Protein AF-A0A539D7E3-F1 (afdb_monomer)

Mean predicted aligned error: 12.83 Å

Radius of gyration: 26.92 Å; Cα contacts (8 Å, |Δi|>4): 730; chains: 1; bounding box: 54×86×64 Å

Solvent-accessible surface area (backbone atoms only — not comparable to full-atom values): 21179 Å² total; per-residue (Å²): 132,78,54,42,24,35,43,71,95,40,82,30,51,48,93,71,57,75,78,65,88,44,19,32,37,78,74,68,32,41,28,35,50,50,65,35,29,26,33,82,61,38,65,34,67,52,69,56,51,52,53,50,50,54,49,35,30,55,78,68,71,36,77,78,84,61,55,72,68,58,49,49,50,56,52,51,50,37,29,58,74,47,67,33,38,39,24,37,41,39,40,38,41,22,54,13,67,48,82,93,64,89,68,83,71,66,88,86,57,62,46,37,42,40,36,42,45,46,67,47,62,62,69,60,52,51,56,43,37,71,55,27,38,37,29,27,76,43,76,56,78,62,72,90,57,36,63,42,52,50,59,69,44,64,54,32,50,54,38,38,47,54,11,49,77,70,74,20,79,38,13,37,23,25,44,98,85,50,31,42,56,30,31,44,80,30,45,46,38,32,27,34,82,82,72,37,34,33,28,47,47,66,92,48,78,31,57,79,44,55,50,50,56,57,46,53,56,52,37,57,74,72,68,53,62,72,46,70,41,68,47,36,58,68,54,57,51,60,7,50,28,34,31,36,28,24,55,93,59,43,57,32,27,32,15,22,47,69,84,42,54,15,54,88,45,46,55,37,72,66,60,52,50,54,26,51,54,52,50,59,72,46,34,72,79,77,73,80,72,84,72,82,83,70,91,74,86,84,79,89,80,90,78,92,69,84,74,52,64,68,59,52,49,54,49,40,37,33,73,72,51,44,47,28,37,38,33,29,72,87,71,52,77,47,68,29,23,41,77,50,71,64,100,56,37,36,32,33,34,43,98,93,43,78,45,82,41,51,50,90,49,51,68,46,78,46,60,80,58,91,78,74,85,66,82,80,79,92,79,86,131

Foldseek 3Di:
DAQWKDKDHDIDRPVPDDADPQFCCNVPLQKFKFKFWAAQLDTFLLVVRVVLRVVLCVVSVADDQDDPVVVVVNQSVSCVRRVARGWMKMKMKGSGGDDDDDDRDDPPHHIMIMMHIDYDDPVVLVVCQQQFWAEEEDADPDDQAQQRRTSPLPSLVVQCVVCVVVVTRWYFHAYPVQWTAAISAWFKWFLFPVREIEGADPVGSHYPASLVVVLVVVCVVVVGHYDRHIDHPVRRLRTLWIWTDHNRNRTGTHQYYNNRGRNPSGHDDVSVVSSVVRCCVRHDDDDPDPPPDDDDDDDDDDDDDPPDLVCLQLVQQQVVQFWKWWAFPVRDIDIAGFPDDDPFWTWGDDPRDIDIGGPNRTPDIGTPDDGDSDDPPPDDD

Nearest PDB structures (foldseek):
  5mr0-assembly1_D  TM=9.178E-01  e=1.042E-30  Archaeoglobus fulgidus DSM 4304
  5e25-assembly2_B-2  TM=9.224E-01  e=2.502E-30  Geoglobus acetivorans
  7wud-assembly1_D  TM=8.876E-01  e=1.096E-25  Rhodobacter sp. 140A
  7p3t-assembly1_F  TM=8.881E-01  e=7.719E-26  Luminiphilus syltensis NOR5-1B
  7dbe-assembly1_A  TM=8.788E-01  e=1.854E-25  Rhodobacter sp. 140A

Secondary structure (DSSP, 8-state):
---EEEETTEEEETTT----TTBHHHHH--EEEEEEEEETTEETTHHHHHHHHHHHHHHTT---SS-HHHHHHHHHHHHHHTT-SSEEEEEEEES-B--S-SS--STTPPPEEEEEEEE--HHHHHHHHHH-EEEEEEE----S-TTS-BS--HHHHHHHHHHHHTT-SEEEEE-TTSBEEEETTBEEEEE-TTS-EE---SSSSS---HHHHHHHHHHHHTT--EE----BHHHHHH-SEEEEEETTTEEEEEEEETTEEPTTSS--HHHHHHHHHHHHHHSPPPPPP-------PPPP--------HHHHHHHHHHHTT-EEEEEETTS-EEEEEEEEE-SSEEEEEETTEEEEEEGGGEEEEEESS----SPPPS---

Structure (mmCIF, N/CA/C/O backbone):
data_AF-A0A539D7E3-F1
#
_entry.id   AF-A0A539D7E3-F1
#
loop_
_atom_site.group_PDB
_atom_site.id
_atom_site.type_symbol
_atom_site.label_atom_id
_atom_site.label_alt_id
_atom_site.label_comp_id
_atom_site.label_asym_id
_atom_site.label_entity_id
_atom_site.label_seq_id
_atom_site.pdbx_PDB_ins_code
_atom_site.Cartn_x
_atom_site.Cartn_y
_atom_site.Cartn_z
_atom_site.occupancy
_atom_site.B_iso_or_equiv
_atom_site.auth_seq_id
_atom_site.auth_comp_id
_atom_site.auth_asym_id
_atom_site.auth_atom_id
_atom_site.pdbx_PDB_model_num
ATOM 1 N N . MET A 1 1 ? -11.719 11.252 -22.889 1.00 54.25 1 MET A N 1
ATOM 2 C CA . MET A 1 1 ? -10.419 10.633 -23.235 1.00 54.25 1 MET A CA 1
ATOM 3 C C . MET A 1 1 ? -10.277 9.332 -22.472 1.00 54.25 1 MET A C 1
ATOM 5 O O . MET A 1 1 ? -10.664 9.289 -21.309 1.00 54.25 1 MET A O 1
ATOM 9 N N . SER A 1 2 ? -9.776 8.285 -23.125 1.00 71.31 2 SER A N 1
ATOM 10 C CA . SER A 1 2 ? -9.467 7.004 -22.485 1.00 71.31 2 SER A CA 1
ATOM 11 C C . SER A 1 2 ? -8.356 7.174 -21.446 1.00 71.31 2 SER A C 1
ATOM 13 O O . SER A 1 2 ? -7.441 7.971 -21.653 1.00 71.31 2 SER A O 1
ATOM 15 N N . ARG A 1 3 ? -8.420 6.414 -20.344 1.00 92.25 3 ARG A N 1
ATOM 16 C CA . ARG A 1 3 ? -7.312 6.304 -19.377 1.00 92.25 3 ARG A CA 1
ATOM 17 C C . ARG A 1 3 ? -6.041 5.834 -20.094 1.00 92.25 3 ARG A C 1
ATOM 19 O O . ARG A 1 3 ? -6.141 5.145 -21.109 1.00 92.25 3 ARG A O 1
ATOM 26 N N . VAL A 1 4 ? -4.873 6.185 -19.568 1.00 97.06 4 VAL A N 1
ATOM 27 C CA . VAL A 1 4 ? -3.556 5.798 -20.099 1.00 97.06 4 VAL A CA 1
ATOM 28 C C . VAL A 1 4 ? -2.827 4.943 -19.067 1.00 97.06 4 VAL A C 1
ATOM 30 O O . VAL A 1 4 ? -2.846 5.266 -17.880 1.00 97.06 4 VAL A O 1
ATOM 33 N N . ALA A 1 5 ? -2.168 3.880 -19.510 1.00 98.19 5 ALA A N 1
ATOM 34 C CA . ALA A 1 5 ? -1.234 3.104 -18.701 1.00 98.19 5 ALA A CA 1
ATOM 35 C C . ALA A 1 5 ? 0.162 3.177 -19.326 1.00 98.19 5 ALA A C 1
ATOM 37 O O . ALA A 1 5 ? 0.289 3.327 -20.541 1.00 98.19 5 ALA A O 1
ATOM 38 N N . TYR A 1 6 ? 1.201 3.081 -18.504 1.00 98.50 6 TYR A N 1
ATOM 39 C CA . TYR A 1 6 ? 2.560 2.847 -18.977 1.00 98.50 6 TYR A CA 1
ATOM 40 C C . TYR A 1 6 ? 2.861 1.357 -18.867 1.00 98.50 6 TYR A C 1
ATOM 42 O O . TYR A 1 6 ? 2.682 0.788 -17.791 1.00 98.50 6 TYR A O 1
ATOM 50 N N . VAL A 1 7 ? 3.317 0.738 -19.951 1.00 98.19 7 VAL A N 1
ATOM 51 C CA . VAL A 1 7 ? 3.798 -0.646 -19.956 1.00 98.19 7 VAL A CA 1
ATOM 52 C C . VAL A 1 7 ? 5.085 -0.706 -20.767 1.00 98.19 7 VAL A C 1
ATOM 54 O O . VAL A 1 7 ? 5.091 -0.313 -21.933 1.00 98.19 7 VAL A O 1
ATOM 57 N N . ASN A 1 8 ? 6.170 -1.169 -20.143 1.00 96.25 8 ASN A N 1
ATOM 58 C CA . ASN A 1 8 ? 7.455 -1.484 -20.784 1.00 96.25 8 ASN A CA 1
ATOM 59 C C . ASN A 1 8 ? 7.955 -0.401 -21.763 1.00 96.25 8 ASN A C 1
ATOM 61 O O . ASN A 1 8 ? 8.234 -0.674 -22.927 1.00 96.25 8 ASN A O 1
ATOM 65 N N . GLY A 1 9 ? 8.044 0.852 -21.305 1.00 95.56 9 GLY A N 1
ATOM 66 C CA . GLY A 1 9 ? 8.549 1.965 -22.124 1.00 95.56 9 GLY A CA 1
ATOM 67 C C . GLY A 1 9 ? 7.479 2.783 -22.845 1.00 95.56 9 GLY A C 1
ATOM 68 O O . GLY A 1 9 ? 7.788 3.866 -23.340 1.00 95.56 9 GLY A O 1
ATOM 69 N N . GLN A 1 10 ? 6.227 2.321 -22.892 1.00 97.00 10 GLN A N 1
ATOM 70 C CA . GLN A 1 10 ? 5.190 2.924 -23.732 1.00 97.00 10 GLN A CA 1
ATOM 71 C C . GLN A 1 10 ? 3.972 3.383 -22.931 1.00 97.00 10 GLN A C 1
ATOM 73 O O . GLN A 1 10 ? 3.417 2.630 -22.137 1.00 97.00 10 GLN A O 1
ATOM 78 N N . TYR A 1 11 ? 3.500 4.602 -23.204 1.00 98.06 11 TYR A N 1
ATOM 79 C CA . TYR A 1 11 ? 2.205 5.089 -22.723 1.00 98.06 11 TYR A CA 1
ATOM 80 C C . TYR A 1 11 ? 1.112 4.711 -23.717 1.00 98.06 11 TYR A C 1
ATOM 82 O O . TYR A 1 11 ? 1.047 5.282 -24.806 1.00 98.06 11 TYR A O 1
ATOM 90 N N . GLN A 1 12 ? 0.233 3.798 -23.331 1.00 96.38 12 GLN A N 1
ATOM 91 C CA . GLN A 1 12 ? -0.816 3.267 -24.195 1.00 96.38 12 GLN A CA 1
ATOM 92 C C . GLN A 1 12 ? -2.206 3.601 -23.641 1.00 96.38 12 GLN A C 1
ATOM 94 O O . GLN A 1 12 ? -2.375 3.722 -22.420 1.00 96.38 12 GLN A O 1
ATOM 99 N N . PRO A 1 13 ? -3.236 3.736 -24.498 1.00 96.62 13 PRO A N 1
ATOM 100 C CA . PRO A 1 13 ? -4.618 3.691 -24.041 1.00 96.62 13 PRO A CA 1
ATOM 101 C C . PRO A 1 13 ? -4.845 2.448 -23.173 1.00 96.62 13 PRO A C 1
ATOM 103 O O . PRO A 1 13 ? -4.399 1.357 -23.507 1.00 96.62 13 PRO A O 1
ATOM 106 N N . HIS A 1 14 ? -5.561 2.590 -22.061 1.00 94.50 14 HIS A N 1
ATOM 107 C CA . HIS A 1 14 ? -5.671 1.540 -21.044 1.00 94.50 14 HIS A CA 1
ATOM 108 C C . HIS A 1 14 ? -6.243 0.218 -21.587 1.00 94.50 14 HIS A C 1
ATOM 110 O O . HIS A 1 14 ? -5.883 -0.842 -21.094 1.00 94.50 14 HIS A O 1
ATOM 116 N N . GLY A 1 15 ? -7.123 0.257 -22.594 1.00 94.25 15 GLY A N 1
ATOM 117 C CA . GLY A 1 15 ? -7.658 -0.954 -23.234 1.00 94.25 15 GLY A CA 1
ATOM 118 C C . GLY A 1 15 ? -6.683 -1.661 -24.187 1.00 94.25 15 GLY A C 1
ATOM 119 O O . GLY A 1 15 ? -6.984 -2.757 -24.638 1.00 94.25 15 GLY A O 1
ATOM 120 N N . GLN A 1 16 ? -5.550 -1.035 -24.509 1.00 95.88 16 GLN A N 1
ATOM 121 C CA . GLN A 1 16 ? -4.498 -1.563 -25.388 1.00 95.88 16 GLN A CA 1
ATOM 122 C C . GLN A 1 16 ? -3.225 -1.932 -24.616 1.00 95.88 16 GLN A C 1
ATOM 124 O O . GLN A 1 16 ? -2.343 -2.584 -25.159 1.00 95.88 16 GLN A O 1
ATOM 129 N N . ALA A 1 17 ? -3.128 -1.530 -23.347 1.00 96.38 17 ALA A N 1
ATOM 130 C CA . ALA A 1 17 ? -2.010 -1.872 -22.486 1.00 96.38 17 ALA A CA 1
ATOM 131 C C . ALA A 1 17 ? -2.010 -3.381 -22.191 1.00 96.38 17 ALA A C 1
ATOM 133 O O . ALA A 1 17 ? -2.912 -3.887 -21.522 1.00 96.38 17 ALA A O 1
ATOM 134 N N . VAL A 1 18 ? -0.995 -4.086 -22.692 1.00 96.38 18 VAL A N 1
ATOM 135 C CA . VAL A 1 18 ? -0.875 -5.548 -22.605 1.00 96.38 18 VAL A CA 1
ATOM 136 C C . VAL A 1 18 ? 0.473 -5.964 -22.027 1.00 96.38 18 VAL A C 1
ATOM 138 O O . VAL A 1 18 ? 1.484 -5.300 -22.237 1.00 96.38 18 VAL A O 1
ATOM 141 N N . ILE A 1 19 ? 0.475 -7.090 -21.319 1.00 96.25 19 ILE A N 1
ATOM 142 C CA . ILE A 1 19 ? 1.668 -7.791 -20.831 1.00 96.25 19 ILE A CA 1
ATOM 143 C C . ILE A 1 19 ? 1.740 -9.163 -21.497 1.00 96.25 19 ILE A C 1
ATOM 145 O O . ILE A 1 19 ? 0.715 -9.715 -21.902 1.00 96.25 19 ILE A O 1
ATOM 149 N N . HIS A 1 20 ? 2.946 -9.707 -21.644 1.00 97.62 20 HIS A N 1
ATOM 150 C CA . HIS A 1 20 ? 3.118 -11.021 -22.251 1.00 97.62 20 HIS A CA 1
ATOM 151 C C . HIS A 1 20 ? 2.524 -12.114 -21.349 1.00 97.62 20 HIS A C 1
ATOM 153 O O . HIS A 1 20 ? 2.633 -12.048 -20.127 1.00 97.62 20 HIS A O 1
ATOM 159 N N . VAL A 1 21 ? 1.936 -13.156 -21.940 1.00 97.88 21 VAL A N 1
ATOM 160 C CA . VAL A 1 21 ? 1.336 -14.283 -21.191 1.00 97.88 21 VAL A CA 1
ATOM 161 C C . VAL A 1 21 ? 2.362 -15.099 -20.393 1.00 97.88 21 VAL A C 1
ATOM 163 O O . VAL A 1 21 ? 2.013 -15.809 -19.452 1.00 97.88 21 VAL A O 1
ATOM 166 N N . GLU A 1 22 ? 3.635 -14.984 -20.770 1.00 98.25 22 GLU A N 1
ATOM 167 C CA . GLU A 1 22 ? 4.785 -15.541 -20.047 1.00 98.25 22 GLU A CA 1
ATOM 168 C C . GLU A 1 22 ? 5.511 -14.513 -19.170 1.00 98.25 22 GLU A C 1
ATOM 170 O O . GLU A 1 22 ? 6.654 -14.728 -18.768 1.00 98.25 22 GLU A O 1
ATOM 175 N N . ASP A 1 23 ? 4.878 -13.379 -18.863 1.00 98.62 23 ASP A N 1
ATOM 176 C CA . ASP A 1 23 ? 5.388 -12.527 -17.797 1.00 98.62 23 ASP A CA 1
ATOM 177 C C . ASP A 1 23 ? 5.341 -13.293 -16.470 1.00 98.62 23 ASP A C 1
ATOM 179 O O . ASP A 1 23 ? 4.307 -13.830 -16.055 1.00 98.62 23 ASP A O 1
ATOM 183 N N . ARG A 1 24 ? 6.477 -13.354 -15.781 1.00 98.62 24 ARG A N 1
ATOM 184 C CA . ARG A 1 24 ? 6.615 -14.142 -14.555 1.00 98.62 24 ARG A CA 1
ATOM 185 C C . ARG A 1 24 ? 5.784 -13.585 -13.401 1.00 98.62 24 ARG A C 1
ATOM 187 O O . ARG A 1 24 ? 5.378 -14.346 -12.524 1.00 98.62 24 ARG A O 1
ATOM 194 N N . GLY A 1 25 ? 5.459 -12.291 -13.416 1.00 98.25 25 GLY A N 1
ATOM 195 C CA . GLY A 1 25 ? 4.505 -11.716 -12.471 1.00 98.25 25 GLY A CA 1
ATOM 196 C C . GLY A 1 25 ? 3.104 -12.303 -12.642 1.00 98.25 25 GLY A C 1
ATOM 197 O O . GLY A 1 25 ? 2.415 -12.521 -11.650 1.00 98.25 25 GLY A O 1
ATOM 198 N N . PHE A 1 26 ? 2.706 -12.626 -13.875 1.00 98.19 26 PHE A N 1
ATOM 199 C CA . PHE A 1 26 ? 1.430 -13.283 -14.161 1.00 98.19 26 PHE A CA 1
ATOM 200 C C . PHE A 1 26 ? 1.449 -14.776 -13.805 1.00 98.19 26 PHE A C 1
ATOM 202 O O . PHE A 1 26 ? 0.494 -15.282 -13.223 1.00 98.19 26 PHE A O 1
ATOM 209 N N . GLN A 1 27 ? 2.537 -15.484 -14.116 1.00 98.31 27 GLN A N 1
ATOM 210 C CA . GLN A 1 27 ? 2.608 -16.938 -13.926 1.00 98.31 27 GLN A CA 1
ATOM 211 C C . GLN A 1 27 ? 2.971 -17.382 -12.500 1.00 98.31 27 GLN A C 1
ATOM 213 O O . GLN A 1 27 ? 2.578 -18.475 -12.092 1.00 98.31 27 GLN A O 1
ATOM 218 N N . PHE A 1 28 ? 3.728 -16.568 -11.758 1.00 98.44 28 PHE A N 1
ATOM 219 C CA . PHE A 1 28 ? 4.342 -16.959 -10.481 1.00 98.44 28 PHE A CA 1
ATOM 220 C C . PHE A 1 28 ? 4.219 -15.910 -9.372 1.00 98.44 28 PHE A C 1
ATOM 222 O O . PHE A 1 28 ? 4.739 -16.127 -8.282 1.00 98.44 28 PHE A O 1
ATOM 229 N N . ALA A 1 29 ? 3.581 -14.766 -9.638 1.00 98.31 29 ALA A N 1
ATOM 230 C CA . ALA A 1 29 ? 3.637 -13.597 -8.758 1.00 98.31 29 ALA A CA 1
ATOM 231 C C . ALA A 1 29 ? 5.076 -13.096 -8.481 1.00 98.31 29 ALA A C 1
ATOM 233 O O . ALA A 1 29 ? 5.357 -12.508 -7.437 1.00 98.31 29 ALA A O 1
ATOM 234 N N . ASP A 1 30 ? 5.989 -13.307 -9.435 1.00 98.62 30 ASP A N 1
ATOM 235 C CA . ASP A 1 30 ? 7.406 -12.928 -9.360 1.00 98.62 30 ASP A CA 1
ATOM 236 C C . ASP A 1 30 ? 7.591 -11.434 -9.685 1.00 98.62 30 ASP A C 1
ATOM 238 O O . ASP A 1 30 ? 8.010 -11.038 -10.779 1.00 98.62 30 ASP A O 1
ATOM 242 N N . GLY A 1 31 ? 7.178 -10.587 -8.743 1.00 98.62 31 GLY A N 1
ATOM 243 C CA . GLY A 1 31 ? 7.237 -9.137 -8.867 1.00 98.62 31 GLY A CA 1
ATOM 244 C C . GLY A 1 31 ? 6.817 -8.399 -7.602 1.00 98.62 31 GLY A C 1
ATOM 245 O O . GLY A 1 31 ? 6.274 -8.978 -6.663 1.00 98.62 31 GLY A O 1
ATOM 246 N N . VAL A 1 32 ? 7.048 -7.092 -7.594 1.00 98.88 32 VAL A N 1
ATOM 247 C CA . VAL A 1 32 ? 6.713 -6.173 -6.500 1.00 98.88 32 VAL A CA 1
ATOM 248 C C . VAL A 1 32 ? 5.834 -5.041 -7.003 1.00 98.88 32 VAL A C 1
ATOM 250 O O . VAL A 1 32 ? 5.759 -4.783 -8.206 1.00 98.88 32 VAL A O 1
ATOM 253 N N . TYR A 1 33 ? 5.180 -4.337 -6.085 1.00 98.81 33 TYR A N 1
ATOM 254 C CA . TYR A 1 33 ? 4.373 -3.177 -6.437 1.00 98.81 33 TYR A CA 1
ATOM 255 C C . TYR A 1 33 ? 4.442 -2.071 -5.387 1.00 98.81 33 TYR A C 1
ATOM 257 O O . TYR A 1 33 ? 4.722 -2.309 -4.215 1.00 98.81 33 TYR A O 1
ATOM 265 N N . GLU A 1 34 ? 4.110 -0.855 -5.804 1.00 98.69 34 GLU A N 1
ATOM 266 C CA . GLU A 1 34 ? 3.924 0.297 -4.934 1.00 98.69 34 GLU A CA 1
ATOM 267 C C . GLU A 1 34 ? 2.655 1.070 -5.283 1.00 98.69 34 GLU A C 1
ATOM 269 O O . GLU A 1 34 ? 2.144 1.017 -6.403 1.00 98.69 34 GLU A O 1
ATOM 274 N N . VAL A 1 35 ? 2.137 1.790 -4.287 1.00 98.44 35 VAL A N 1
ATOM 275 C CA . VAL A 1 35 ? 0.983 2.680 -4.440 1.00 98.44 35 VAL A CA 1
ATOM 276 C C . VAL A 1 35 ? 1.260 3.971 -3.698 1.00 98.44 35 VAL A C 1
ATOM 278 O O . VAL A 1 35 ? 1.313 3.953 -2.471 1.00 98.44 35 VAL A O 1
ATOM 281 N N . TRP A 1 36 ? 1.362 5.075 -4.430 1.00 98.12 36 TRP A N 1
ATOM 282 C CA . TRP A 1 36 ? 1.427 6.411 -3.8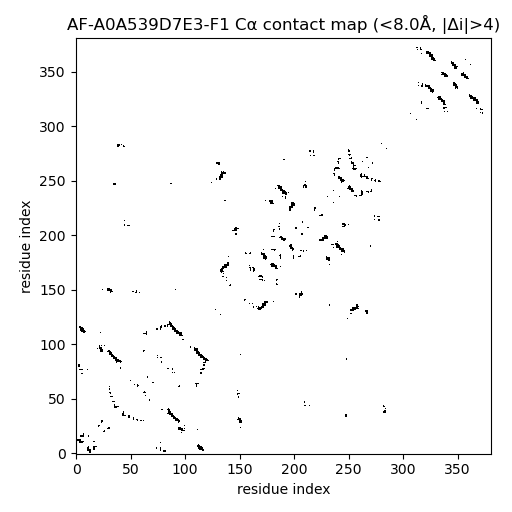47 1.00 98.12 36 TRP A CA 1
ATOM 283 C C . TRP A 1 36 ? 0.053 7.052 -3.875 1.00 98.12 36 TRP A C 1
ATOM 285 O O . TRP A 1 36 ? -0.655 6.982 -4.885 1.00 98.12 36 TRP A O 1
ATOM 295 N N . SER A 1 37 ? -0.276 7.746 -2.795 1.00 96.69 37 SER A N 1
ATOM 296 C CA . SER A 1 37 ? -1.385 8.693 -2.782 1.00 96.69 37 SER A CA 1
ATOM 297 C C . SER A 1 37 ? -0.979 9.979 -3.469 1.00 96.69 37 SER A C 1
ATOM 299 O O . SER A 1 37 ? 0.169 10.407 -3.379 1.00 96.69 37 SER A O 1
ATOM 301 N N . ILE A 1 38 ? -1.926 10.575 -4.179 1.00 96.06 38 ILE A N 1
ATOM 302 C CA . ILE A 1 38 ? -1.741 11.813 -4.918 1.00 96.06 38 ILE A CA 1
ATOM 303 C C . ILE A 1 38 ? -2.630 12.867 -4.274 1.00 96.06 38 ILE A C 1
ATOM 305 O O . ILE A 1 38 ? -3.845 12.666 -4.200 1.00 96.06 38 ILE A O 1
ATOM 309 N N . PHE A 1 39 ? -2.017 13.971 -3.862 1.00 93.25 39 PHE A N 1
ATOM 310 C CA . PHE A 1 39 ? -2.678 15.175 -3.372 1.00 93.25 39 PHE A CA 1
ATOM 311 C C . PHE A 1 39 ? -2.247 16.350 -4.239 1.00 93.25 39 PHE A C 1
ATOM 313 O O . PHE A 1 39 ? -1.052 16.618 -4.372 1.00 93.25 39 PHE A O 1
ATOM 320 N N . ASP A 1 40 ? -3.212 17.011 -4.872 1.00 90.50 40 ASP A N 1
ATOM 321 C CA . ASP A 1 40 ? -2.973 18.123 -5.800 1.00 90.50 40 ASP A CA 1
ATOM 322 C C . ASP A 1 40 ? -1.844 17.846 -6.826 1.00 90.50 40 ASP A C 1
ATOM 324 O O . ASP A 1 40 ? -0.904 18.614 -7.033 1.00 90.50 40 ASP A O 1
ATOM 328 N N . GLY A 1 41 ? -1.886 16.656 -7.431 1.00 91.06 41 GLY A N 1
ATOM 329 C CA . GLY A 1 41 ? -0.922 16.196 -8.434 1.00 91.06 41 GLY A CA 1
ATOM 330 C C . GLY A 1 41 ? 0.445 15.766 -7.884 1.00 91.06 41 GLY A C 1
ATOM 331 O O . GLY A 1 41 ? 1.309 15.363 -8.667 1.00 91.06 41 GLY A O 1
ATOM 332 N N . ARG A 1 42 ? 0.665 15.813 -6.563 1.00 92.25 42 ARG A N 1
ATOM 333 C CA . ARG A 1 42 ? 1.922 15.418 -5.905 1.00 92.25 42 ARG A CA 1
ATOM 334 C C . ARG A 1 42 ? 1.779 14.074 -5.205 1.00 92.25 42 ARG A C 1
ATOM 336 O O . ARG A 1 42 ? 0.778 13.817 -4.551 1.00 92.25 42 ARG A O 1
ATOM 343 N N . MET A 1 43 ? 2.798 13.228 -5.327 1.00 95.62 43 MET A N 1
ATOM 344 C CA . MET A 1 43 ? 2.856 11.942 -4.629 1.00 95.62 43 MET A CA 1
ATOM 345 C C . MET A 1 43 ? 3.264 12.153 -3.165 1.00 95.62 43 MET A C 1
ATOM 347 O O . MET A 1 43 ? 4.338 12.702 -2.913 1.00 95.62 43 MET A O 1
ATOM 351 N N . ALA A 1 44 ? 2.436 11.705 -2.222 1.00 94.25 44 ALA A N 1
ATOM 352 C CA . ALA A 1 44 ? 2.756 11.701 -0.795 1.00 94.25 44 ALA A CA 1
ATOM 353 C C . ALA A 1 44 ? 3.790 10.622 -0.449 1.00 94.25 44 ALA A C 1
ATOM 355 O O . ALA A 1 44 ? 3.885 9.597 -1.128 1.00 94.25 44 ALA A O 1
ATOM 356 N N . ASP A 1 45 ? 4.562 10.873 0.613 1.00 94.12 45 ASP A N 1
ATOM 357 C CA . ASP A 1 45 ?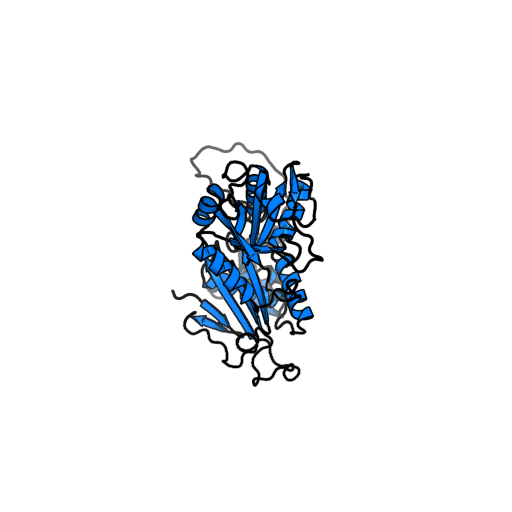 5.552 9.953 1.186 1.00 94.12 45 ASP A CA 1
ATOM 358 C C . ASP A 1 45 ? 6.526 9.336 0.156 1.00 94.12 45 ASP A C 1
ATOM 360 O O . ASP A 1 45 ? 6.955 8.182 0.272 1.00 94.12 45 ASP A O 1
ATOM 364 N N . PHE A 1 46 ? 6.868 10.109 -0.883 1.00 95.38 46 PHE A N 1
ATOM 365 C CA . PHE A 1 46 ? 7.544 9.614 -2.084 1.00 95.38 46 PHE A CA 1
ATOM 366 C C . PHE A 1 46 ? 8.831 8.836 -1.779 1.00 95.38 46 PHE A C 1
ATOM 368 O O . PHE A 1 46 ? 9.016 7.727 -2.286 1.00 95.38 46 PHE A O 1
ATOM 375 N N . ASP A 1 47 ? 9.684 9.385 -0.913 1.00 95.44 47 ASP A N 1
ATOM 376 C CA . ASP A 1 47 ? 10.972 8.792 -0.544 1.00 95.44 47 ASP A CA 1
ATOM 377 C C . ASP A 1 47 ? 10.831 7.456 0.183 1.00 95.44 47 ASP A C 1
ATOM 379 O O . ASP A 1 47 ? 11.586 6.518 -0.088 1.00 95.44 47 ASP A O 1
ATOM 383 N N . GLY A 1 48 ? 9.843 7.346 1.074 1.00 96.12 48 GLY A N 1
ATOM 384 C CA . GLY A 1 48 ? 9.580 6.118 1.819 1.00 96.12 48 GLY A CA 1
ATOM 385 C C . GLY A 1 48 ? 9.166 4.985 0.883 1.00 96.12 48 GLY A C 1
ATOM 386 O O . GLY A 1 48 ? 9.707 3.880 0.949 1.00 96.12 48 GLY A O 1
ATOM 387 N N . HIS A 1 49 ? 8.262 5.280 -0.048 1.00 98.12 49 HIS A N 1
ATOM 388 C CA . HIS A 1 49 ? 7.832 4.323 -1.063 1.00 98.12 49 HIS A CA 1
ATOM 389 C C . HIS A 1 49 ? 8.966 3.928 -2.022 1.00 98.12 49 HIS A C 1
ATOM 391 O O . HIS A 1 49 ? 9.133 2.741 -2.291 1.00 98.12 49 HIS A O 1
ATOM 397 N N . MET A 1 50 ? 9.789 4.876 -2.490 1.00 97.69 50 MET A N 1
ATOM 398 C CA . MET A 1 50 ? 10.951 4.551 -3.332 1.00 97.69 50 MET A CA 1
ATOM 399 C C . MET A 1 50 ? 11.955 3.667 -2.587 1.00 97.69 50 MET A C 1
ATOM 401 O O . MET A 1 50 ? 12.420 2.665 -3.125 1.00 97.69 50 MET A O 1
ATOM 405 N N . THR A 1 51 ? 12.235 3.972 -1.321 1.00 97.38 51 THR A N 1
ATOM 406 C CA . THR A 1 51 ? 13.122 3.155 -0.480 1.00 97.38 51 THR A CA 1
ATOM 407 C C . THR A 1 51 ? 12.594 1.725 -0.338 1.00 97.38 51 THR A C 1
ATOM 409 O O . THR A 1 51 ? 13.345 0.760 -0.497 1.00 97.38 51 THR A O 1
ATOM 412 N N . ARG A 1 52 ? 11.287 1.557 -0.095 1.00 97.94 52 ARG A N 1
ATOM 413 C CA . ARG A 1 52 ? 10.673 0.228 0.033 1.00 97.94 52 ARG A CA 1
ATOM 414 C C . ARG A 1 52 ? 10.607 -0.533 -1.290 1.00 97.94 52 ARG A C 1
ATOM 416 O O . ARG A 1 52 ? 10.787 -1.752 -1.275 1.00 97.94 52 ARG A O 1
ATOM 423 N N . LEU A 1 53 ? 10.398 0.160 -2.410 1.00 98.56 53 LEU A N 1
ATOM 424 C CA . LEU A 1 53 ? 10.476 -0.427 -3.747 1.00 98.56 53 LEU A CA 1
ATOM 425 C C . LEU A 1 53 ? 11.855 -1.049 -3.979 1.00 98.56 53 LEU A C 1
ATOM 427 O O . LEU A 1 53 ? 11.942 -2.239 -4.266 1.00 98.56 53 LEU A O 1
ATOM 431 N N . HIS A 1 54 ? 12.921 -0.264 -3.788 1.00 98.00 54 HIS A N 1
ATOM 432 C CA . HIS A 1 54 ? 14.301 -0.733 -3.927 1.00 98.00 54 HIS A CA 1
ATOM 433 C C . HIS A 1 54 ? 14.589 -1.926 -3.012 1.00 98.00 54 HIS A C 1
ATOM 435 O O . HIS A 1 54 ? 15.116 -2.936 -3.469 1.00 98.00 54 HIS A O 1
ATOM 441 N N . ARG A 1 55 ? 14.187 -1.850 -1.736 1.00 97.81 55 ARG A N 1
ATOM 442 C CA . ARG A 1 55 ? 14.330 -2.976 -0.806 1.00 97.81 55 ARG A CA 1
ATOM 443 C C . ARG A 1 55 ? 13.621 -4.230 -1.324 1.00 97.81 55 ARG A C 1
ATOM 445 O O . ARG A 1 55 ? 14.228 -5.290 -1.356 1.00 97.81 55 ARG A O 1
ATOM 452 N N . SER A 1 56 ? 12.355 -4.121 -1.724 1.00 98.50 56 SER A N 1
ATOM 453 C CA . SER A 1 56 ? 11.560 -5.282 -2.152 1.00 98.50 56 SER A CA 1
ATOM 454 C C . SER A 1 56 ? 12.119 -5.916 -3.431 1.00 98.50 56 SER A C 1
ATOM 456 O O . SER A 1 56 ? 12.139 -7.138 -3.543 1.00 98.50 56 SER A O 1
ATOM 458 N N . LEU A 1 57 ? 12.610 -5.101 -4.371 1.00 98.50 57 LEU A N 1
ATOM 459 C CA . LEU A 1 57 ? 13.325 -5.577 -5.560 1.00 98.50 57 LEU A CA 1
ATOM 460 C C . LEU A 1 57 ? 14.607 -6.331 -5.185 1.00 98.50 57 LEU A C 1
ATOM 462 O O . LEU A 1 57 ? 14.823 -7.437 -5.679 1.00 98.50 57 LEU A O 1
ATOM 466 N N . ASN A 1 58 ? 15.405 -5.782 -4.264 1.00 98.19 58 ASN A N 1
ATOM 467 C CA . ASN A 1 58 ? 16.637 -6.414 -3.788 1.00 98.19 58 ASN A CA 1
ATOM 468 C C . ASN A 1 58 ? 16.370 -7.765 -3.105 1.00 98.19 58 ASN A C 1
ATOM 470 O O . ASN A 1 58 ? 17.061 -8.737 -3.401 1.00 98.19 58 ASN A O 1
ATOM 474 N N . GLU A 1 59 ? 15.346 -7.856 -2.250 1.00 98.12 59 GLU A N 1
ATOM 475 C CA . GLU A 1 59 ? 14.943 -9.110 -1.587 1.00 98.12 59 GLU A CA 1
ATOM 476 C C . GLU A 1 59 ? 14.548 -10.204 -2.590 1.00 98.12 59 GLU A C 1
ATOM 478 O O . GLU A 1 59 ? 14.803 -11.386 -2.361 1.00 98.12 59 GLU A O 1
ATOM 483 N N . LEU A 1 60 ? 13.958 -9.818 -3.727 1.00 97.81 60 LEU A N 1
ATOM 484 C CA . LEU A 1 60 ? 13.631 -10.740 -4.816 1.00 97.81 60 LEU A CA 1
ATOM 485 C C . LEU A 1 60 ? 14.751 -10.880 -5.853 1.00 97.81 60 LEU A C 1
ATOM 487 O O . LEU A 1 60 ? 14.594 -11.652 -6.798 1.00 97.81 60 LEU A O 1
ATOM 491 N N . ARG A 1 61 ? 15.876 -10.171 -5.709 1.00 97.94 61 ARG A N 1
ATOM 492 C CA . ARG A 1 61 ? 16.965 -10.136 -6.699 1.00 97.94 61 ARG A CA 1
ATOM 493 C C . ARG A 1 61 ? 16.443 -9.800 -8.104 1.00 97.94 61 ARG A C 1
ATOM 495 O O . ARG A 1 61 ? 16.739 -10.510 -9.063 1.00 97.94 61 ARG A O 1
ATOM 502 N N . ILE A 1 62 ? 15.568 -8.800 -8.200 1.00 98.25 62 ILE A N 1
ATOM 503 C CA . ILE A 1 62 ? 15.088 -8.238 -9.468 1.00 98.25 62 ILE A CA 1
ATOM 504 C C . ILE A 1 62 ? 15.802 -6.905 -9.662 1.00 98.25 62 ILE A C 1
ATOM 506 O O . ILE A 1 62 ? 15.736 -6.044 -8.785 1.00 98.25 62 ILE A O 1
ATOM 510 N N . ASP A 1 63 ? 16.462 -6.731 -10.803 1.00 93.31 63 ASP A N 1
ATOM 511 C CA . ASP A 1 63 ? 17.159 -5.485 -11.106 1.00 93.31 63 ASP A CA 1
ATOM 512 C C . ASP A 1 63 ? 16.183 -4.314 -11.186 1.00 93.31 63 ASP A C 1
ATOM 514 O O . ASP A 1 63 ? 15.055 -4.440 -11.674 1.00 93.31 63 ASP A O 1
ATOM 518 N N . ILE A 1 64 ? 16.617 -3.142 -10.721 1.00 94.19 64 ILE A N 1
ATOM 519 C CA . ILE A 1 64 ? 15.819 -1.940 -10.915 1.00 94.19 64 ILE A CA 1
ATOM 520 C C . ILE A 1 64 ? 15.870 -1.536 -12.401 1.00 94.19 64 ILE A C 1
ATOM 522 O O . ILE A 1 64 ? 16.949 -1.288 -12.935 1.00 94.19 64 ILE A O 1
ATOM 526 N N . PRO A 1 65 ? 14.721 -1.437 -13.094 1.00 93.50 65 PRO A N 1
ATOM 527 C CA . PRO A 1 65 ? 14.697 -1.274 -14.549 1.00 93.50 65 PRO A CA 1
ATOM 528 C C . PRO A 1 65 ? 15.086 0.131 -15.019 1.00 93.50 65 PRO A C 1
ATOM 530 O O . PRO A 1 65 ? 15.277 0.357 -16.211 1.00 93.50 65 PRO A O 1
ATOM 533 N N . MET A 1 66 ? 15.140 1.106 -14.111 1.00 95.56 66 MET A N 1
ATOM 534 C CA . MET A 1 66 ? 15.473 2.488 -14.432 1.00 95.56 66 MET A CA 1
ATOM 535 C C . MET A 1 66 ? 15.959 3.243 -13.196 1.00 95.56 66 MET A C 1
ATOM 537 O O . MET A 1 66 ? 15.681 2.851 -12.063 1.00 95.56 66 MET A O 1
ATOM 541 N N . THR A 1 67 ? 16.646 4.365 -13.412 1.00 96.50 67 THR A N 1
ATOM 542 C CA . THR A 1 67 ? 17.047 5.237 -12.304 1.00 96.50 67 THR A CA 1
ATOM 543 C C . THR A 1 67 ? 15.827 5.813 -11.589 1.00 96.50 67 THR A C 1
ATOM 545 O O . THR A 1 67 ? 14.738 5.939 -12.162 1.00 96.50 67 THR A O 1
ATOM 548 N N . ARG A 1 68 ? 16.025 6.228 -10.338 1.00 95.38 68 ARG A N 1
ATOM 549 C CA . ARG A 1 68 ? 15.004 6.899 -9.531 1.00 95.38 68 ARG A CA 1
ATOM 550 C C . ARG A 1 68 ? 14.391 8.096 -10.262 1.00 95.38 68 ARG A C 1
ATOM 552 O O . ARG A 1 68 ? 13.173 8.268 -10.247 1.00 95.38 68 ARG A O 1
ATOM 559 N N . GLU A 1 69 ? 15.206 8.903 -10.929 1.00 96.62 69 GLU A N 1
ATOM 560 C CA . GLU A 1 69 ? 14.785 10.098 -11.664 1.00 96.62 69 GLU A CA 1
ATOM 561 C C . GLU A 1 69 ? 13.920 9.712 -12.864 1.00 96.62 69 GLU A C 1
ATOM 563 O O . GLU A 1 69 ? 12.851 10.289 -13.067 1.00 96.62 69 GLU A O 1
ATOM 568 N N . SER A 1 70 ? 14.339 8.691 -13.614 1.00 97.50 70 SER A N 1
ATOM 569 C CA . SER A 1 70 ? 13.608 8.183 -14.778 1.00 97.50 70 SER A CA 1
ATOM 570 C C . SER A 1 70 ? 12.245 7.622 -14.373 1.00 97.50 70 SER A C 1
ATOM 572 O O . SER A 1 70 ? 11.225 7.999 -14.953 1.00 97.50 70 SER A O 1
ATOM 574 N N . LEU A 1 71 ? 12.196 6.814 -13.306 1.00 97.94 71 LEU A N 1
ATOM 575 C CA . LEU A 1 71 ? 10.939 6.293 -12.762 1.00 97.94 71 LEU A CA 1
ATOM 576 C C . LEU A 1 71 ? 10.030 7.416 -12.277 1.00 97.94 71 LEU A C 1
ATOM 578 O O . LEU A 1 71 ? 8.831 7.405 -12.542 1.00 97.94 71 LEU A O 1
ATOM 582 N N . THR A 1 72 ? 10.605 8.432 -11.633 1.00 98.06 72 THR A N 1
ATOM 583 C CA . THR A 1 72 ? 9.858 9.616 -11.199 1.00 98.06 72 THR A CA 1
ATOM 584 C C . THR A 1 72 ? 9.177 10.306 -12.381 1.00 98.06 72 THR A C 1
ATOM 586 O O . THR A 1 72 ? 8.015 10.701 -12.263 1.00 98.06 72 THR A O 1
ATOM 589 N N . GLN A 1 73 ? 9.856 10.438 -13.526 1.00 98.31 73 GLN A N 1
ATOM 590 C CA . GLN A 1 73 ? 9.248 11.016 -14.728 1.00 98.31 73 GLN A CA 1
ATOM 591 C C . GLN A 1 73 ? 8.127 10.134 -15.280 1.00 98.31 73 GLN A C 1
ATOM 593 O O . GLN A 1 73 ? 7.068 10.657 -15.622 1.00 98.31 73 GLN A O 1
ATOM 598 N N . VAL A 1 74 ? 8.309 8.810 -15.297 1.00 98.50 74 VAL A N 1
ATOM 599 C CA . VAL A 1 74 ? 7.268 7.866 -15.738 1.00 98.50 74 VAL A CA 1
ATOM 600 C C . VAL A 1 74 ? 6.007 7.970 -14.878 1.00 98.50 74 VAL A C 1
ATOM 602 O O . VAL A 1 74 ? 4.891 8.058 -15.402 1.00 98.50 74 VAL A O 1
ATOM 605 N N . LEU A 1 75 ? 6.174 8.017 -13.555 1.00 98.50 75 LEU A N 1
ATOM 606 C CA . LEU A 1 75 ? 5.074 8.184 -12.606 1.00 98.50 75 LEU A CA 1
ATOM 607 C C . LEU A 1 75 ? 4.355 9.521 -12.838 1.00 98.50 75 LEU A C 1
ATOM 609 O O . LEU A 1 75 ? 3.142 9.538 -13.054 1.00 98.50 75 LEU A O 1
ATOM 613 N N . LYS A 1 76 ? 5.095 10.639 -12.869 1.00 98.25 76 LYS A N 1
ATOM 614 C CA . LYS A 1 76 ? 4.533 11.987 -13.074 1.00 98.25 76 LYS A CA 1
ATOM 615 C C . LYS A 1 76 ? 3.792 12.117 -14.401 1.00 98.25 76 LYS A C 1
ATOM 617 O O . LYS A 1 76 ? 2.693 12.669 -14.441 1.00 98.25 76 LYS A O 1
ATOM 622 N N . GLU A 1 77 ? 4.356 11.588 -15.478 1.00 98.25 77 GLU A N 1
ATOM 623 C CA . GLU A 1 77 ? 3.729 11.646 -16.794 1.00 98.25 77 GLU A CA 1
ATOM 624 C C . GLU A 1 77 ? 2.467 10.773 -16.854 1.00 98.25 77 GLU A C 1
ATOM 626 O O . GLU A 1 77 ? 1.456 11.194 -17.422 1.00 98.25 77 GLU A O 1
ATOM 631 N N . THR A 1 78 ? 2.464 9.610 -16.192 1.00 98.38 78 THR A N 1
ATOM 632 C CA . THR A 1 78 ? 1.259 8.773 -16.063 1.00 98.38 78 THR A CA 1
ATOM 633 C C . THR A 1 78 ? 0.148 9.503 -15.300 1.00 98.38 78 THR A C 1
ATOM 635 O O . THR A 1 78 ? -1.005 9.500 -15.740 1.00 98.38 78 THR A O 1
ATOM 638 N N . ILE A 1 79 ? 0.481 10.187 -14.200 1.00 98.00 79 ILE A N 1
ATOM 639 C CA . ILE A 1 79 ? -0.455 11.019 -13.423 1.00 98.00 79 ILE A CA 1
ATOM 640 C C . ILE A 1 79 ? -1.029 12.142 -14.296 1.00 98.00 79 ILE A C 1
ATOM 642 O O . ILE A 1 79 ? -2.252 12.294 -14.398 1.00 98.00 79 ILE A O 1
ATOM 646 N N . ARG A 1 80 ? -0.155 12.887 -14.985 1.00 97.50 80 ARG A N 1
ATOM 647 C CA . ARG A 1 80 ? -0.524 14.022 -15.841 1.00 97.50 80 ARG A CA 1
ATOM 648 C C . ARG A 1 80 ? -1.443 13.602 -16.987 1.00 97.50 80 ARG A C 1
ATOM 650 O O . ARG A 1 80 ? -2.486 14.224 -17.191 1.00 97.50 80 ARG A O 1
ATOM 657 N N . ARG A 1 81 ? -1.103 12.531 -17.716 1.00 96.94 81 ARG A N 1
ATOM 658 C CA . ARG A 1 81 ? -1.912 12.016 -18.840 1.00 96.94 81 ARG A CA 1
ATOM 659 C C . ARG A 1 81 ? -3.302 11.561 -18.405 1.00 96.94 81 ARG A C 1
ATOM 661 O O . ARG A 1 81 ? -4.255 11.726 -19.161 1.00 96.94 81 ARG A O 1
ATOM 668 N N . ASN A 1 82 ? -3.430 11.045 -17.183 1.00 97.44 82 ASN A N 1
ATOM 669 C CA . ASN A 1 82 ? -4.715 10.645 -16.608 1.00 97.44 82 ASN A CA 1
ATOM 670 C C . ASN A 1 82 ? -5.455 11.782 -15.885 1.00 97.44 82 ASN A C 1
ATOM 672 O O . ASN A 1 82 ? -6.569 11.557 -15.414 1.00 97.44 82 ASN A O 1
ATOM 676 N N . ARG A 1 83 ? -4.881 12.995 -15.821 1.00 95.81 83 ARG A N 1
ATOM 677 C CA . ARG A 1 83 ? -5.466 14.176 -15.156 1.00 95.81 83 ARG A CA 1
ATOM 678 C C . ARG A 1 83 ? -5.823 13.914 -13.688 1.00 95.81 83 ARG A C 1
ATOM 680 O O . ARG A 1 83 ? -6.857 14.367 -13.198 1.00 95.81 83 ARG A O 1
ATOM 687 N N . VAL A 1 84 ? -4.983 13.152 -12.990 1.00 96.00 84 VAL A N 1
ATOM 688 C CA . VAL A 1 84 ? -5.211 12.825 -11.580 1.00 96.00 84 VAL A CA 1
ATOM 689 C C . VAL A 1 84 ? -4.639 13.942 -10.712 1.00 96.00 84 VAL A C 1
ATOM 691 O O . VAL A 1 84 ? -3.427 14.075 -10.594 1.00 96.00 84 VAL A O 1
ATOM 694 N N . SER A 1 85 ? -5.523 14.744 -10.114 1.00 93.31 85 SER A N 1
ATOM 695 C CA . SER A 1 85 ? -5.153 15.717 -9.073 1.00 93.31 85 SER A CA 1
ATOM 696 C C . SER A 1 85 ? -5.182 15.060 -7.691 1.00 93.31 85 SER A C 1
ATOM 698 O O . SER A 1 85 ? -4.177 15.073 -6.997 1.00 93.31 85 SER A O 1
ATOM 700 N N . ASN A 1 86 ? -6.281 14.388 -7.335 1.00 94.06 86 ASN A N 1
ATOM 701 C CA . ASN A 1 86 ? -6.390 13.614 -6.097 1.00 94.06 86 ASN A CA 1
ATOM 702 C C . ASN A 1 86 ? -6.694 12.152 -6.420 1.00 94.06 86 ASN A C 1
ATOM 704 O O . ASN A 1 86 ? -7.630 11.856 -7.173 1.00 94.06 86 ASN A O 1
ATOM 708 N N . GLY A 1 87 ? -5.900 11.225 -5.893 1.00 95.88 87 GLY A N 1
ATOM 709 C CA . GLY A 1 87 ? -6.030 9.819 -6.255 1.00 95.88 87 GLY A CA 1
ATOM 710 C C . GLY A 1 87 ? -4.848 8.962 -5.859 1.00 95.88 87 GLY A C 1
ATOM 711 O O . GLY A 1 87 ? -4.241 9.180 -4.819 1.00 95.88 87 GLY A O 1
ATOM 712 N N . ILE A 1 88 ? -4.543 7.970 -6.692 1.00 97.38 88 ILE A N 1
ATOM 713 C CA . ILE A 1 88 ? -3.367 7.118 -6.526 1.00 97.38 88 ILE A CA 1
ATOM 714 C C . ILE A 1 88 ? -2.648 6.889 -7.853 1.00 97.38 88 ILE A C 1
ATOM 716 O O . ILE A 1 88 ? -3.278 6.868 -8.918 1.00 97.38 88 ILE A O 1
ATOM 720 N N . VAL A 1 89 ? -1.344 6.642 -7.764 1.00 98.56 89 VAL A N 1
ATOM 721 C CA . VAL A 1 89 ? -0.548 6.012 -8.821 1.00 98.56 89 VAL A CA 1
ATOM 722 C C . VAL A 1 89 ? -0.050 4.662 -8.316 1.00 98.56 89 VAL A C 1
ATOM 724 O O . VAL A 1 89 ? 0.436 4.541 -7.194 1.00 98.56 89 VAL A O 1
ATOM 727 N N . TYR A 1 90 ? -0.230 3.641 -9.143 1.00 98.75 90 TYR A N 1
ATOM 728 C CA . TYR A 1 90 ? 0.194 2.268 -8.916 1.00 98.75 90 TYR A CA 1
ATOM 729 C C . TYR A 1 90 ? 1.377 1.963 -9.828 1.00 98.75 90 TYR A C 1
ATOM 731 O O . TYR A 1 90 ? 1.297 2.236 -11.026 1.00 98.75 90 TYR A O 1
ATOM 739 N N . LEU A 1 91 ? 2.426 1.365 -9.272 1.00 98.81 91 LEU A N 1
ATOM 740 C CA . LEU A 1 91 ? 3.572 0.812 -9.989 1.00 98.81 91 LEU A CA 1
ATOM 741 C C . LEU A 1 91 ? 3.652 -0.681 -9.706 1.00 98.81 91 LEU A C 1
ATOM 743 O O . LEU A 1 91 ? 3.555 -1.074 -8.550 1.00 98.81 91 LEU A O 1
ATOM 747 N N . GLN A 1 92 ? 3.935 -1.483 -10.721 1.00 98.81 92 GLN A N 1
ATOM 748 C CA . GLN A 1 92 ? 4.342 -2.875 -10.579 1.00 98.81 92 GLN A CA 1
ATOM 749 C C . GLN A 1 92 ? 5.595 -3.132 -11.405 1.00 98.81 92 GLN A C 1
ATOM 751 O O . GLN A 1 92 ? 5.694 -2.668 -12.542 1.00 98.81 92 GLN A O 1
ATOM 756 N N . ILE A 1 93 ? 6.530 -3.884 -10.829 1.00 98.88 93 ILE A N 1
ATOM 757 C CA . ILE A 1 93 ? 7.740 -4.355 -11.499 1.00 98.88 93 ILE A CA 1
ATOM 758 C C . ILE A 1 93 ? 7.820 -5.868 -11.328 1.00 98.88 93 ILE A C 1
ATOM 760 O O . ILE A 1 93 ? 7.784 -6.363 -10.203 1.00 98.88 93 ILE A O 1
ATOM 764 N N . THR A 1 94 ? 7.910 -6.607 -12.428 1.00 98.81 94 THR A N 1
ATOM 765 C CA . THR A 1 94 ? 8.050 -8.074 -12.422 1.00 98.81 94 THR A CA 1
ATOM 766 C C . THR A 1 94 ? 9.440 -8.465 -12.899 1.00 98.81 94 THR A C 1
ATOM 768 O O . THR A 1 94 ? 10.115 -7.659 -13.536 1.00 98.81 94 THR A O 1
ATOM 771 N N . ARG A 1 95 ? 9.868 -9.712 -12.662 1.00 98.56 95 ARG A N 1
ATOM 772 C CA . ARG A 1 95 ? 11.132 -10.234 -13.224 1.00 98.56 95 ARG A CA 1
ATOM 773 C C . ARG A 1 95 ? 11.158 -10.243 -14.763 1.00 98.56 95 ARG A C 1
ATOM 775 O O . ARG A 1 95 ? 12.199 -10.483 -15.360 1.00 98.56 95 ARG A O 1
ATOM 782 N N . GLY A 1 96 ? 10.026 -9.966 -15.405 1.00 98.12 96 GLY A N 1
ATOM 783 C CA . GLY A 1 96 ? 9.908 -9.867 -16.848 1.00 98.12 96 GLY A CA 1
ATOM 784 C C . GLY A 1 96 ? 9.385 -11.144 -17.483 1.00 98.12 96 GLY A C 1
ATOM 785 O O . GLY A 1 96 ? 8.837 -12.031 -16.825 1.00 98.12 96 GLY A O 1
ATOM 786 N N . THR A 1 97 ? 9.528 -11.206 -18.800 1.00 98.19 97 THR A N 1
ATOM 787 C CA . THR A 1 97 ? 9.008 -12.290 -19.634 1.00 98.19 97 THR A CA 1
ATOM 788 C C . THR A 1 97 ? 10.083 -13.329 -19.904 1.00 98.19 97 THR A C 1
ATOM 790 O O . THR A 1 97 ? 11.161 -12.995 -20.389 1.00 98.19 97 THR A O 1
ATOM 793 N N . ALA A 1 98 ? 9.774 -14.592 -19.628 1.00 97.94 98 ALA A N 1
ATOM 794 C CA . ALA A 1 98 ? 10.635 -15.724 -19.950 1.00 97.94 98 ALA A CA 1
ATOM 795 C C . ALA A 1 98 ? 9.801 -17.002 -20.058 1.00 97.94 98 ALA A C 1
ATOM 797 O O . ALA A 1 98 ? 8.735 -17.088 -19.450 1.00 97.94 98 ALA A O 1
ATOM 798 N N . ARG A 1 99 ? 10.315 -18.014 -20.769 1.00 97.69 99 ARG A N 1
ATOM 799 C CA . ARG A 1 99 ? 9.674 -19.333 -20.843 1.00 97.69 99 ARG A CA 1
ATOM 800 C C . ARG A 1 99 ? 9.345 -19.841 -19.439 1.00 97.69 99 ARG A C 1
ATOM 802 O O . ARG A 1 99 ? 10.174 -19.741 -18.533 1.00 97.69 99 ARG A O 1
ATOM 809 N N . ARG A 1 100 ? 8.149 -20.411 -19.275 1.00 97.94 100 ARG A N 1
ATOM 810 C CA . ARG A 1 100 ? 7.667 -20.882 -17.970 1.00 97.94 100 ARG A CA 1
ATOM 811 C C . ARG A 1 100 ? 8.585 -21.944 -17.352 1.00 97.94 100 ARG A C 1
ATOM 813 O O . ARG A 1 100 ? 8.549 -23.104 -17.756 1.00 97.94 100 ARG A O 1
ATOM 820 N N . ASP A 1 101 ? 9.312 -21.551 -16.313 1.00 97.69 101 ASP A N 1
ATOM 821 C CA . ASP A 1 101 ? 10.094 -22.424 -15.435 1.00 97.69 101 ASP A CA 1
ATOM 822 C C . ASP A 1 101 ? 10.291 -21.753 -14.058 1.00 97.69 101 ASP A C 1
ATOM 824 O O . ASP A 1 101 ? 10.201 -20.529 -13.947 1.00 97.69 101 ASP A O 1
ATOM 828 N N . HIS A 1 102 ? 10.517 -22.529 -12.996 1.00 98.19 102 HIS A N 1
ATOM 829 C CA . HIS A 1 102 ? 10.632 -21.997 -11.629 1.00 98.19 102 HIS A CA 1
ATOM 830 C C . HIS A 1 102 ? 11.948 -21.253 -11.348 1.00 98.19 102 HIS A C 1
ATOM 832 O O . HIS A 1 102 ? 11.872 -20.188 -10.726 1.00 98.19 102 HIS A O 1
ATOM 838 N N . PRO A 1 103 ? 13.131 -21.741 -11.782 1.00 98.31 103 PRO A N 1
ATOM 839 C CA . PRO A 1 103 ? 14.385 -21.013 -11.618 1.00 98.31 103 PRO A CA 1
ATOM 840 C C . PRO A 1 103 ? 14.330 -19.608 -12.228 1.00 98.31 103 PRO A C 1
ATOM 842 O O . PRO A 1 103 ? 13.491 -19.302 -13.080 1.00 98.31 103 PRO A O 1
ATOM 845 N N . PHE A 1 104 ? 15.238 -18.736 -11.787 1.00 98.38 104 PHE A N 1
ATOM 846 C CA . PHE A 1 104 ? 15.384 -17.426 -12.413 1.00 98.38 104 PHE A CA 1
ATOM 847 C C . PHE A 1 104 ? 15.785 -17.588 -13.889 1.00 98.38 104 PHE A C 1
ATOM 849 O O . PHE A 1 104 ? 16.544 -18.504 -14.214 1.00 98.38 104 PHE A O 1
ATOM 856 N N . PRO A 1 105 ? 15.266 -16.725 -14.782 1.00 97.56 105 PRO A N 1
ATOM 857 C CA . PRO A 1 105 ? 15.637 -16.739 -16.187 1.00 97.56 105 PRO A CA 1
ATOM 858 C C . PRO A 1 105 ? 17.096 -16.296 -16.366 1.00 97.56 105 PRO A C 1
ATOM 860 O O . PRO A 1 105 ? 17.775 -15.933 -15.403 1.00 97.56 105 PRO A O 1
ATOM 863 N N . ALA A 1 106 ? 17.569 -16.316 -17.613 1.00 95.81 106 ALA A N 1
ATOM 864 C CA . ALA A 1 106 ? 18.916 -15.874 -17.952 1.00 95.81 106 ALA A CA 1
ATOM 865 C C . ALA A 1 106 ? 19.208 -14.458 -17.420 1.00 95.81 106 ALA A C 1
ATOM 867 O O . ALA A 1 106 ? 18.331 -13.586 -17.402 1.00 95.81 106 ALA A O 1
ATOM 868 N N . GLU A 1 107 ? 20.454 -14.240 -17.003 1.00 94.44 107 GLU A N 1
ATOM 869 C CA . GLU A 1 107 ? 20.940 -12.933 -16.568 1.00 94.44 107 GLU A CA 1
ATOM 870 C C . GLU A 1 107 ? 20.686 -11.869 -17.649 1.00 94.44 107 GLU A C 1
ATOM 872 O O . GLU A 1 107 ? 20.793 -12.142 -18.846 1.00 94.44 107 GLU A O 1
ATOM 877 N N . GLY A 1 108 ? 20.289 -10.665 -17.231 1.00 92.62 108 GLY A N 1
ATOM 878 C CA . GLY A 1 108 ? 19.928 -9.579 -18.146 1.00 92.62 108 GLY A CA 1
ATOM 879 C C . GLY A 1 108 ? 18.509 -9.652 -18.726 1.00 92.62 108 GLY A C 1
ATOM 880 O O . GLY A 1 108 ? 18.162 -8.816 -19.560 1.00 92.62 108 GLY A O 1
ATOM 881 N N . THR A 1 109 ? 17.664 -10.601 -18.296 1.00 96.19 109 THR A N 1
ATOM 882 C CA . THR A 1 109 ? 16.228 -10.584 -18.636 1.00 96.19 109 THR A CA 1
ATOM 883 C C . THR A 1 109 ? 15.599 -9.263 -18.162 1.00 96.19 109 THR A C 1
ATOM 885 O O . THR A 1 109 ? 15.637 -8.982 -16.963 1.00 96.19 109 THR A O 1
ATOM 888 N N . PRO A 1 110 ? 15.015 -8.441 -19.057 1.00 96.56 110 PRO A N 1
ATOM 889 C CA . PRO A 1 110 ? 14.523 -7.120 -18.686 1.00 96.56 110 PRO A CA 1
ATOM 890 C C . PRO A 1 110 ? 13.258 -7.219 -17.812 1.00 96.56 110 PRO A C 1
ATOM 892 O O . PRO A 1 110 ? 12.286 -7.857 -18.231 1.00 96.56 110 PRO A O 1
ATOM 895 N N . PRO A 1 111 ? 13.218 -6.555 -16.640 1.00 98.25 111 PRO A N 1
ATOM 896 C CA . PRO A 1 111 ? 12.011 -6.462 -15.825 1.00 98.25 111 PRO A CA 1
ATOM 897 C C . PRO A 1 111 ? 10.865 -5.780 -16.581 1.00 98.25 111 PRO A C 1
ATOM 899 O O . PRO A 1 111 ? 11.080 -4.780 -17.273 1.00 98.25 111 PRO A O 1
ATOM 902 N N . SER A 1 112 ? 9.631 -6.257 -16.401 1.00 98.38 112 SER A N 1
ATOM 903 C CA . SER A 1 112 ? 8.456 -5.544 -16.918 1.00 98.38 112 SER A CA 1
ATOM 904 C C . SER A 1 112 ? 8.029 -4.458 -15.934 1.00 98.38 112 SER A C 1
ATOM 906 O O . SER A 1 112 ? 8.028 -4.678 -14.725 1.00 98.38 112 SER A O 1
ATOM 908 N N . VAL A 1 113 ? 7.623 -3.294 -16.443 1.00 98.69 113 VAL A N 1
ATOM 909 C CA . VAL A 1 113 ? 7.225 -2.117 -15.660 1.00 98.69 113 VAL A CA 1
ATOM 910 C C . VAL A 1 113 ? 5.836 -1.672 -16.074 1.00 98.69 113 VAL A C 1
ATOM 912 O O . VAL A 1 113 ? 5.613 -1.314 -17.230 1.00 98.69 113 VAL A O 1
ATOM 915 N N . ILE A 1 114 ? 4.919 -1.647 -15.112 1.00 98.69 114 ILE A N 1
ATOM 916 C CA . ILE A 1 114 ? 3.521 -1.281 -15.310 1.00 98.69 114 ILE A CA 1
ATOM 917 C C . ILE A 1 114 ? 3.184 -0.110 -14.393 1.00 98.69 114 ILE A C 1
ATOM 919 O O . ILE A 1 114 ? 3.387 -0.195 -13.184 1.00 98.69 114 ILE A O 1
ATOM 923 N N . VAL A 1 115 ? 2.629 0.969 -14.949 1.00 98.81 115 VAL A N 1
ATOM 924 C CA . VAL A 1 115 ? 2.127 2.108 -14.168 1.00 98.81 115 VAL A CA 1
ATOM 925 C C . VAL A 1 115 ? 0.708 2.457 -14.579 1.00 98.81 115 VAL A C 1
ATOM 927 O O . VAL A 1 115 ? 0.404 2.631 -15.761 1.00 98.81 115 VAL A O 1
ATOM 930 N N . THR A 1 116 ? -0.166 2.620 -13.590 1.00 98.50 116 THR A N 1
ATOM 931 C CA . THR A 1 116 ? -1.516 3.157 -13.786 1.00 98.50 116 THR A CA 1
ATOM 932 C C . THR A 1 116 ? -1.794 4.260 -12.777 1.00 98.50 116 THR A C 1
ATOM 934 O O . THR A 1 116 ? -1.211 4.292 -11.697 1.00 98.50 116 THR A O 1
ATOM 937 N N . ALA A 1 117 ? -2.695 5.178 -13.111 1.00 97.94 117 ALA A N 1
ATOM 938 C CA . ALA A 1 117 ? -3.151 6.205 -12.184 1.00 97.94 117 ALA A CA 1
ATOM 939 C C . ALA A 1 117 ? -4.671 6.328 -12.250 1.00 97.94 117 ALA A C 1
ATOM 941 O O . ALA A 1 117 ? -5.274 6.203 -13.320 1.00 97.94 117 ALA A O 1
ATOM 942 N N . LYS A 1 118 ? -5.303 6.575 -11.102 1.00 95.88 118 LYS A N 1
ATOM 943 C CA . LYS A 1 118 ? -6.746 6.820 -11.029 1.00 95.88 118 LYS A CA 1
ATOM 944 C C . LYS A 1 118 ? -7.079 7.843 -9.957 1.00 95.88 118 LYS A C 1
ATOM 946 O O . LYS A 1 118 ? -6.467 7.853 -8.891 1.00 95.88 118 LYS A O 1
ATOM 951 N N . SER A 1 119 ? -8.102 8.646 -10.223 1.00 95.56 119 SER A N 1
ATOM 952 C CA . SER A 1 119 ? -8.648 9.565 -9.231 1.00 95.56 119 SER A CA 1
ATOM 953 C C . SER A 1 119 ? -9.403 8.815 -8.137 1.00 95.56 119 SER A C 1
ATOM 955 O O . SER A 1 119 ? -10.083 7.818 -8.401 1.00 95.56 119 SER A O 1
ATOM 957 N N . ILE A 1 120 ? -9.311 9.326 -6.915 1.00 91.69 120 ILE A N 1
ATOM 958 C CA . ILE A 1 120 ? -10.112 8.900 -5.766 1.00 91.69 120 ILE A CA 1
ATOM 959 C C . ILE A 1 120 ? -10.823 10.144 -5.238 1.00 91.69 120 ILE A C 1
ATOM 961 O O . ILE A 1 120 ? -10.238 11.220 -5.170 1.00 91.69 120 ILE A O 1
ATOM 965 N N . SER A 1 121 ? -12.104 10.009 -4.901 1.00 91.00 121 SER A N 1
ATOM 966 C CA . SER A 1 121 ? -12.875 11.117 -4.336 1.00 91.00 121 SER A CA 1
ATOM 967 C C . SER A 1 121 ? -12.476 11.333 -2.877 1.00 91.00 121 SER A C 1
ATOM 969 O O . SER A 1 121 ? -12.735 10.469 -2.036 1.00 91.00 121 SER A O 1
ATOM 971 N N . ALA A 1 122 ? -11.870 12.489 -2.601 1.00 87.50 122 ALA A N 1
ATOM 972 C CA . ALA A 1 122 ? -11.548 12.932 -1.247 1.00 87.50 122 ALA A CA 1
ATOM 973 C C . ALA A 1 122 ? -12.819 13.018 -0.386 1.00 87.50 122 ALA A C 1
ATOM 975 O O . ALA A 1 122 ? -12.879 12.383 0.661 1.00 87.50 122 ALA A O 1
ATOM 976 N N . ASP A 1 123 ? -13.885 13.640 -0.901 1.00 90.69 123 ASP A N 1
ATOM 977 C CA . ASP A 1 123 ? -15.166 13.774 -0.190 1.00 90.69 123 ASP A CA 1
ATOM 978 C C . ASP A 1 123 ? -15.754 12.428 0.245 1.00 90.69 123 ASP A C 1
ATOM 980 O O . ASP A 1 123 ? -16.240 12.287 1.366 1.00 90.69 123 ASP A O 1
ATOM 984 N N . LYS A 1 124 ? -15.692 11.405 -0.620 1.00 93.06 124 LYS A N 1
ATOM 985 C CA . LYS A 1 124 ? -16.148 10.054 -0.263 1.00 93.06 124 LYS A CA 1
ATOM 986 C C . LYS A 1 124 ? -15.261 9.422 0.808 1.00 93.06 124 LYS A C 1
ATOM 988 O O . LYS A 1 124 ? -15.791 8.755 1.696 1.00 93.06 124 LYS A O 1
ATOM 993 N N . SER A 1 125 ? -13.942 9.614 0.728 1.00 92.56 125 SER A N 1
ATOM 994 C CA . SER A 1 125 ? -13.001 9.138 1.752 1.00 92.56 125 SER A CA 1
ATOM 995 C C . SER A 1 125 ? -13.302 9.781 3.105 1.00 92.56 125 SER A C 1
ATOM 997 O O . SER A 1 125 ? -13.441 9.077 4.103 1.00 92.56 125 SER A O 1
ATOM 999 N N . ASP A 1 126 ? -13.514 11.095 3.132 1.00 94.06 126 ASP A N 1
ATOM 1000 C CA . ASP A 1 126 ? -13.784 11.837 4.361 1.00 94.06 126 ASP A CA 1
ATOM 1001 C C . ASP A 1 126 ? -15.169 11.556 4.932 1.00 94.06 126 ASP A C 1
ATOM 1003 O O . ASP A 1 126 ? -15.309 11.388 6.142 1.00 94.06 126 ASP A O 1
ATOM 1007 N N . ALA A 1 127 ? -16.194 11.430 4.087 1.00 97.00 127 ALA A N 1
ATOM 1008 C CA . ALA A 1 127 ? -17.518 10.998 4.524 1.00 97.00 127 ALA A CA 1
ATOM 1009 C C . ALA A 1 127 ? -17.471 9.595 5.151 1.00 97.00 127 ALA A C 1
ATOM 1011 O O . ALA A 1 127 ? -18.097 9.355 6.185 1.00 97.00 127 ALA A O 1
ATOM 1012 N N . THR A 1 128 ? -16.690 8.683 4.561 1.00 97.62 128 THR A N 1
ATOM 1013 C CA . THR A 1 128 ? -16.479 7.335 5.108 1.00 97.62 128 THR A CA 1
ATOM 1014 C C . THR A 1 128 ? -15.757 7.402 6.450 1.00 97.62 128 THR A C 1
ATOM 1016 O O . THR A 1 128 ? -16.216 6.796 7.414 1.00 97.62 128 THR A O 1
ATOM 1019 N N . ALA A 1 129 ? -14.686 8.191 6.555 1.00 97.56 129 ALA A N 1
ATOM 1020 C CA . ALA A 1 129 ? -13.926 8.333 7.792 1.00 97.56 129 ALA A CA 1
ATOM 1021 C C . ALA A 1 129 ? -14.745 8.967 8.927 1.00 97.56 129 ALA A C 1
ATOM 1023 O O . ALA A 1 129 ? -14.669 8.495 10.055 1.00 97.56 129 ALA A O 1
ATOM 1024 N N . LYS A 1 130 ? -15.587 9.970 8.636 1.00 97.88 130 LYS A N 1
ATOM 1025 C CA . LYS A 1 130 ? -16.497 10.591 9.621 1.00 97.88 130 LYS A CA 1
ATOM 1026 C C . LYS A 1 130 ? -17.534 9.616 10.180 1.00 97.88 130 LYS A C 1
ATOM 1028 O O . LYS A 1 130 ? -17.971 9.777 11.316 1.00 97.88 130 LYS A O 1
ATOM 1033 N N . LYS A 1 131 ? -17.946 8.623 9.388 1.00 98.12 131 LYS A N 1
ATOM 1034 C CA . LYS A 1 131 ? -18.845 7.548 9.831 1.00 98.12 131 LYS A CA 1
ATOM 1035 C C . LYS A 1 131 ? -18.088 6.424 10.548 1.00 98.12 131 LYS A C 1
ATOM 1037 O O . LYS A 1 131 ? -18.633 5.820 11.468 1.00 98.12 131 LYS A O 1
ATOM 1042 N N . GLY A 1 132 ? -16.858 6.152 10.122 1.00 98.31 132 GLY A N 1
ATOM 1043 C CA . GLY A 1 132 ? -16.118 4.948 10.471 1.00 98.31 132 GLY A CA 1
ATOM 1044 C C . GLY A 1 132 ? -16.627 3.715 9.721 1.00 98.31 132 GLY A C 1
ATOM 1045 O O . GLY A 1 132 ? -17.697 3.722 9.101 1.00 98.31 132 GLY A O 1
ATOM 1046 N N . VAL A 1 133 ? -15.839 2.643 9.761 1.00 98.75 133 VAL A N 1
ATOM 1047 C CA . VAL A 1 133 ? -16.143 1.385 9.069 1.00 98.75 133 VAL A CA 1
ATOM 1048 C C . VAL A 1 133 ? -16.117 0.181 10.004 1.00 98.75 133 VAL A C 1
ATOM 1050 O O . VAL A 1 133 ? -15.581 0.245 11.107 1.00 98.75 133 VAL A O 1
ATOM 1053 N N . ALA A 1 134 ? -16.696 -0.929 9.553 1.00 98.81 134 ALA A N 1
ATOM 1054 C CA . ALA A 1 134 ? -16.592 -2.212 10.236 1.00 98.81 134 ALA A CA 1
ATOM 1055 C C . ALA A 1 134 ? -15.361 -2.994 9.758 1.00 98.81 134 ALA A C 1
ATOM 1057 O O . ALA A 1 134 ? -14.994 -2.935 8.577 1.00 98.81 134 ALA A O 1
ATOM 1058 N N . VAL A 1 135 ? -14.781 -3.760 10.676 1.00 98.81 135 VAL A N 1
ATOM 1059 C CA . VAL A 1 135 ? -13.714 -4.736 10.452 1.00 98.81 135 VAL A CA 1
ATOM 1060 C C . VAL A 1 135 ? -14.208 -6.124 10.865 1.00 98.81 135 VAL A C 1
ATOM 1062 O O . VAL A 1 135 ? -15.002 -6.261 11.796 1.00 98.81 135 VAL A O 1
ATOM 1065 N N . VAL A 1 136 ? -13.737 -7.164 10.185 1.00 98.88 136 VAL A N 1
ATOM 1066 C CA . VAL A 1 136 ? -13.867 -8.557 10.649 1.00 98.88 136 VAL A CA 1
ATOM 1067 C C . VAL A 1 136 ? -12.499 -9.180 10.846 1.00 98.88 136 VAL A C 1
ATOM 1069 O O . VAL A 1 136 ? -11.534 -8.761 10.212 1.00 98.88 136 VAL A O 1
ATOM 1072 N N . THR A 1 137 ? -12.415 -10.196 11.688 1.00 98.88 137 THR A N 1
ATOM 1073 C CA . THR A 1 137 ? -11.209 -10.992 11.865 1.00 98.88 137 THR A CA 1
ATOM 1074 C C . THR A 1 137 ? -11.251 -12.260 11.017 1.00 98.88 137 THR A C 1
ATOM 1076 O O . THR A 1 137 ? -12.310 -12.858 10.783 1.00 98.88 137 THR A O 1
ATOM 1079 N N . VAL A 1 138 ? -10.085 -12.646 10.498 1.00 98.75 138 VAL A N 1
ATOM 1080 C CA . VAL A 1 138 ? -9.869 -13.881 9.731 1.00 98.75 138 VAL A CA 1
ATOM 1081 C C . VAL A 1 138 ? -8.485 -14.463 10.058 1.00 98.75 138 VAL A C 1
ATOM 1083 O O . VAL A 1 138 ? -7.598 -13.702 10.444 1.00 98.75 138 VAL A O 1
ATOM 1086 N N . PRO A 1 139 ? -8.254 -15.775 9.884 1.00 98.56 139 PRO A N 1
ATOM 1087 C CA . PRO A 1 139 ? -6.916 -16.348 10.029 1.00 98.56 139 PRO A CA 1
ATOM 1088 C C . PRO A 1 139 ? -5.913 -15.761 9.023 1.00 98.56 139 PRO A C 1
ATOM 1090 O O . PRO A 1 139 ? -6.256 -15.536 7.858 1.00 98.56 139 PRO A O 1
ATOM 1093 N N . ASP A 1 140 ? -4.670 -15.540 9.454 1.00 98.25 140 ASP A N 1
ATOM 1094 C CA . ASP A 1 140 ? -3.569 -15.138 8.579 1.00 98.25 140 ASP A CA 1
ATOM 1095 C C . ASP A 1 140 ? -2.981 -16.357 7.857 1.00 98.25 140 ASP A C 1
ATOM 1097 O O . ASP A 1 140 ? -2.193 -17.115 8.413 1.00 98.25 140 ASP A O 1
ATOM 1101 N N . ILE A 1 141 ? -3.381 -16.548 6.601 1.00 97.75 141 ILE A N 1
ATOM 1102 C CA . ILE A 1 141 ? -2.894 -17.638 5.739 1.00 97.75 141 ILE A CA 1
ATOM 1103 C C . ILE A 1 141 ? -1.795 -17.176 4.767 1.00 97.75 141 ILE A C 1
ATOM 1105 O O . ILE A 1 141 ? -1.542 -17.827 3.750 1.00 97.75 141 ILE A O 1
ATOM 1109 N N . ARG A 1 142 ? -1.196 -15.999 4.999 1.00 97.88 142 ARG A N 1
ATOM 1110 C CA . ARG A 1 142 ? -0.152 -15.451 4.124 1.00 97.88 142 ARG A CA 1
ATOM 1111 C C . ARG A 1 142 ? 1.184 -16.154 4.353 1.00 97.88 142 ARG A C 1
ATOM 1113 O O . ARG A 1 142 ? 1.444 -16.751 5.391 1.00 97.88 142 ARG A O 1
ATOM 1120 N N . TRP A 1 143 ? 2.059 -16.051 3.359 1.00 95.88 143 TRP A N 1
ATOM 1121 C CA . TRP A 1 143 ? 3.429 -16.556 3.438 1.00 95.88 143 TRP A CA 1
ATOM 1122 C C . TRP A 1 143 ? 4.284 -15.825 4.491 1.00 95.88 143 TRP A C 1
ATOM 1124 O O . TRP A 1 143 ? 3.941 -14.739 4.951 1.00 95.88 143 TRP A O 1
ATOM 1134 N N . GLY A 1 144 ? 5.447 -16.388 4.826 1.00 95.25 144 GLY A N 1
ATOM 1135 C CA . GLY A 1 144 ? 6.354 -15.867 5.861 1.00 95.25 144 GLY A CA 1
ATOM 1136 C C . GLY A 1 144 ? 7.205 -14.642 5.489 1.00 95.25 144 GLY A C 1
ATOM 1137 O O . GLY A 1 144 ? 8.130 -14.324 6.228 1.00 95.25 144 GLY A O 1
ATOM 1138 N N . ARG A 1 145 ? 6.969 -13.998 4.337 1.00 96.06 145 ARG A N 1
ATOM 1139 C CA . ARG A 1 145 ? 7.757 -12.850 3.836 1.00 96.06 145 ARG A CA 1
ATOM 1140 C C . ARG A 1 145 ? 6.879 -11.636 3.514 1.00 96.06 145 ARG A C 1
ATOM 1142 O O . ARG A 1 145 ? 7.042 -10.970 2.490 1.00 96.06 145 ARG A O 1
ATOM 1149 N N . CYS A 1 146 ? 5.912 -11.341 4.382 1.00 96.88 146 CYS A N 1
ATOM 1150 C CA . CYS A 1 146 ? 5.013 -10.185 4.250 1.00 96.88 146 CYS A CA 1
ATOM 1151 C C . CYS A 1 146 ? 5.741 -8.831 4.324 1.00 96.88 146 CYS A C 1
ATOM 1153 O O . CYS A 1 146 ? 5.172 -7.801 3.962 1.00 96.88 146 CYS A O 1
ATOM 1155 N N . ASP A 1 147 ? 7.008 -8.827 4.738 1.00 96.12 147 ASP A N 1
ATOM 1156 C CA . ASP A 1 147 ? 7.896 -7.674 4.663 1.00 96.12 147 ASP A CA 1
ATOM 1157 C C . ASP A 1 147 ? 8.189 -7.239 3.212 1.00 96.12 147 ASP A C 1
ATOM 1159 O O . ASP A 1 147 ? 8.514 -6.072 2.977 1.00 96.12 147 ASP A O 1
ATOM 1163 N N . ILE A 1 148 ? 8.086 -8.148 2.234 1.00 97.94 148 ILE A N 1
ATOM 1164 C CA . ILE A 1 148 ? 8.246 -7.852 0.805 1.00 97.94 148 ILE A CA 1
ATOM 1165 C C . ILE A 1 148 ? 6.890 -7.448 0.229 1.00 97.94 148 ILE A C 1
ATOM 1167 O O . ILE A 1 148 ? 5.921 -8.207 0.285 1.00 97.94 148 ILE A O 1
ATOM 1171 N N . LYS A 1 149 ? 6.821 -6.284 -0.427 1.00 98.38 149 LYS A N 1
ATOM 1172 C CA . LYS A 1 149 ? 5.594 -5.828 -1.095 1.00 98.38 149 LYS A CA 1
ATOM 1173 C C . LYS A 1 149 ? 5.401 -6.486 -2.471 1.00 98.38 149 LYS A C 1
ATOM 1175 O O . LYS A 1 149 ? 5.400 -5.820 -3.506 1.00 98.38 149 LYS A O 1
ATOM 1180 N N . THR A 1 150 ? 5.275 -7.810 -2.467 1.00 98.31 150 THR A N 1
ATOM 1181 C CA . THR A 1 150 ? 5.072 -8.645 -3.661 1.00 98.31 150 THR A CA 1
ATOM 1182 C C . THR A 1 150 ? 3.657 -8.516 -4.240 1.00 98.31 150 THR A C 1
ATOM 1184 O O . THR A 1 150 ? 2.721 -8.104 -3.554 1.00 98.31 150 THR A O 1
ATOM 1187 N N . VAL A 1 151 ? 3.488 -8.898 -5.507 1.00 98.44 151 VAL A N 1
ATOM 1188 C CA . VAL A 1 151 ? 2.179 -9.064 -6.164 1.00 98.44 151 VAL A CA 1
ATOM 1189 C C . VAL A 1 151 ? 1.466 -10.375 -5.791 1.00 98.44 151 VAL A C 1
ATOM 1191 O O . VAL A 1 151 ? 0.324 -10.585 -6.200 1.00 98.44 151 VAL A O 1
ATOM 1194 N N . GLY A 1 152 ? 2.092 -11.240 -4.984 1.00 98.06 152 GLY A N 1
ATOM 1195 C CA . GLY A 1 152 ? 1.506 -12.469 -4.431 1.00 98.06 152 GLY A CA 1
ATOM 1196 C C . GLY A 1 152 ? 0.414 -12.210 -3.387 1.00 98.06 152 GLY A C 1
ATOM 1197 O O . GLY A 1 152 ? 0.601 -12.475 -2.206 1.00 98.06 152 GLY A O 1
ATOM 1198 N N . LEU A 1 153 ? -0.731 -11.678 -3.819 1.00 98.50 153 LEU A N 1
ATOM 1199 C CA . LEU A 1 153 ? -1.778 -11.121 -2.951 1.00 98.50 153 LEU A CA 1
ATOM 1200 C C . LEU A 1 153 ? -3.023 -12.014 -2.808 1.00 98.50 153 LEU A C 1
ATOM 1202 O O . LEU A 1 153 ? -4.061 -11.537 -2.356 1.00 98.50 153 LEU A O 1
ATOM 1206 N N . LEU A 1 154 ? -2.973 -13.295 -3.196 1.00 98.56 154 LEU A N 1
ATOM 1207 C CA . LEU A 1 154 ? -4.169 -14.153 -3.194 1.00 98.56 154 LEU A CA 1
ATOM 1208 C C . LEU A 1 154 ? -4.793 -14.284 -1.794 1.00 98.56 154 LEU A C 1
ATOM 1210 O O . LEU A 1 154 ? -5.995 -14.084 -1.640 1.00 98.56 154 LEU A O 1
ATOM 1214 N N . ALA A 1 155 ? -3.980 -14.541 -0.767 1.00 98.44 155 ALA A N 1
ATOM 1215 C CA . ALA A 1 155 ? -4.443 -14.599 0.621 1.00 98.44 155 ALA A CA 1
ATOM 1216 C C . ALA A 1 155 ? -5.098 -13.276 1.069 1.00 98.44 155 ALA A C 1
ATOM 1218 O O . ALA A 1 155 ? -6.178 -13.280 1.659 1.00 98.44 155 ALA A O 1
ATOM 1219 N N . ASN A 1 156 ? -4.505 -12.135 0.704 1.00 98.69 156 ASN A N 1
ATOM 1220 C CA . ASN A 1 156 ? -5.063 -10.807 0.964 1.00 98.69 156 ASN A CA 1
ATOM 1221 C C . ASN A 1 156 ? -6.421 -10.604 0.269 1.00 98.69 156 ASN A C 1
ATOM 1223 O O . ASN A 1 156 ? -7.353 -10.072 0.870 1.00 98.69 156 ASN A O 1
ATOM 1227 N N . VAL A 1 157 ? -6.559 -11.048 -0.984 1.00 98.75 157 VAL A N 1
ATOM 1228 C CA . VAL A 1 157 ? -7.823 -10.980 -1.735 1.00 98.75 157 VAL A CA 1
ATOM 1229 C C . VAL A 1 157 ? -8.905 -11.820 -1.057 1.00 98.75 157 VAL A C 1
ATOM 1231 O O . VAL A 1 157 ? -10.017 -11.327 -0.873 1.00 98.75 157 VAL A O 1
ATOM 1234 N N . LEU A 1 158 ? -8.585 -13.045 -0.630 1.00 98.81 158 LEU A N 1
ATOM 1235 C CA . LEU A 1 158 ? -9.522 -13.919 0.084 1.00 98.81 158 LEU A CA 1
ATOM 1236 C C . LEU A 1 158 ? -9.962 -13.312 1.425 1.00 98.81 158 LEU A C 1
ATOM 1238 O O . LEU A 1 158 ? -11.146 -13.345 1.757 1.00 98.81 158 LEU A O 1
ATOM 1242 N N . ALA A 1 159 ? -9.039 -12.705 2.174 1.00 98.81 159 ALA A N 1
ATOM 1243 C CA . ALA A 1 159 ? -9.359 -11.990 3.408 1.00 98.81 159 ALA A CA 1
ATOM 1244 C C . ALA A 1 159 ? -10.288 -10.789 3.144 1.00 98.81 159 ALA A C 1
ATOM 1246 O O . ALA A 1 159 ? -11.329 -10.644 3.788 1.00 98.81 159 ALA A O 1
ATOM 1247 N N . LYS A 1 160 ? -9.967 -9.952 2.147 1.00 98.75 160 LYS A N 1
ATOM 1248 C CA . LYS A 1 160 ? -10.798 -8.796 1.775 1.00 98.75 160 LYS A CA 1
ATOM 1249 C C . LYS A 1 160 ? -12.195 -9.214 1.310 1.00 98.75 160 LYS A C 1
ATOM 1251 O O . LYS A 1 160 ? -13.174 -8.539 1.627 1.00 98.75 160 LYS A O 1
ATOM 1256 N N . GLN A 1 161 ? -12.293 -10.315 0.568 1.00 98.75 161 GLN A N 1
ATOM 1257 C CA . GLN A 1 161 ? -13.566 -10.845 0.093 1.00 98.75 161 GLN A CA 1
ATOM 1258 C C . GLN A 1 161 ? -14.446 -11.318 1.257 1.00 98.75 161 GLN A C 1
ATOM 1260 O O . GLN A 1 161 ? -15.615 -10.943 1.305 1.00 98.75 161 GLN A O 1
ATOM 1265 N N . GLN A 1 162 ? -13.880 -12.020 2.245 1.00 98.75 162 GLN A N 1
ATOM 1266 C CA . GLN A 1 162 ? -14.609 -12.398 3.462 1.00 98.75 162 GLN A CA 1
ATOM 1267 C C . GLN A 1 162 ? -15.133 -11.177 4.233 1.00 98.75 162 GLN A C 1
ATOM 1269 O O . GLN A 1 162 ? -16.266 -11.195 4.714 1.00 98.75 162 GLN A O 1
ATOM 1274 N N . ALA A 1 163 ? -14.353 -10.091 4.324 1.00 98.69 163 ALA A N 1
ATOM 1275 C CA . ALA A 1 163 ? -14.847 -8.839 4.903 1.00 98.69 163 ALA A CA 1
ATOM 1276 C C . ALA A 1 163 ? -16.051 -8.297 4.134 1.00 98.69 163 ALA A C 1
ATOM 1278 O O . ALA A 1 163 ? -17.080 -7.998 4.739 1.00 98.69 163 ALA A O 1
ATOM 1279 N N . ARG A 1 164 ? -15.954 -8.234 2.803 1.00 98.38 164 ARG A N 1
ATOM 1280 C CA . ARG A 1 164 ? -17.039 -7.744 1.950 1.00 98.38 164 ARG A CA 1
ATOM 1281 C C . ARG A 1 164 ? -18.320 -8.564 2.111 1.00 98.38 164 ARG A C 1
ATOM 1283 O O . ARG A 1 164 ? -19.393 -7.980 2.221 1.00 98.38 164 ARG A O 1
ATOM 1290 N N . GLU A 1 165 ? -18.214 -9.889 2.136 1.00 98.62 165 GLU A N 1
ATOM 1291 C CA . GLU A 1 165 ? -19.352 -10.804 2.321 1.00 98.62 165 GLU A CA 1
ATOM 1292 C C . GLU A 1 165 ? -20.031 -10.626 3.682 1.00 98.62 165 GLU A C 1
ATOM 1294 O O . GLU A 1 165 ? -21.246 -10.770 3.794 1.00 98.62 165 GLU A O 1
ATOM 1299 N N . ARG A 1 166 ? -19.265 -10.231 4.703 1.00 98.44 166 ARG A N 1
ATOM 1300 C CA . ARG A 1 166 ? -19.761 -9.914 6.049 1.00 98.44 166 ARG A CA 1
ATOM 1301 C C . ARG A 1 166 ? -20.132 -8.435 6.227 1.00 98.44 166 ARG A C 1
ATOM 1303 O O . ARG A 1 166 ? -20.362 -7.991 7.349 1.00 98.44 166 ARG A O 1
ATOM 1310 N N . GLY A 1 167 ? -20.179 -7.654 5.144 1.00 98.00 167 GLY A N 1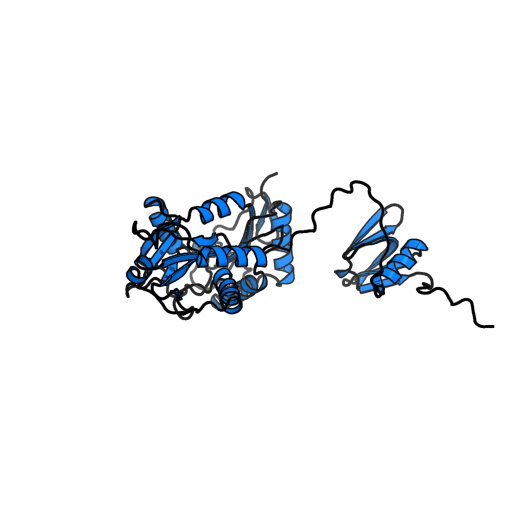
ATOM 1311 C CA . GLY A 1 167 ? -20.548 -6.234 5.175 1.00 98.00 167 GLY A CA 1
ATOM 1312 C C . GLY A 1 167 ? -19.506 -5.309 5.819 1.00 98.00 167 GLY A C 1
ATOM 1313 O O . GLY A 1 167 ? -19.824 -4.168 6.155 1.00 98.00 167 GLY A O 1
ATOM 1314 N N . ALA A 1 168 ? -18.270 -5.778 5.990 1.00 98.62 168 ALA A N 1
ATOM 1315 C CA . ALA A 1 168 ? -17.150 -5.016 6.525 1.00 98.62 168 ALA A CA 1
ATOM 1316 C C . ALA A 1 168 ? -16.263 -4.427 5.417 1.00 98.62 168 ALA A C 1
ATOM 1318 O O . ALA A 1 168 ? -16.244 -4.887 4.275 1.00 98.62 168 ALA A O 1
ATOM 1319 N N . TYR A 1 169 ? -15.516 -3.379 5.763 1.00 98.50 169 TYR A N 1
ATOM 1320 C CA . TYR A 1 169 ? -14.615 -2.681 4.840 1.00 98.50 169 TYR A CA 1
ATOM 1321 C C . TYR A 1 169 ? -13.231 -3.343 4.765 1.00 98.50 169 TYR A C 1
ATOM 1323 O O . TYR A 1 169 ? -12.576 -3.360 3.715 1.00 98.50 169 TYR A O 1
ATOM 1331 N N . GLU A 1 170 ? -12.763 -3.875 5.891 1.00 98.69 170 GLU A N 1
ATOM 1332 C CA . GLU A 1 170 ? -11.442 -4.479 6.025 1.00 98.69 170 GLU A CA 1
ATOM 1333 C C . GLU A 1 170 ? -11.515 -5.771 6.846 1.00 98.69 170 GLU A C 1
ATOM 1335 O O . GLU A 1 170 ? -12.384 -5.936 7.700 1.00 98.69 170 GLU A O 1
ATOM 1340 N N . ALA A 1 171 ? -10.611 -6.698 6.545 1.00 98.81 171 ALA A N 1
ATOM 1341 C CA . ALA A 1 171 ? -10.344 -7.875 7.350 1.00 98.81 171 ALA A CA 1
ATOM 1342 C C . ALA A 1 171 ? -9.025 -7.662 8.089 1.00 98.81 171 ALA A C 1
ATOM 1344 O O . ALA A 1 171 ? -8.020 -7.373 7.441 1.00 98.81 171 ALA A O 1
ATOM 1345 N N . TRP A 1 172 ? -9.019 -7.813 9.408 1.00 98.81 172 TRP A N 1
ATOM 1346 C CA . TRP A 1 172 ? -7.799 -7.958 10.197 1.00 98.81 172 TRP A CA 1
ATOM 1347 C C . TRP A 1 172 ? -7.427 -9.432 10.284 1.00 98.81 172 TRP A C 1
ATOM 1349 O O . TRP A 1 172 ? -8.247 -10.272 10.649 1.00 98.81 172 TRP A O 1
ATOM 1359 N N . MET A 1 173 ? -6.198 -9.743 9.889 1.00 98.69 173 MET A N 1
ATOM 1360 C CA . MET A 1 173 ? -5.661 -11.094 9.920 1.00 98.69 173 MET A CA 1
ATOM 1361 C C . MET A 1 173 ? -5.089 -11.394 11.307 1.00 98.69 173 MET A C 1
ATOM 1363 O O . MET A 1 173 ? -4.598 -10.498 12.000 1.00 98.69 173 MET A O 1
ATOM 1367 N N . VAL A 1 174 ? -5.211 -12.649 11.726 1.00 98.44 174 VAL A N 1
ATOM 1368 C CA . VAL A 1 174 ? -4.878 -13.116 13.075 1.00 98.44 174 VAL A CA 1
ATOM 1369 C C . VAL A 1 174 ? -3.962 -14.328 12.965 1.00 98.44 174 VAL A C 1
ATOM 1371 O O . VAL A 1 174 ? -4.271 -15.263 12.226 1.00 98.44 174 VAL A O 1
ATOM 1374 N N . ASP A 1 175 ? -2.833 -14.297 13.670 1.00 96.62 175 ASP A N 1
ATOM 1375 C CA . ASP A 1 175 ? -1.889 -15.416 13.701 1.00 96.62 175 ASP A CA 1
ATOM 1376 C C . ASP A 1 175 ? -2.374 -16.568 14.602 1.00 96.62 175 ASP A C 1
ATOM 1378 O O . ASP A 1 175 ? -3.406 -16.490 15.271 1.00 96.62 175 ASP A O 1
ATOM 1382 N N . GLU A 1 176 ? -1.616 -17.664 14.623 1.00 95.25 176 GLU A N 1
ATOM 1383 C CA . GLU A 1 176 ? -1.930 -18.865 15.409 1.00 95.25 176 GLU A CA 1
ATOM 1384 C C . GLU A 1 176 ? -1.954 -18.616 16.927 1.00 95.25 176 GLU A C 1
ATOM 1386 O O . GLU A 1 176 ? -2.561 -19.388 17.668 1.00 95.25 176 GLU A O 1
ATOM 1391 N N . MET A 1 177 ? -1.338 -17.526 17.399 1.00 95.44 177 MET A N 1
ATOM 1392 C CA . MET A 1 177 ? -1.347 -17.122 18.808 1.00 95.44 177 MET A CA 1
ATOM 1393 C C . MET A 1 177 ? -2.580 -16.278 19.169 1.00 95.44 177 MET A C 1
ATOM 1395 O O . MET A 1 177 ? -2.699 -15.820 20.306 1.00 95.44 177 MET A O 1
ATOM 1399 N N . GLY A 1 178 ? -3.498 -16.044 18.224 1.00 96.62 178 GLY A N 1
ATOM 1400 C CA . GLY A 1 178 ? -4.678 -15.202 18.433 1.00 96.62 178 GLY A CA 1
ATOM 1401 C C . GLY A 1 178 ? -4.368 -13.702 18.426 1.00 96.62 178 GLY A C 1
ATOM 1402 O O . GLY A 1 178 ? -5.199 -12.891 18.853 1.00 96.62 178 GLY A O 1
ATOM 1403 N N . LEU A 1 179 ? -3.181 -13.316 17.952 1.00 97.94 179 LEU A N 1
ATOM 1404 C CA . LEU A 1 179 ? -2.733 -11.934 17.909 1.00 97.94 179 LEU A CA 1
ATOM 1405 C C . LEU A 1 179 ? -2.990 -11.342 16.519 1.00 97.94 179 LEU A C 1
ATOM 1407 O O . LEU A 1 179 ? -2.707 -11.953 15.488 1.00 97.94 179 LEU A O 1
ATOM 1411 N N . VAL A 1 180 ? -3.485 -10.106 16.472 1.00 98.31 180 VAL A N 1
ATOM 1412 C CA . VAL A 1 180 ? -3.727 -9.387 15.213 1.00 98.31 180 VAL A CA 1
ATOM 1413 C C . VAL A 1 180 ? -2.388 -9.086 14.546 1.00 98.31 180 VAL A C 1
ATOM 1415 O O . VAL A 1 180 ? -1.502 -8.513 15.185 1.00 98.31 180 VAL A O 1
ATOM 1418 N N . THR A 1 181 ? -2.213 -9.482 13.284 1.00 97.44 181 THR A N 1
ATOM 1419 C CA . THR A 1 181 ? -1.019 -9.168 12.487 1.00 97.44 181 THR A CA 1
ATOM 1420 C C . THR A 1 181 ? -1.186 -7.801 11.829 1.00 97.44 181 THR A C 1
ATOM 1422 O O . THR A 1 181 ? -0.719 -6.787 12.344 1.00 97.44 181 THR A O 1
ATOM 1425 N N . GLU A 1 182 ? -1.901 -7.759 10.712 1.00 98.06 182 GLU A N 1
ATOM 1426 C CA . GLU A 1 182 ? -2.308 -6.550 10.007 1.00 98.06 182 GLU A CA 1
ATOM 1427 C C . GLU A 1 182 ? -3.606 -6.800 9.221 1.00 98.06 182 GLU A C 1
ATOM 1429 O O . GLU A 1 182 ? -4.163 -7.895 9.226 1.00 98.06 182 GLU A O 1
ATOM 1434 N N . GLY A 1 183 ? -4.136 -5.777 8.557 1.00 98.44 183 GLY A N 1
ATOM 1435 C CA . GLY A 1 183 ? -5.299 -5.930 7.690 1.00 98.44 183 GLY A CA 1
ATOM 1436 C C . GLY A 1 183 ? -4.950 -6.472 6.306 1.00 98.44 183 GLY A C 1
ATOM 1437 O O . GLY A 1 183 ? -3.798 -6.435 5.879 1.00 98.44 183 GLY A O 1
ATOM 1438 N N . SER A 1 184 ? -5.956 -6.930 5.554 1.00 98.44 184 SER A N 1
ATOM 1439 C CA . SER A 1 184 ? -5.748 -7.513 4.217 1.00 98.44 184 SER A CA 1
ATOM 1440 C C . SER A 1 184 ? -5.026 -6.569 3.250 1.00 98.44 184 SER A C 1
ATOM 1442 O O . SER A 1 184 ? -4.406 -7.015 2.290 1.00 98.44 184 SER A O 1
ATOM 1444 N N . SER A 1 185 ? -5.057 -5.260 3.498 1.00 98.12 185 SER A N 1
ATOM 1445 C CA . SER A 1 185 ? -4.339 -4.269 2.695 1.00 98.12 185 SER A CA 1
ATOM 1446 C C . SER A 1 185 ? -3.806 -3.078 3.504 1.00 98.12 185 SER A C 1
ATOM 1448 O O . SER A 1 185 ? -3.547 -2.019 2.930 1.00 98.12 185 SER A O 1
ATOM 1450 N N . THR A 1 186 ? -3.682 -3.214 4.829 1.00 98.56 186 THR A N 1
ATOM 1451 C CA . THR A 1 186 ? -3.517 -2.089 5.772 1.00 98.56 186 THR A CA 1
ATOM 1452 C C . THR A 1 186 ? -2.747 -2.507 7.024 1.00 98.56 186 THR A C 1
ATOM 1454 O O . THR A 1 186 ? -2.854 -3.660 7.407 1.00 98.56 186 THR A O 1
ATOM 1457 N N . ASN A 1 187 ? -2.105 -1.594 7.755 1.00 98.62 187 ASN A N 1
ATOM 1458 C CA . ASN A 1 187 ? -1.637 -1.877 9.123 1.00 98.62 187 ASN A CA 1
ATOM 1459 C C . ASN A 1 187 ? -2.749 -1.623 10.159 1.00 98.62 187 ASN A C 1
ATOM 1461 O O . ASN A 1 187 ? -3.571 -0.733 9.945 1.00 98.62 187 ASN A O 1
ATOM 1465 N N . ALA A 1 188 ? -2.772 -2.378 11.262 1.00 98.56 188 ALA A N 1
ATOM 1466 C CA . ALA A 1 188 ? -3.799 -2.297 12.308 1.00 98.56 188 ALA A CA 1
ATOM 1467 C C . ALA A 1 188 ? -3.314 -1.528 13.551 1.00 98.56 188 ALA A C 1
ATOM 1469 O O . ALA A 1 188 ? -2.143 -1.626 13.935 1.00 98.56 188 ALA A O 1
ATOM 1470 N N . TRP A 1 189 ? -4.227 -0.775 14.167 1.00 98.75 189 TRP A N 1
ATOM 1471 C CA . TRP A 1 189 ? -3.960 0.094 15.312 1.00 98.75 189 TRP A CA 1
ATOM 1472 C C . TRP A 1 189 ? -5.143 0.119 16.272 1.00 98.75 189 TRP A C 1
ATOM 1474 O O . TRP A 1 189 ? -6.299 0.094 15.837 1.00 98.75 189 TRP A O 1
ATOM 1484 N N . ILE A 1 190 ? -4.852 0.246 17.564 1.00 98.69 190 ILE A N 1
ATOM 1485 C CA . ILE A 1 190 ? -5.856 0.480 18.604 1.00 98.69 190 ILE A CA 1
ATOM 1486 C C . ILE A 1 190 ? -5.379 1.552 19.581 1.00 98.69 190 ILE A C 1
ATOM 1488 O O . ILE A 1 190 ? -4.181 1.686 19.807 1.00 98.69 190 ILE A O 1
ATOM 1492 N N . VAL A 1 191 ? -6.313 2.278 20.182 1.00 98.25 191 VAL A N 1
ATOM 1493 C CA . VAL A 1 191 ? -6.096 2.973 21.455 1.00 98.25 191 VAL A CA 1
ATOM 1494 C C . VAL A 1 191 ? -6.680 2.074 22.529 1.00 98.25 191 VAL A C 1
ATOM 1496 O O . VAL A 1 191 ? -7.895 1.858 22.553 1.00 98.25 191 VAL A O 1
ATOM 1499 N N . ASP A 1 192 ? -5.828 1.499 23.366 1.00 96.50 192 ASP A N 1
ATOM 1500 C CA . ASP A 1 192 ? -6.265 0.531 24.364 1.00 96.50 192 ASP A CA 1
ATOM 1501 C C . ASP A 1 192 ? -7.038 1.175 25.530 1.00 96.50 192 ASP A C 1
ATOM 1503 O O . ASP A 1 192 ? -7.289 2.382 25.575 1.00 96.50 192 ASP A O 1
ATOM 1507 N N . GLU A 1 193 ? -7.474 0.348 26.478 1.00 95.19 193 GLU A N 1
ATOM 1508 C CA . GLU A 1 193 ? -8.230 0.795 27.652 1.00 95.19 193 GLU A CA 1
ATOM 1509 C C . GLU A 1 193 ? -7.453 1.772 28.555 1.00 95.19 193 GLU A C 1
ATOM 1511 O O . GLU A 1 193 ? -8.072 2.578 29.253 1.00 95.19 193 GLU A O 1
ATOM 1516 N N . ASN A 1 194 ? -6.120 1.780 28.467 1.00 93.69 194 ASN A N 1
ATOM 1517 C CA . ASN A 1 194 ? -5.212 2.623 29.244 1.00 93.69 194 ASN A CA 1
ATOM 1518 C C . ASN A 1 194 ? -4.722 3.856 28.462 1.00 93.69 194 ASN A C 1
ATOM 1520 O O . ASN A 1 194 ? -3.717 4.452 28.840 1.00 93.69 194 ASN A O 1
ATOM 1524 N N . ASP A 1 195 ? -5.415 4.228 27.378 1.00 91.81 195 ASP A N 1
ATOM 1525 C CA . ASP A 1 195 ? -5.079 5.367 26.507 1.00 91.81 195 ASP A CA 1
ATOM 1526 C C . ASP A 1 195 ? -3.728 5.236 25.782 1.00 91.81 195 ASP A C 1
ATOM 1528 O O . ASP A 1 195 ? -3.196 6.226 25.275 1.00 91.81 195 ASP A O 1
ATOM 1532 N N . LYS A 1 196 ? -3.185 4.016 25.663 1.00 94.31 196 LYS A N 1
ATOM 1533 C CA . LYS A 1 196 ? -1.963 3.774 24.889 1.00 94.31 196 LYS A CA 1
ATOM 1534 C C . LYS A 1 196 ? -2.296 3.446 23.449 1.00 94.31 196 LYS A C 1
ATOM 1536 O O . LYS A 1 196 ? -3.120 2.573 23.160 1.00 94.31 196 LYS A O 1
ATOM 1541 N N . LEU A 1 197 ? -1.613 4.117 22.527 1.00 97.75 197 LEU A N 1
ATOM 1542 C CA . LEU A 1 197 ? -1.687 3.770 21.119 1.00 97.75 197 LEU A CA 1
ATOM 1543 C C . LEU A 1 197 ? -0.835 2.522 20.873 1.00 97.75 197 LEU A C 1
ATOM 1545 O O . LEU A 1 197 ? 0.349 2.504 21.197 1.00 97.75 197 LEU A O 1
ATOM 1549 N N . ARG A 1 198 ? -1.424 1.480 20.285 1.00 97.75 198 ARG A N 1
ATOM 1550 C CA . ARG A 1 198 ? -0.763 0.195 20.031 1.00 97.75 198 ARG A CA 1
ATOM 1551 C C . ARG A 1 198 ? -0.813 -0.195 18.566 1.00 97.75 198 ARG A C 1
ATOM 1553 O O . ARG A 1 198 ? -1.833 -0.050 17.890 1.00 97.75 198 ARG A O 1
ATOM 1560 N N . THR A 1 199 ? 0.296 -0.742 18.087 1.00 97.81 199 THR A N 1
ATOM 1561 C CA . THR A 1 199 ? 0.420 -1.388 16.777 1.00 97.81 199 THR A CA 1
ATOM 1562 C C . THR A 1 199 ? 1.460 -2.492 16.862 1.00 97.81 199 THR A C 1
ATOM 1564 O O . THR A 1 199 ? 2.413 -2.385 17.631 1.00 97.81 199 THR A O 1
ATOM 1567 N N . ARG A 1 200 ? 1.314 -3.543 16.055 1.00 95.44 200 ARG A N 1
ATOM 1568 C CA . ARG A 1 200 ?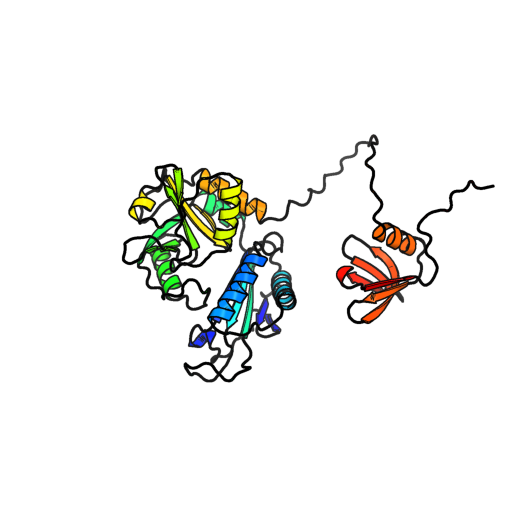 2.330 -4.594 15.990 1.00 95.44 200 ARG A CA 1
ATOM 1569 C C . ARG A 1 200 ? 3.650 -4.027 15.449 1.00 95.44 200 ARG A C 1
ATOM 1571 O O . ARG A 1 200 ? 3.663 -3.159 14.564 1.00 95.44 200 ARG A O 1
ATOM 1578 N N . ASP A 1 201 ? 4.761 -4.511 15.990 1.00 92.12 201 ASP A N 1
ATOM 1579 C CA . ASP A 1 201 ? 6.102 -4.194 15.514 1.00 92.12 201 ASP A CA 1
ATOM 1580 C C . ASP A 1 201 ? 6.360 -4.775 14.109 1.00 92.12 201 ASP A C 1
ATOM 1582 O O . ASP A 1 201 ? 5.644 -5.647 13.619 1.00 92.12 201 ASP A O 1
ATOM 1586 N N . THR A 1 202 ? 7.403 -4.287 13.439 1.00 84.62 202 THR A N 1
ATOM 1587 C CA . THR A 1 202 ? 7.731 -4.695 12.056 1.00 84.62 202 THR A CA 1
ATOM 1588 C C . THR A 1 202 ? 8.797 -5.786 11.956 1.00 84.62 202 THR A C 1
ATOM 1590 O O . THR A 1 202 ? 9.186 -6.128 10.843 1.00 84.62 202 THR A O 1
ATOM 1593 N N . GLN A 1 203 ? 9.279 -6.323 13.084 1.00 79.25 203 GLN A N 1
ATOM 1594 C CA . GLN A 1 203 ? 10.069 -7.562 13.089 1.00 79.25 203 GLN A CA 1
ATOM 1595 C C . GLN A 1 203 ? 9.153 -8.785 12.932 1.00 79.25 203 GLN A C 1
ATOM 1597 O O . GLN A 1 203 ? 9.595 -9.843 12.490 1.00 79.25 203 GLN A O 1
ATOM 1602 N N . ALA A 1 204 ? 7.865 -8.634 13.247 1.00 71.88 204 ALA A N 1
ATOM 1603 C CA . ALA A 1 204 ? 6.832 -9.596 12.899 1.00 71.88 204 ALA A CA 1
ATOM 1604 C C . ALA A 1 204 ? 6.579 -9.682 11.377 1.00 71.88 204 ALA A C 1
ATOM 1606 O O . ALA A 1 204 ? 6.938 -8.787 10.613 1.00 71.88 204 ALA A O 1
ATOM 1607 N N . ASN A 1 205 ? 5.891 -10.747 10.941 1.00 89.25 205 ASN A N 1
ATOM 1608 C CA . ASN A 1 205 ? 5.523 -11.008 9.541 1.00 89.25 205 ASN A CA 1
ATOM 1609 C C . ASN A 1 205 ? 4.414 -10.056 9.022 1.00 89.25 205 ASN A C 1
ATOM 1611 O O . ASN A 1 205 ? 3.336 -10.492 8.613 1.00 89.25 205 ASN A O 1
ATOM 1615 N N . ILE A 1 206 ? 4.669 -8.744 9.055 1.00 95.56 206 ILE A N 1
ATOM 1616 C CA . ILE A 1 206 ? 3.795 -7.681 8.545 1.00 95.56 206 ILE A CA 1
ATOM 1617 C C . ILE A 1 206 ? 4.561 -6.732 7.625 1.00 95.56 206 ILE A C 1
ATOM 1619 O O . ILE A 1 206 ? 5.783 -6.587 7.710 1.00 95.56 206 ILE A O 1
ATOM 1623 N N . LEU A 1 207 ? 3.840 -6.016 6.766 1.00 97.38 207 LEU A N 1
ATOM 1624 C CA . LEU A 1 207 ? 4.456 -5.004 5.923 1.00 97.38 207 LEU A CA 1
ATOM 1625 C C . LEU A 1 207 ? 4.774 -3.734 6.727 1.00 97.38 207 LEU A C 1
ATOM 1627 O O . LEU A 1 207 ? 3.892 -3.116 7.328 1.00 97.38 207 LEU A O 1
ATOM 1631 N N . LYS A 1 208 ? 6.013 -3.237 6.620 1.00 95.94 208 LYS A N 1
ATOM 1632 C CA . LYS A 1 208 ? 6.377 -1.883 7.075 1.00 95.94 208 LYS A CA 1
ATOM 1633 C C . LYS A 1 208 ? 5.700 -0.828 6.185 1.00 95.94 208 LYS A C 1
ATOM 1635 O O . LYS A 1 208 ? 6.230 -0.407 5.151 1.00 95.94 208 LYS A O 1
ATOM 1640 N N . GLY A 1 209 ? 4.466 -0.463 6.530 1.00 97.12 209 GLY A N 1
ATOM 1641 C CA . GLY A 1 209 ? 3.653 0.496 5.785 1.00 97.12 209 GLY A CA 1
ATOM 1642 C C . GLY A 1 209 ? 4.245 1.902 5.800 1.00 97.12 209 GLY A C 1
ATOM 1643 O O . GLY A 1 209 ? 4.646 2.392 6.849 1.00 97.12 209 GLY A O 1
ATOM 1644 N N . ILE A 1 210 ? 4.246 2.588 4.654 1.00 97.38 210 ILE A N 1
ATOM 1645 C CA . ILE A 1 210 ? 4.755 3.965 4.580 1.00 97.38 210 ILE A CA 1
ATOM 1646 C C . ILE A 1 210 ? 3.841 4.935 5.333 1.00 97.38 210 ILE A C 1
ATOM 1648 O O . ILE A 1 210 ? 4.332 5.706 6.147 1.00 97.38 210 ILE A O 1
ATOM 1652 N N . THR A 1 211 ? 2.518 4.809 5.182 1.00 96.75 211 THR A N 1
ATOM 1653 C CA . THR A 1 211 ? 1.547 5.557 6.000 1.00 96.75 211 THR A CA 1
ATOM 1654 C C . THR A 1 211 ? 1.730 5.272 7.493 1.00 96.75 211 THR A C 1
ATOM 1656 O O . THR A 1 211 ? 1.653 6.194 8.292 1.00 96.75 211 THR A O 1
ATOM 1659 N N . ARG A 1 212 ? 2.037 4.020 7.884 1.00 96.62 212 ARG A N 1
ATOM 1660 C CA . ARG A 1 212 ? 2.411 3.672 9.268 1.00 96.62 212 ARG A CA 1
ATOM 1661 C C . ARG A 1 212 ? 3.654 4.439 9.712 1.00 96.62 212 ARG A C 1
ATOM 1663 O O . ARG A 1 212 ? 3.619 5.064 10.761 1.00 96.62 212 ARG A O 1
ATOM 1670 N N . THR A 1 213 ? 4.730 4.415 8.930 1.00 95.56 213 THR A N 1
ATOM 1671 C CA . THR A 1 213 ? 5.977 5.121 9.261 1.00 95.56 213 THR A CA 1
ATOM 1672 C C . THR A 1 213 ? 5.779 6.635 9.367 1.00 95.56 213 THR A C 1
ATOM 1674 O O . THR A 1 213 ? 6.257 7.233 10.325 1.00 95.56 213 THR A O 1
ATOM 1677 N N . ALA A 1 214 ? 5.042 7.246 8.438 1.00 95.25 214 ALA A N 1
ATOM 1678 C CA . ALA A 1 214 ? 4.718 8.670 8.493 1.00 95.25 214 ALA A CA 1
ATOM 1679 C C . ALA A 1 214 ? 3.873 9.010 9.731 1.00 95.25 214 ALA A C 1
ATOM 1681 O O . ALA A 1 214 ? 4.119 10.014 10.398 1.00 95.25 214 ALA A O 1
ATOM 1682 N N . LEU A 1 215 ? 2.917 8.142 10.080 1.00 96.00 215 LEU A N 1
ATOM 1683 C CA . LEU A 1 215 ? 2.084 8.326 11.262 1.00 96.00 215 LEU A CA 1
ATOM 1684 C C . LEU A 1 215 ? 2.884 8.219 12.562 1.00 96.00 215 LEU A C 1
ATOM 1686 O O . LEU A 1 215 ? 2.646 9.006 13.464 1.00 96.00 215 LEU A O 1
ATOM 1690 N N . MET A 1 216 ? 3.850 7.302 12.658 1.00 95.19 216 MET A N 1
ATOM 1691 C CA . MET A 1 216 ? 4.718 7.197 13.839 1.00 95.19 216 MET A CA 1
ATOM 1692 C C . MET A 1 216 ? 5.495 8.486 14.113 1.00 95.19 216 MET A C 1
ATOM 1694 O O . MET A 1 216 ? 5.633 8.870 15.270 1.00 95.19 216 MET A O 1
ATOM 1698 N N . ALA A 1 217 ? 5.970 9.168 13.065 1.00 93.19 217 ALA A N 1
ATOM 1699 C CA . ALA A 1 217 ? 6.621 10.466 13.220 1.00 93.19 217 ALA A CA 1
ATOM 1700 C C . ALA A 1 217 ? 5.648 11.512 13.792 1.00 93.19 217 ALA A C 1
ATOM 1702 O O . ALA A 1 217 ? 5.984 12.194 14.752 1.00 93.19 217 ALA A O 1
ATOM 1703 N N . LEU A 1 218 ? 4.417 11.568 13.271 1.00 93.81 218 LEU A N 1
ATOM 1704 C CA . LEU A 1 218 ? 3.364 12.461 13.776 1.00 93.81 218 LEU A CA 1
ATOM 1705 C C . LEU A 1 218 ? 2.958 12.148 15.226 1.00 93.81 218 LEU A C 1
ATOM 1707 O O . LEU A 1 218 ? 2.743 13.057 16.016 1.00 93.81 218 LEU A O 1
ATOM 1711 N N . ILE A 1 219 ? 2.865 10.867 15.584 1.00 94.50 219 ILE A N 1
ATOM 1712 C CA . ILE A 1 219 ? 2.551 10.407 16.946 1.00 94.50 219 ILE A CA 1
ATOM 1713 C C . ILE A 1 219 ? 3.617 10.895 17.934 1.00 94.50 219 ILE A C 1
ATOM 1715 O O . ILE A 1 219 ? 3.275 11.409 18.997 1.00 94.50 219 ILE A O 1
ATOM 1719 N N . ALA A 1 220 ? 4.896 10.780 17.562 1.00 93.88 220 ALA A N 1
ATOM 1720 C CA . ALA A 1 220 ? 6.006 11.272 18.371 1.00 93.88 220 ALA A CA 1
ATOM 1721 C C . ALA A 1 220 ? 6.002 12.808 18.493 1.00 93.88 220 ALA A C 1
ATOM 1723 O O . ALA A 1 220 ? 6.237 13.329 19.580 1.00 93.88 220 ALA A O 1
ATOM 1724 N N . GLU A 1 221 ? 5.701 13.526 17.405 1.00 92.06 221 GLU A N 1
ATOM 1725 C CA . GLU A 1 221 ? 5.577 14.993 17.387 1.00 92.06 221 GLU A CA 1
ATOM 1726 C C . GLU A 1 221 ? 4.433 15.497 18.294 1.00 92.06 221 GLU A C 1
ATOM 1728 O O . GLU A 1 221 ? 4.594 16.507 18.976 1.00 92.06 221 GLU A O 1
ATOM 1733 N N . GLU A 1 222 ? 3.303 14.783 18.361 1.00 89.62 222 GLU A N 1
ATOM 1734 C CA . GLU A 1 222 ? 2.165 15.124 19.237 1.00 89.62 222 GLU A CA 1
ATOM 1735 C C . GLU A 1 222 ? 2.337 14.629 20.687 1.00 89.62 222 GLU A C 1
ATOM 1737 O O . GLU A 1 222 ? 1.480 14.893 21.530 1.00 89.62 222 GLU A O 1
ATOM 1742 N N . GLY A 1 223 ? 3.419 13.904 20.999 1.00 88.62 223 GLY A N 1
ATOM 1743 C CA . GLY A 1 223 ? 3.684 13.387 22.345 1.00 88.62 223 GLY A CA 1
ATOM 1744 C C . GLY A 1 223 ? 2.718 12.287 22.805 1.00 88.62 223 GLY A C 1
ATOM 1745 O O . GLY A 1 223 ? 2.537 12.097 24.007 1.00 88.62 223 GLY A O 1
ATOM 1746 N N . VAL A 1 224 ? 2.086 11.568 21.871 1.00 88.50 224 VAL A N 1
ATOM 1747 C CA . VAL A 1 224 ? 1.197 10.440 22.187 1.00 88.50 224 VAL A CA 1
ATOM 1748 C C . VAL A 1 224 ? 2.041 9.197 22.476 1.00 88.50 224 VAL A C 1
ATOM 1750 O O . VAL A 1 224 ? 2.901 8.826 21.677 1.00 88.50 224 VAL A O 1
ATOM 1753 N N . GLU A 1 225 ? 1.794 8.531 23.608 1.00 91.69 225 GLU A N 1
ATOM 1754 C CA . GLU A 1 225 ? 2.513 7.304 23.971 1.00 91.69 225 GLU A CA 1
ATOM 1755 C C . GLU A 1 225 ? 2.187 6.173 22.981 1.00 91.69 225 GLU A C 1
ATOM 1757 O O . GLU A 1 225 ? 1.026 5.789 22.808 1.00 91.69 225 GLU A O 1
ATOM 1762 N N . LEU A 1 226 ? 3.230 5.638 22.337 1.00 95.19 226 LEU A N 1
ATOM 1763 C CA . LEU A 1 226 ? 3.153 4.517 21.404 1.00 95.19 226 LEU A CA 1
ATOM 1764 C C . LEU A 1 226 ? 3.787 3.270 22.023 1.00 95.19 226 LEU A C 1
ATOM 1766 O O . LEU A 1 226 ? 4.976 3.265 22.335 1.00 95.19 226 LEU A O 1
ATOM 1770 N N . ASP A 1 227 ? 3.011 2.196 22.116 1.00 95.00 227 ASP A N 1
ATOM 1771 C CA . ASP A 1 227 ? 3.485 0.864 22.481 1.00 95.00 227 ASP A CA 1
ATOM 1772 C C . ASP A 1 227 ? 3.472 -0.046 21.238 1.00 95.00 227 ASP A C 1
ATOM 1774 O O . ASP A 1 227 ? 2.432 -0.554 20.804 1.00 95.00 227 ASP A O 1
ATOM 1778 N N . GLU A 1 228 ? 4.643 -0.216 20.613 1.00 95.38 228 GLU A N 1
ATOM 1779 C CA . GLU A 1 228 ? 4.834 -1.087 19.444 1.00 95.38 228 GLU A CA 1
ATOM 1780 C C . GLU A 1 228 ? 4.861 -2.569 19.850 1.00 95.38 228 GLU A C 1
ATOM 1782 O O . GLU A 1 228 ? 5.900 -3.232 19.818 1.00 95.38 228 GLU A O 1
ATOM 1787 N N . ARG A 1 229 ? 3.702 -3.094 20.253 1.00 93.88 229 ARG A N 1
ATOM 1788 C CA . ARG A 1 229 ? 3.501 -4.491 20.646 1.00 93.88 229 ARG A CA 1
ATOM 1789 C C . ARG A 1 229 ? 2.268 -5.094 19.982 1.00 93.88 229 ARG A C 1
ATOM 1791 O O . ARG A 1 229 ? 1.288 -4.385 19.728 1.00 93.88 229 ARG A O 1
ATOM 1798 N N . PRO A 1 230 ? 2.274 -6.416 19.728 1.00 95.75 230 PRO A N 1
ATOM 1799 C CA . PRO A 1 230 ? 1.080 -7.100 19.259 1.00 95.75 230 PRO A CA 1
ATOM 1800 C C . PRO A 1 230 ? -0.059 -6.966 20.277 1.00 95.75 230 PRO A C 1
ATOM 1802 O O . PRO A 1 230 ? 0.163 -6.774 21.474 1.00 95.75 230 PRO A O 1
ATOM 1805 N N . PHE A 1 231 ? -1.287 -7.089 19.786 1.00 98.00 231 PHE A N 1
ATOM 1806 C CA . PHE A 1 231 ? -2.499 -7.145 20.594 1.00 98.00 231 PHE A CA 1
ATOM 1807 C C . PHE A 1 231 ? -3.401 -8.269 20.081 1.00 98.00 231 PHE A C 1
ATOM 1809 O O . PHE A 1 231 ? -3.426 -8.582 18.888 1.00 98.00 231 PHE A O 1
ATOM 1816 N N . SER A 1 232 ? -4.126 -8.893 20.997 1.00 98.44 232 SER A N 1
ATOM 1817 C CA . SER A 1 232 ? -5.137 -9.907 20.716 1.00 98.44 232 SER A CA 1
ATOM 1818 C C . SER A 1 232 ? -6.405 -9.295 20.119 1.00 98.44 232 SER A C 1
ATOM 1820 O O . SER A 1 232 ? -6.675 -8.096 20.239 1.00 98.44 232 SER A O 1
ATOM 1822 N N . VAL A 1 233 ? -7.230 -10.141 19.502 1.00 98.50 233 VAL A N 1
ATOM 1823 C CA . VAL A 1 233 ? -8.570 -9.746 19.035 1.00 98.50 233 VAL A CA 1
ATOM 1824 C C . VAL A 1 233 ? -9.435 -9.224 20.188 1.00 98.50 233 VAL A C 1
ATOM 1826 O O . VAL A 1 233 ? -10.199 -8.276 20.010 1.00 98.50 233 VAL A O 1
ATOM 1829 N N . ASP A 1 234 ? -9.297 -9.808 21.376 1.00 98.50 234 ASP A N 1
ATOM 1830 C CA . ASP A 1 234 ? -10.067 -9.418 22.554 1.00 98.50 234 ASP A CA 1
ATOM 1831 C C . ASP A 1 234 ? -9.644 -8.051 23.103 1.00 98.50 234 ASP A C 1
ATOM 1833 O O . ASP A 1 234 ? -10.503 -7.242 23.451 1.00 98.50 234 ASP A O 1
ATOM 1837 N N . GLU A 1 235 ? -8.340 -7.755 23.133 1.00 98.56 235 GLU A N 1
ATOM 1838 C CA . GLU A 1 235 ? -7.847 -6.403 23.436 1.00 98.56 235 GLU A CA 1
ATOM 1839 C C . GLU A 1 235 ? -8.367 -5.390 22.414 1.00 98.56 235 GLU A C 1
ATOM 1841 O O . GLU A 1 235 ? -8.854 -4.329 22.796 1.00 98.56 235 GLU A O 1
ATOM 1846 N N . ALA A 1 236 ? -8.355 -5.736 21.122 1.00 98.50 236 ALA A N 1
ATOM 1847 C CA . ALA A 1 236 ? -8.891 -4.861 20.086 1.00 98.50 236 ALA A CA 1
ATOM 1848 C C . ALA A 1 236 ? -10.395 -4.593 20.250 1.00 98.50 236 ALA A C 1
ATOM 1850 O O . ALA A 1 236 ? -10.843 -3.472 20.024 1.00 98.50 236 ALA A O 1
ATOM 1851 N N . LYS A 1 237 ? -11.178 -5.591 20.676 1.00 98.56 237 LYS A N 1
ATOM 1852 C CA . LYS A 1 237 ? -12.618 -5.445 20.952 1.00 98.56 237 LYS A CA 1
ATOM 1853 C C . LYS A 1 237 ? -12.916 -4.614 22.204 1.00 98.56 237 LYS A C 1
ATOM 1855 O O . LYS A 1 237 ? -13.980 -4.006 22.267 1.00 98.56 237 LYS A O 1
ATOM 1860 N N . ARG A 1 238 ? -12.001 -4.580 23.181 1.00 98.44 238 ARG A N 1
ATOM 1861 C CA . ARG A 1 238 ? -12.096 -3.738 24.392 1.00 98.44 238 ARG A CA 1
ATOM 1862 C C . ARG A 1 238 ? -11.498 -2.338 24.225 1.00 98.44 238 ARG A C 1
ATOM 1864 O O . ARG A 1 238 ? -11.657 -1.508 25.116 1.00 98.44 238 ARG A O 1
ATOM 1871 N N . ALA A 1 239 ? -10.818 -2.077 23.113 1.00 98.50 239 ALA A N 1
ATOM 1872 C CA . ALA A 1 239 ? -10.163 -0.807 22.845 1.00 98.50 239 ALA A CA 1
ATOM 1873 C C . ALA A 1 239 ? -11.142 0.383 22.876 1.00 98.50 239 ALA A C 1
ATOM 1875 O O . ALA A 1 239 ? -12.319 0.273 22.512 1.00 98.50 239 ALA A O 1
ATOM 1876 N N . LYS A 1 240 ? -10.626 1.552 23.266 1.00 98.50 240 LYS A N 1
ATOM 1877 C CA . LYS A 1 240 ? -11.356 2.827 23.208 1.00 98.50 240 LYS A CA 1
ATOM 1878 C C . LYS A 1 240 ? -11.533 3.296 21.767 1.00 98.50 240 LYS A C 1
ATOM 1880 O O . LYS A 1 240 ? -12.591 3.816 21.414 1.00 98.50 240 LYS A O 1
ATOM 1885 N N . GLU A 1 241 ? -10.516 3.082 20.934 1.00 98.69 241 GLU A N 1
ATOM 1886 C CA . GLU A 1 241 ? -10.536 3.388 19.504 1.00 98.69 241 GLU A CA 1
ATOM 1887 C C . GLU A 1 241 ? -9.821 2.296 18.703 1.00 98.69 241 GLU A C 1
ATOM 1889 O O . GLU A 1 241 ? -8.893 1.658 19.194 1.00 98.69 241 GLU A O 1
ATOM 1894 N N . ALA A 1 242 ? -10.210 2.113 17.444 1.00 98.81 242 ALA A N 1
ATOM 1895 C CA . ALA A 1 242 ? -9.521 1.242 16.502 1.00 98.81 242 ALA A CA 1
ATOM 1896 C C . ALA A 1 242 ? -9.446 1.927 15.139 1.00 98.81 242 ALA A C 1
ATOM 1898 O O . ALA A 1 242 ? -10.363 2.646 14.733 1.00 98.81 242 ALA A O 1
ATOM 1899 N N . PHE A 1 243 ? -8.357 1.705 14.410 1.00 98.88 243 PHE A N 1
ATOM 1900 C CA . PHE A 1 243 ? -8.197 2.223 13.057 1.00 98.88 243 PHE A CA 1
ATOM 1901 C C . PHE A 1 243 ? -7.159 1.435 12.272 1.00 98.88 243 PHE A C 1
ATOM 1903 O O . PHE A 1 243 ? -6.425 0.602 12.801 1.00 98.88 243 PHE A O 1
ATOM 1910 N N . PHE A 1 244 ? -7.091 1.695 10.974 1.00 98.81 244 PHE A N 1
ATOM 1911 C CA . PHE A 1 244 ? -6.077 1.102 10.116 1.00 98.81 244 PHE A CA 1
ATOM 1912 C C . PHE A 1 244 ? -5.457 2.127 9.178 1.00 98.81 244 PHE A C 1
ATOM 1914 O O . PHE A 1 244 ? -6.054 3.170 8.892 1.00 98.81 244 PHE A O 1
ATOM 1921 N N . THR A 1 245 ? -4.249 1.817 8.699 1.00 98.56 245 THR A N 1
ATOM 1922 C CA . THR A 1 245 ? -3.494 2.702 7.812 1.00 98.56 245 THR A CA 1
ATOM 1923 C C . THR A 1 245 ? -3.089 2.063 6.494 1.00 98.56 245 THR A C 1
ATOM 1925 O O . THR A 1 245 ? -2.631 0.923 6.444 1.00 98.56 245 THR A O 1
ATOM 1928 N N . ALA A 1 246 ? -3.245 2.812 5.404 1.00 97.38 246 ALA A N 1
ATOM 1929 C CA . ALA A 1 246 ? -2.721 2.482 4.077 1.00 97.38 246 ALA A CA 1
ATOM 1930 C C . ALA A 1 246 ? -2.710 3.730 3.195 1.00 97.38 246 ALA A C 1
ATOM 1932 O O . ALA A 1 246 ? -3.517 4.627 3.415 1.00 97.38 246 ALA A O 1
ATOM 1933 N N . ALA A 1 247 ? -1.899 3.745 2.131 1.00 94.00 247 ALA A N 1
ATOM 1934 C CA . ALA A 1 247 ? -1.839 4.877 1.204 1.00 94.00 247 ALA A CA 1
ATOM 1935 C C . ALA A 1 247 ? -3.245 5.292 0.725 1.00 94.00 247 ALA A C 1
ATOM 1937 O O . ALA A 1 247 ? -3.649 6.435 0.900 1.00 94.00 247 ALA A O 1
ATOM 1938 N N . GLY A 1 248 ? -4.052 4.345 0.234 1.00 90.38 248 GLY A N 1
ATOM 1939 C CA . GLY A 1 248 ? -5.396 4.642 -0.279 1.00 90.38 248 GLY A CA 1
ATOM 1940 C C . GLY A 1 248 ? -6.491 4.885 0.772 1.00 90.38 248 GLY A C 1
ATOM 1941 O O . GLY A 1 248 ? -7.573 5.329 0.395 1.00 90.38 248 GLY A O 1
ATOM 1942 N N . ALA A 1 249 ? -6.253 4.573 2.051 1.00 93.25 249 ALA A N 1
ATOM 1943 C CA . ALA A 1 249 ? -7.239 4.724 3.134 1.00 93.25 249 ALA A CA 1
ATOM 1944 C C . ALA A 1 249 ? -6.872 5.829 4.144 1.00 93.25 249 ALA A C 1
ATOM 1946 O O . ALA A 1 249 ? -7.736 6.296 4.893 1.00 93.25 249 ALA A O 1
ATOM 1947 N N . PHE A 1 250 ? -5.611 6.264 4.131 1.00 95.56 250 PHE A N 1
ATOM 1948 C CA . PHE A 1 250 ? -4.994 7.169 5.098 1.00 95.56 250 PHE A CA 1
ATOM 1949 C C 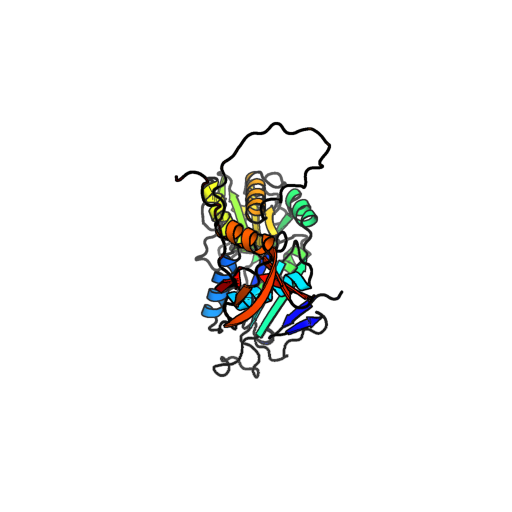. PHE A 1 250 ? -5.078 6.584 6.506 1.00 95.56 250 PHE A C 1
ATOM 1951 O O . PHE A 1 250 ? -4.720 5.426 6.676 1.00 95.56 250 PHE A O 1
ATOM 1958 N N . VAL A 1 251 ? -5.551 7.348 7.490 1.00 98.19 251 VAL A N 1
ATOM 1959 C CA . VAL A 1 251 ? -5.957 6.858 8.814 1.00 98.19 251 VAL A CA 1
ATOM 1960 C C . VAL A 1 251 ? -7.472 6.662 8.788 1.00 98.19 251 VAL A C 1
ATOM 1962 O O . VAL A 1 251 ? -8.215 7.643 8.701 1.00 98.19 251 VAL A O 1
ATOM 1965 N N . MET A 1 252 ? -7.946 5.416 8.789 1.00 98.62 252 MET A N 1
ATOM 1966 C CA . MET A 1 252 ? -9.372 5.096 8.649 1.00 98.62 252 MET A CA 1
ATOM 1967 C C . MET A 1 252 ? -9.940 4.506 9.949 1.00 98.62 252 MET A C 1
ATOM 1969 O O . MET A 1 252 ? -9.505 3.421 10.343 1.00 98.62 252 MET A O 1
ATOM 1973 N N . PRO A 1 253 ? -10.917 5.169 10.597 1.00 98.81 253 PRO A N 1
ATOM 1974 C CA . PRO A 1 253 ? -11.521 4.677 11.833 1.00 98.81 253 PRO A CA 1
ATOM 1975 C C . PRO A 1 253 ? -12.300 3.373 11.638 1.00 98.81 253 PRO A C 1
ATOM 1977 O O . PRO A 1 253 ? -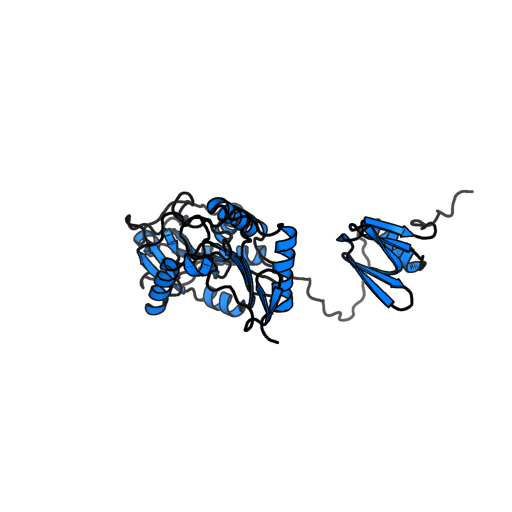13.170 3.282 10.767 1.00 98.81 253 PRO A O 1
ATOM 1980 N N . ALA A 1 254 ? -12.038 2.395 12.501 1.00 98.75 254 ALA A N 1
ATOM 1981 C CA . ALA A 1 254 ? -12.814 1.173 12.645 1.00 98.75 254 ALA A CA 1
ATOM 1982 C C . ALA A 1 254 ? -13.705 1.285 13.892 1.00 98.75 254 ALA A C 1
ATOM 1984 O O . ALA A 1 254 ? -13.220 1.409 15.011 1.00 98.75 254 ALA A O 1
ATOM 1985 N N . VAL A 1 255 ? -15.023 1.264 13.699 1.00 98.81 255 VAL A N 1
ATOM 1986 C CA . VAL A 1 255 ? -16.013 1.473 14.775 1.00 98.81 255 VAL A CA 1
ATOM 1987 C C . VAL A 1 255 ? -16.667 0.179 15.253 1.00 98.81 255 VAL A C 1
ATOM 1989 O O . VAL A 1 255 ? -17.390 0.175 16.250 1.00 98.81 255 VAL A O 1
ATOM 1992 N N . SER A 1 256 ? -16.414 -0.929 14.557 1.00 98.81 256 SER A N 1
ATOM 1993 C CA . SER A 1 256 ? -16.770 -2.267 15.015 1.00 98.81 256 SER A CA 1
ATOM 1994 C C . SER A 1 256 ? -15.783 -3.321 14.519 1.00 98.81 256 SER A C 1
ATOM 1996 O O . SER A 1 256 ? -15.241 -3.198 13.419 1.00 98.81 256 SER A O 1
ATOM 1998 N N . ILE A 1 257 ? -15.578 -4.363 15.327 1.00 98.81 257 ILE A N 1
ATOM 1999 C CA . ILE A 1 257 ? -14.762 -5.542 15.012 1.00 98.81 257 ILE A CA 1
ATOM 2000 C C . ILE A 1 257 ? -15.604 -6.791 15.297 1.00 98.81 257 ILE A C 1
ATOM 2002 O O . ILE A 1 257 ? -16.054 -6.990 16.423 1.00 98.81 257 ILE A O 1
ATOM 2006 N N . ASP A 1 258 ? -15.852 -7.624 14.283 1.00 98.56 258 ASP A N 1
ATOM 2007 C CA . ASP A 1 258 ? -16.719 -8.819 14.371 1.00 98.56 258 ASP A CA 1
ATOM 2008 C C . ASP A 1 258 ? -18.118 -8.527 14.941 1.00 98.56 258 ASP A C 1
ATOM 2010 O O . ASP A 1 258 ? -18.667 -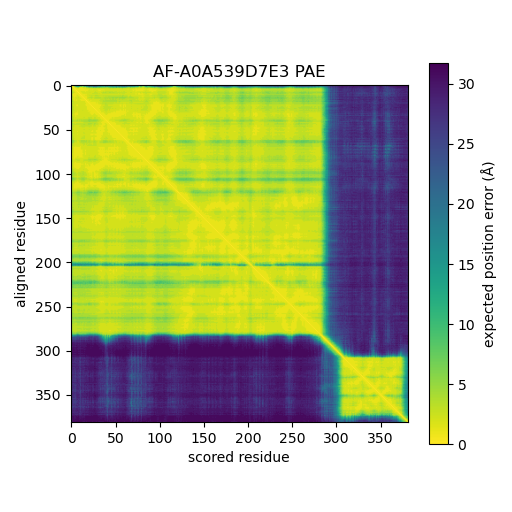9.284 15.739 1.00 98.56 258 ASP A O 1
ATOM 2014 N N . GLY A 1 259 ? -18.686 -7.377 14.578 1.00 98.12 259 GLY A N 1
ATOM 2015 C CA . GLY A 1 259 ? -19.985 -6.930 15.089 1.00 98.12 259 GLY A CA 1
ATOM 2016 C C . GLY A 1 259 ? -19.952 -6.340 16.505 1.00 98.12 259 GLY A C 1
ATOM 2017 O O . GLY A 1 259 ? -20.936 -5.725 16.915 1.00 98.12 259 GLY A O 1
ATOM 2018 N N . VAL A 1 260 ? -18.832 -6.435 17.227 1.00 98.69 260 VAL A N 1
ATOM 2019 C CA . VAL A 1 260 ? -18.637 -5.764 18.520 1.00 98.69 260 VAL A CA 1
ATOM 2020 C C . VAL A 1 260 ? -18.312 -4.295 18.273 1.00 98.69 260 VAL A C 1
ATOM 2022 O O . VAL A 1 260 ? -17.425 -3.981 17.483 1.00 98.69 260 VAL A O 1
ATOM 2025 N N . LYS A 1 261 ? -19.041 -3.383 18.922 1.00 98.69 261 LYS A N 1
ATOM 2026 C CA . LYS A 1 261 ? -18.775 -1.939 18.837 1.00 98.69 261 LYS A CA 1
ATOM 2027 C C . LYS A 1 261 ? -17.469 -1.603 19.552 1.00 98.69 261 LYS A C 1
ATOM 2029 O O . LYS A 1 261 ? -17.267 -2.055 20.672 1.00 98.69 261 LYS A O 1
ATOM 2034 N N . ILE A 1 262 ? -16.647 -0.767 18.926 1.00 98.69 262 ILE A N 1
ATOM 2035 C CA . ILE A 1 262 ? -15.435 -0.217 19.541 1.00 98.69 262 ILE A CA 1
ATOM 2036 C C . ILE A 1 262 ? -15.776 1.128 20.176 1.00 98.69 262 ILE A C 1
ATOM 2038 O O . ILE A 1 262 ? -16.414 1.970 19.534 1.00 98.69 262 ILE A O 1
ATOM 2042 N N . GLY A 1 263 ? -15.401 1.315 21.444 1.00 97.38 263 GLY A N 1
ATOM 2043 C CA . GLY A 1 263 ? -15.794 2.482 22.232 1.00 97.38 263 GLY A CA 1
ATOM 2044 C C . GLY A 1 263 ? -17.308 2.734 22.177 1.00 97.38 263 GLY A C 1
ATOM 2045 O O . GLY A 1 263 ? -18.123 1.883 22.530 1.00 97.38 263 GLY A O 1
ATOM 2046 N N . ASN A 1 264 ? -17.706 3.910 21.688 1.00 96.88 264 ASN A N 1
ATOM 2047 C CA . ASN A 1 264 ? -19.115 4.293 21.526 1.00 96.88 264 ASN A CA 1
ATOM 2048 C C . ASN A 1 264 ? -19.687 4.010 20.116 1.00 96.88 264 ASN A C 1
ATOM 2050 O O . ASN A 1 264 ? -20.797 4.450 19.800 1.00 96.88 264 ASN A O 1
ATOM 2054 N N . GLY A 1 265 ? -18.948 3.295 19.261 1.00 97.81 265 GLY A N 1
ATOM 2055 C CA . GLY A 1 265 ? -19.332 3.004 17.878 1.00 97.81 265 GLY A CA 1
ATOM 2056 C C . GLY A 1 265 ? -19.215 4.200 16.926 1.00 97.81 265 GLY A C 1
ATOM 2057 O O . GLY A 1 265 ? -19.878 4.214 15.888 1.00 97.81 265 GLY A O 1
ATOM 2058 N N . LYS A 1 266 ? -18.411 5.211 17.273 1.00 98.31 266 LYS A N 1
ATOM 2059 C CA . LYS A 1 266 ? -18.086 6.370 16.429 1.00 98.31 266 LYS A CA 1
ATOM 2060 C C . LYS A 1 266 ? -16.565 6.555 16.361 1.00 98.31 266 LYS A C 1
ATOM 2062 O O . LYS A 1 266 ? -15.872 6.099 17.268 1.00 98.31 266 LYS A O 1
ATOM 2067 N N . PRO A 1 267 ? -16.032 7.218 15.317 1.00 98.56 267 PRO A N 1
ATOM 2068 C CA . PRO A 1 267 ? -14.621 7.591 15.279 1.00 98.56 267 PRO A CA 1
ATOM 2069 C C . PRO A 1 267 ? -14.212 8.369 16.534 1.00 98.56 267 PRO A C 1
ATOM 2071 O O . PRO A 1 267 ? -14.881 9.335 16.905 1.00 98.56 267 PRO A O 1
ATOM 2074 N N . GLY A 1 268 ? -13.133 7.938 17.184 1.00 97.62 268 GLY A N 1
ATOM 2075 C CA . GLY A 1 268 ? -12.643 8.569 18.405 1.00 97.62 268 GLY A CA 1
ATOM 2076 C C . GLY A 1 268 ? -11.743 9.789 18.153 1.00 97.62 268 GLY A C 1
ATOM 2077 O O . GLY A 1 268 ? -11.338 10.050 17.008 1.00 97.62 268 GLY A O 1
ATOM 2078 N N . PRO A 1 269 ? -11.474 10.589 19.201 1.00 96.62 269 PRO A N 1
ATOM 2079 C CA . PRO A 1 269 ? -10.708 11.827 19.100 1.00 96.62 269 PRO A CA 1
ATOM 2080 C C . PRO A 1 269 ? -9.256 11.621 18.654 1.00 96.62 269 PRO A C 1
ATOM 2082 O O . PRO A 1 269 ? -8.793 12.396 17.814 1.00 96.62 269 PRO A O 1
ATOM 2085 N N . ILE A 1 270 ? -8.552 10.592 19.143 1.00 96.06 270 ILE A N 1
ATOM 2086 C CA . ILE A 1 270 ? -7.139 10.361 18.795 1.00 96.06 270 ILE A CA 1
ATOM 2087 C C . ILE A 1 270 ? -7.033 9.986 17.319 1.00 96.06 270 ILE A C 1
ATOM 2089 O O . ILE A 1 270 ? -6.294 10.613 16.562 1.00 96.06 270 ILE A O 1
ATOM 2093 N N . THR A 1 271 ? -7.841 9.028 16.872 1.00 97.69 271 THR A N 1
ATOM 2094 C CA . THR A 1 271 ? -7.888 8.589 15.474 1.00 97.69 271 THR A CA 1
ATOM 2095 C C . THR A 1 271 ? -8.228 9.750 14.540 1.00 97.69 271 THR A C 1
ATOM 2097 O O . THR A 1 271 ? -7.593 9.925 13.498 1.00 97.69 271 THR A O 1
ATOM 2100 N N . THR A 1 272 ? -9.224 10.564 14.904 1.00 97.25 272 THR A N 1
ATOM 2101 C CA . THR A 1 272 ? -9.652 11.711 14.091 1.00 97.25 272 THR A CA 1
ATOM 2102 C C . THR A 1 272 ? -8.552 12.768 14.005 1.00 97.25 272 THR A C 1
ATOM 2104 O O . THR A 1 272 ? -8.270 13.264 12.914 1.00 97.25 272 THR A O 1
ATOM 2107 N N . ARG A 1 273 ? -7.883 13.072 15.125 1.00 96.56 273 ARG A N 1
ATOM 2108 C CA . ARG A 1 273 ? -6.749 14.002 15.174 1.00 96.56 273 ARG A CA 1
ATOM 2109 C C . ARG A 1 273 ? -5.592 13.520 14.302 1.00 96.56 273 ARG A C 1
ATOM 2111 O O . ARG A 1 273 ? -5.126 14.270 13.449 1.00 96.56 273 ARG A O 1
ATOM 2118 N N . LEU A 1 274 ? -5.187 12.262 14.464 1.00 96.75 274 LEU A N 1
ATOM 2119 C CA . LEU A 1 274 ? -4.120 11.632 13.686 1.00 96.75 274 LEU A CA 1
ATOM 2120 C C . LEU A 1 274 ? -4.424 11.614 12.183 1.00 96.75 274 LEU A C 1
ATOM 2122 O O . LEU A 1 274 ? -3.533 11.850 11.366 1.00 96.75 274 LEU A O 1
ATOM 2126 N N . ARG A 1 275 ? -5.689 11.391 11.802 1.00 97.12 275 ARG A N 1
ATOM 2127 C CA . ARG A 1 275 ? -6.118 11.504 10.404 1.00 97.12 275 ARG A CA 1
ATOM 2128 C C . ARG A 1 275 ? -5.913 12.914 9.864 1.00 97.12 275 ARG A C 1
ATOM 2130 O O . ARG A 1 275 ? -5.327 13.050 8.793 1.00 97.12 275 ARG A O 1
ATOM 2137 N N . THR A 1 276 ? -6.398 13.930 10.575 1.00 96.00 276 THR A N 1
ATOM 2138 C CA . THR A 1 276 ? -6.257 15.334 10.163 1.00 96.00 276 THR A CA 1
ATOM 2139 C C . THR A 1 276 ? -4.788 15.695 9.980 1.00 96.00 276 THR A C 1
ATOM 2141 O O . THR A 1 276 ? -4.408 16.145 8.906 1.00 96.00 276 THR A O 1
ATOM 2144 N N . LEU A 1 277 ? -3.942 15.379 10.963 1.00 95.06 277 LEU A N 1
ATOM 2145 C CA . LEU A 1 277 ? -2.503 15.642 10.898 1.00 95.06 277 LEU A CA 1
ATOM 2146 C C . LEU A 1 277 ? -1.832 14.973 9.696 1.00 95.06 277 LEU A C 1
ATOM 2148 O O . LEU A 1 277 ? -1.034 15.598 8.998 1.00 95.06 277 LEU A O 1
ATOM 2152 N N . TYR A 1 278 ? -2.169 13.708 9.424 1.00 95.25 278 TYR A N 1
ATOM 2153 C CA . TYR A 1 278 ? -1.621 13.005 8.268 1.00 95.25 278 TYR A CA 1
ATOM 2154 C C . TYR A 1 278 ? -2.038 13.662 6.947 1.00 95.25 278 TYR A C 1
ATOM 2156 O O . TYR A 1 278 ? -1.204 13.832 6.056 1.00 95.25 278 TYR A O 1
ATOM 2164 N N . LEU A 1 279 ? -3.312 14.041 6.811 1.00 93.25 279 LEU A N 1
ATOM 2165 C CA . LEU A 1 279 ? -3.822 14.694 5.605 1.00 93.25 279 LEU A CA 1
ATOM 2166 C C . LEU A 1 279 ? -3.230 16.091 5.409 1.00 93.25 279 LEU A C 1
ATOM 2168 O O . LEU A 1 279 ? -2.861 16.420 4.282 1.00 93.25 279 LEU A O 1
ATOM 2172 N N . ASP A 1 280 ? -3.083 16.868 6.480 1.00 91.50 280 ASP A N 1
ATOM 2173 C CA . ASP A 1 280 ? -2.490 18.207 6.444 1.00 91.50 280 ASP A CA 1
ATOM 2174 C C . ASP A 1 280 ? -1.010 18.149 6.049 1.00 91.50 280 ASP A C 1
ATOM 2176 O O . ASP A 1 280 ? -0.563 18.932 5.216 1.00 91.50 280 ASP A O 1
ATOM 2180 N N . ARG A 1 281 ? -0.253 17.173 6.573 1.00 89.19 281 ARG A N 1
ATOM 2181 C CA . ARG A 1 281 ? 1.156 16.951 6.200 1.00 89.19 281 ARG A CA 1
ATOM 2182 C C . ARG A 1 281 ? 1.316 16.445 4.765 1.00 89.19 281 ARG A C 1
ATOM 2184 O O . ARG A 1 281 ? 2.308 16.759 4.109 1.00 89.19 281 ARG A O 1
ATOM 2191 N N . SER A 1 282 ? 0.375 15.627 4.295 1.00 85.50 282 SER A N 1
ATOM 2192 C CA . SER A 1 282 ? 0.433 14.999 2.966 1.00 85.50 282 SER A CA 1
ATOM 2193 C C . SER A 1 282 ? -0.093 15.901 1.851 1.00 85.50 282 SER A C 1
ATOM 2195 O O . SER A 1 282 ? 0.268 15.721 0.686 1.00 85.50 282 SER A O 1
ATOM 2197 N N . SER A 1 283 ? -0.948 16.864 2.194 1.00 76.75 283 SER A N 1
ATOM 2198 C CA . SER A 1 283 ? -1.459 17.857 1.260 1.00 76.75 283 SER A CA 1
ATOM 2199 C C . SER A 1 283 ? -0.448 18.996 1.127 1.00 76.75 283 SER A C 1
ATOM 2201 O O . SER A 1 283 ? 0.096 19.457 2.129 1.00 76.75 283 SER A O 1
ATOM 2203 N N . PRO A 1 284 ? -0.163 19.494 -0.087 1.00 61.25 284 PRO A N 1
ATOM 2204 C CA . PRO A 1 284 ? 0.580 20.739 -0.206 1.00 61.25 284 PRO A CA 1
ATOM 2205 C C . PRO A 1 284 ? -0.178 21.852 0.527 1.00 61.25 284 PRO A C 1
ATOM 2207 O O . PRO A 1 284 ? -1.409 21.890 0.484 1.00 61.25 284 PRO A O 1
ATOM 2210 N N . ALA A 1 285 ? 0.561 22.752 1.188 1.00 49.09 285 ALA A N 1
ATOM 2211 C CA . ALA A 1 285 ? -0.026 23.925 1.828 1.00 49.09 285 ALA A CA 1
ATOM 2212 C C . ALA A 1 285 ? -0.995 24.608 0.847 1.00 49.09 285 ALA A C 1
ATOM 2214 O O . ALA A 1 285 ? -0.636 24.753 -0.331 1.00 49.09 285 ALA A O 1
ATOM 2215 N N . PRO A 1 286 ? -2.209 24.992 1.286 1.00 42.97 286 PRO A N 1
ATOM 2216 C CA . PRO A 1 286 ? -3.170 25.606 0.392 1.00 42.97 286 PRO A CA 1
ATOM 2217 C C . PRO A 1 286 ? -2.515 26.798 -0.301 1.00 42.97 286 PRO A C 1
ATOM 2219 O O . PRO A 1 286 ? -1.917 27.655 0.353 1.00 42.97 286 PRO A O 1
ATOM 2222 N N . LEU A 1 287 ? -2.620 26.846 -1.632 1.00 38.16 287 LEU A N 1
ATOM 2223 C CA . LEU A 1 287 ? -2.305 28.069 -2.359 1.00 38.16 287 LEU A CA 1
ATOM 2224 C C . LEU A 1 287 ? -3.137 29.193 -1.724 1.00 38.16 287 LEU A C 1
ATOM 2226 O O . LEU A 1 287 ? -4.332 28.972 -1.479 1.00 38.16 287 LEU A O 1
ATOM 2230 N N . PRO A 1 288 ? -2.548 30.367 -1.431 1.00 33.53 288 PRO A N 1
ATOM 2231 C CA . PRO A 1 288 ? -3.330 31.498 -0.961 1.00 33.53 288 PRO A CA 1
ATOM 2232 C C . PRO A 1 288 ? -4.473 31.700 -1.952 1.00 33.53 288 PRO A C 1
ATOM 2234 O O . PRO A 1 288 ? -4.254 31.767 -3.166 1.00 33.53 288 PRO A O 1
ATOM 2237 N N . ARG A 1 289 ? -5.709 31.688 -1.441 1.00 32.91 289 ARG A N 1
ATOM 2238 C CA . ARG A 1 289 ? -6.881 31.934 -2.282 1.00 32.91 289 ARG A CA 1
ATOM 2239 C C . ARG A 1 289 ? -6.653 33.289 -2.953 1.00 32.91 289 ARG A C 1
ATOM 2241 O O . ARG A 1 289 ? -6.227 34.206 -2.253 1.00 32.91 289 ARG A O 1
ATOM 2248 N N . PRO A 1 290 ? -6.901 33.440 -4.265 1.00 34.34 290 PRO A N 1
ATOM 2249 C CA . PRO A 1 290 ? -6.889 34.763 -4.861 1.00 34.34 290 PRO A CA 1
ATOM 2250 C C . PRO A 1 290 ? -7.929 35.594 -4.111 1.00 34.34 290 PRO A C 1
ATOM 2252 O O . PRO A 1 290 ? -9.124 35.303 -4.164 1.00 34.34 290 PRO A O 1
ATOM 2255 N N . GLU A 1 291 ? -7.461 36.562 -3.329 1.00 35.22 291 GLU A N 1
ATOM 2256 C CA . GLU A 1 291 ? -8.333 37.516 -2.669 1.00 35.22 291 GLU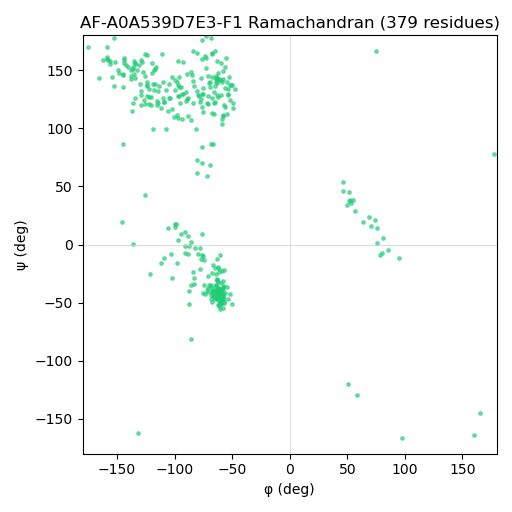 A CA 1
ATOM 2257 C C . GLU A 1 291 ? -9.110 38.256 -3.757 1.00 35.22 291 GLU A C 1
ATOM 2259 O O . GLU A 1 291 ? -8.534 38.760 -4.728 1.00 35.22 291 GLU A O 1
ATOM 2264 N N . ASN A 1 292 ? -10.436 38.291 -3.614 1.00 36.59 292 ASN A N 1
ATOM 2265 C CA . ASN A 1 292 ? -11.271 39.193 -4.390 1.00 36.59 292 ASN A CA 1
ATOM 2266 C C . ASN A 1 292 ? -10.791 40.613 -4.086 1.00 36.59 292 ASN A C 1
ATOM 2268 O O . ASN A 1 292 ? -11.090 41.148 -3.021 1.00 36.59 292 ASN A O 1
ATOM 2272 N N . LYS A 1 293 ? -10.050 41.221 -5.015 1.00 34.38 293 LYS A N 1
ATOM 2273 C CA . LYS A 1 293 ? -9.727 42.647 -4.968 1.00 34.38 293 LYS A CA 1
ATOM 2274 C C . LYS A 1 293 ? -11.016 43.443 -5.170 1.00 34.38 293 LYS A C 1
ATOM 2276 O O . LYS A 1 293 ? -11.360 43.795 -6.294 1.00 34.38 293 LYS A O 1
ATOM 2281 N N . GLN A 1 294 ? -11.737 43.694 -4.083 1.00 33.66 294 GLN A N 1
ATOM 2282 C CA . GLN A 1 294 ? -12.540 44.902 -3.971 1.00 33.66 294 GLN A CA 1
ATOM 2283 C C . GLN A 1 294 ? -11.608 46.044 -3.577 1.00 33.66 294 GLN A C 1
ATOM 2285 O O . GLN A 1 294 ? -10.748 45.901 -2.710 1.00 33.66 294 GLN A O 1
ATOM 2290 N N . GLU A 1 295 ? -11.755 47.141 -4.309 1.00 45.03 295 GLU A N 1
ATOM 2291 C CA . GLU A 1 295 ? -11.022 48.390 -4.178 1.00 45.03 295 GLU A CA 1
ATOM 2292 C C . GLU A 1 295 ? -11.002 48.883 -2.730 1.00 45.03 295 GLU A C 1
ATOM 2294 O O . GLU A 1 295 ? -12.057 49.152 -2.155 1.00 45.03 295 GLU A O 1
ATOM 2299 N N . GLN A 1 296 ? -9.804 49.063 -2.171 1.00 27.78 296 GLN A N 1
ATOM 2300 C CA . GLN A 1 296 ? -9.512 50.127 -1.212 1.00 27.78 296 GLN A CA 1
ATOM 2301 C C . GLN A 1 296 ? -7.999 50.288 -1.025 1.00 27.78 296 GLN A C 1
ATOM 2303 O O . GLN A 1 296 ? -7.230 49.336 -1.126 1.00 27.78 296 GLN A O 1
ATOM 2308 N N . ALA A 1 297 ? -7.603 51.549 -0.869 1.00 34.91 297 ALA A N 1
ATOM 2309 C CA . ALA A 1 297 ? -6.257 52.077 -1.030 1.00 34.91 297 ALA A CA 1
ATOM 2310 C C . ALA A 1 297 ? -5.233 51.531 -0.019 1.00 34.91 297 ALA A C 1
ATOM 2312 O O . ALA A 1 297 ? -5.528 51.374 1.164 1.00 34.91 297 ALA A O 1
ATOM 2313 N N . GLU A 1 298 ? -4.006 51.309 -0.496 1.00 27.84 298 GLU A N 1
ATOM 2314 C CA . GLU A 1 298 ? -2.844 50.952 0.323 1.00 27.84 298 GLU A CA 1
ATOM 2315 C C . GLU A 1 298 ? -2.306 52.172 1.093 1.00 27.84 298 GLU A C 1
ATOM 2317 O O . GLU A 1 298 ? -2.045 53.210 0.476 1.00 27.84 298 GLU A O 1
ATOM 2322 N N . PRO A 1 299 ? -1.991 52.046 2.395 1.00 31.69 299 PRO A N 1
ATOM 2323 C CA . PRO A 1 299 ? -0.853 52.729 2.973 1.00 31.69 299 PRO A CA 1
ATOM 2324 C C . PRO A 1 299 ? 0.360 51.790 2.974 1.00 31.69 299 PRO A C 1
ATOM 2326 O O . PRO A 1 299 ? 0.283 50.607 3.309 1.00 31.69 299 PRO A O 1
ATOM 2329 N N . ALA A 1 300 ? 1.497 52.353 2.581 1.00 40.38 300 ALA A N 1
ATOM 2330 C CA . ALA A 1 300 ? 2.780 51.678 2.511 1.00 40.38 300 ALA A CA 1
ATOM 2331 C C . ALA A 1 300 ? 3.273 51.224 3.892 1.00 40.38 300 ALA A C 1
ATOM 2333 O O . ALA A 1 300 ? 3.253 52.002 4.842 1.00 40.38 300 ALA A O 1
ATOM 2334 N N . MET A 1 301 ? 3.853 50.023 3.964 1.00 26.66 301 MET A N 1
ATOM 2335 C CA . MET A 1 301 ? 5.033 49.795 4.797 1.00 26.66 301 MET A CA 1
ATOM 2336 C C . MET A 1 301 ? 5.894 48.649 4.261 1.00 26.66 301 MET A C 1
ATOM 2338 O O . MET A 1 301 ? 5.429 47.598 3.828 1.00 26.66 301 MET A O 1
ATOM 2342 N N . SER A 1 302 ? 7.185 48.942 4.284 1.00 37.38 302 SER A N 1
ATOM 2343 C CA . SER A 1 302 ? 8.341 48.224 3.778 1.00 37.38 302 SER A CA 1
ATOM 2344 C C . SER A 1 302 ? 8.588 46.871 4.440 1.00 37.38 302 SER A C 1
ATOM 2346 O O . SER A 1 302 ? 8.612 46.785 5.668 1.00 37.38 302 SER A O 1
ATOM 2348 N N . GLN A 1 303 ? 8.961 45.873 3.636 1.00 33.09 303 GLN A N 1
ATOM 2349 C CA . GLN A 1 303 ? 9.887 44.832 4.075 1.00 33.09 303 GLN A CA 1
ATOM 2350 C C . GLN A 1 303 ? 10.942 44.571 3.003 1.00 33.09 303 GLN A C 1
ATOM 2352 O O . GLN A 1 303 ? 10.657 44.346 1.826 1.00 33.09 303 GLN A O 1
ATOM 2357 N N . ASP A 1 304 ? 12.171 44.665 3.478 1.00 43.12 304 ASP A N 1
ATOM 2358 C CA . ASP A 1 304 ? 13.439 44.557 2.790 1.00 43.12 304 ASP A CA 1
ATOM 2359 C C . ASP A 1 304 ? 13.569 43.193 2.088 1.00 43.12 304 ASP A C 1
ATOM 2361 O O . ASP A 1 304 ? 13.630 42.140 2.725 1.00 43.12 304 ASP A O 1
ATOM 2365 N N . LYS A 1 305 ? 13.548 43.194 0.750 1.00 43.47 305 LYS A N 1
ATOM 2366 C CA . LYS A 1 305 ? 13.876 42.019 -0.066 1.00 43.47 305 LYS A CA 1
ATOM 2367 C C . LYS A 1 305 ? 15.295 42.201 -0.564 1.00 43.47 305 LYS A C 1
ATOM 2369 O O . LYS A 1 305 ? 15.520 42.989 -1.485 1.00 43.47 305 LYS A O 1
ATOM 2374 N N . SER A 1 306 ? 16.223 41.399 -0.051 1.00 45.84 306 SER A N 1
ATOM 2375 C CA . SER A 1 306 ? 17.462 41.147 -0.779 1.00 45.84 306 SER A CA 1
ATOM 2376 C C . SER A 1 306 ? 17.079 40.652 -2.182 1.00 45.84 306 SER A C 1
ATOM 2378 O O . SER A 1 306 ? 16.423 39.623 -2.367 1.00 45.84 306 SER A O 1
ATOM 2380 N N . LYS A 1 307 ? 17.359 41.471 -3.200 1.00 60.75 307 LYS A N 1
ATOM 2381 C CA . LYS A 1 307 ? 16.995 41.166 -4.585 1.00 60.75 307 LYS A CA 1
ATOM 2382 C C . LYS A 1 307 ? 17.794 39.941 -5.027 1.00 60.75 307 LYS A C 1
ATOM 2384 O O . LYS A 1 307 ? 19.011 40.019 -5.168 1.00 60.75 307 LYS A O 1
ATOM 2389 N N . ASN A 1 308 ? 17.107 38.821 -5.258 1.00 82.25 308 ASN A N 1
ATOM 2390 C CA . ASN A 1 308 ? 17.688 37.605 -5.824 1.00 82.25 308 ASN A CA 1
ATOM 2391 C C . ASN A 1 308 ? 18.496 37.949 -7.090 1.00 82.25 308 ASN A C 1
ATOM 2393 O O . ASN A 1 308 ? 17.932 38.436 -8.071 1.00 82.25 308 ASN A O 1
ATOM 2397 N N . LEU A 1 309 ? 19.809 37.689 -7.073 1.00 86.00 309 LEU A N 1
ATOM 2398 C CA . LEU A 1 309 ? 20.739 38.022 -8.159 1.00 86.00 309 LEU A CA 1
ATOM 2399 C C . LEU A 1 309 ? 20.287 37.449 -9.510 1.00 86.00 309 LEU A C 1
ATOM 2401 O O . LEU A 1 309 ? 20.412 38.118 -10.535 1.00 86.00 309 LEU A O 1
ATOM 2405 N N . GLN A 1 310 ? 19.707 36.244 -9.510 1.00 90.19 310 GLN A N 1
ATOM 2406 C CA . GLN A 1 310 ? 19.187 35.614 -10.723 1.00 90.19 310 GLN A CA 1
ATOM 2407 C C . GLN A 1 310 ? 18.025 36.417 -11.321 1.00 90.19 310 GLN A C 1
ATOM 2409 O O . GLN A 1 310 ? 17.978 36.621 -12.533 1.00 90.19 310 GLN A O 1
ATOM 2414 N N . ASP A 1 311 ? 17.102 36.895 -10.487 1.00 91.25 311 ASP A N 1
ATOM 2415 C CA . ASP A 1 311 ? 15.945 37.661 -10.949 1.00 91.25 311 ASP A CA 1
ATOM 2416 C C . ASP A 1 311 ? 16.353 39.079 -11.354 1.00 91.25 311 ASP A C 1
ATOM 2418 O O . ASP A 1 311 ? 15.819 39.611 -12.327 1.00 91.25 311 ASP A O 1
ATOM 2422 N N . THR A 1 312 ? 17.332 39.680 -10.670 1.00 92.31 312 THR A N 1
ATOM 2423 C CA . THR A 1 312 ? 17.952 40.951 -11.078 1.00 92.31 312 THR A CA 1
ATOM 2424 C C . THR A 1 312 ? 18.587 40.822 -12.462 1.00 92.31 312 THR A C 1
ATOM 2426 O O . THR A 1 312 ? 18.294 41.618 -13.355 1.00 92.31 312 THR A O 1
ATOM 2429 N N . PHE A 1 313 ? 19.378 39.769 -12.677 1.00 94.12 313 PHE A N 1
ATOM 2430 C CA . PHE A 1 313 ? 20.027 39.483 -13.952 1.00 94.12 313 PHE A CA 1
ATOM 2431 C C . PHE A 1 313 ? 19.018 39.232 -15.078 1.00 94.12 313 PHE A C 1
ATOM 2433 O O . PHE A 1 313 ? 19.075 39.894 -16.116 1.00 94.12 313 PHE A O 1
ATOM 2440 N N . LEU A 1 314 ? 18.050 38.330 -14.867 1.00 94.44 314 LEU A N 1
ATOM 2441 C CA . LEU A 1 314 ? 17.028 38.000 -15.865 1.00 94.44 314 LEU A CA 1
ATOM 2442 C C . LEU A 1 314 ? 16.121 39.195 -16.180 1.00 94.44 314 LEU A C 1
ATOM 2444 O O . LEU A 1 314 ? 15.723 39.378 -17.330 1.00 94.44 314 LEU A O 1
ATOM 2448 N N . ASN A 1 315 ? 15.819 40.040 -15.190 1.00 93.31 315 ASN A N 1
ATOM 2449 C CA . ASN A 1 315 ? 15.086 41.281 -15.425 1.00 93.31 315 ASN A CA 1
ATOM 2450 C C . ASN A 1 315 ? 15.892 42.279 -16.255 1.00 93.31 315 ASN A C 1
ATOM 2452 O O . ASN A 1 315 ? 15.298 42.905 -17.133 1.00 93.31 315 ASN A O 1
ATOM 2456 N N . SER A 1 316 ? 17.198 42.426 -16.000 1.00 92.94 316 SER A N 1
ATOM 2457 C CA . SER A 1 316 ? 18.062 43.334 -16.765 1.00 92.94 316 SER A CA 1
ATOM 2458 C C . SER A 1 316 ? 18.078 42.934 -18.244 1.00 92.94 316 SER A C 1
ATOM 2460 O O . SER A 1 316 ? 17.598 43.696 -19.082 1.00 92.94 316 SER A O 1
ATOM 2462 N N . VAL A 1 317 ? 18.436 41.679 -18.557 1.00 95.00 317 VAL A N 1
ATOM 2463 C CA . VAL A 1 317 ? 18.487 41.187 -19.952 1.00 95.00 317 VAL A CA 1
ATOM 2464 C C . VAL A 1 317 ? 17.123 41.180 -20.650 1.00 95.00 317 VAL A C 1
ATOM 2466 O O . VAL A 1 317 ? 17.050 41.372 -21.864 1.00 95.00 317 VAL A O 1
ATOM 2469 N N . ARG A 1 318 ? 16.025 40.994 -19.902 1.00 95.06 318 ARG A N 1
ATOM 2470 C CA . ARG A 1 318 ? 14.657 41.095 -20.434 1.00 95.06 318 ARG A CA 1
ATOM 2471 C C . ARG A 1 318 ? 14.306 42.533 -20.808 1.00 95.06 318 ARG 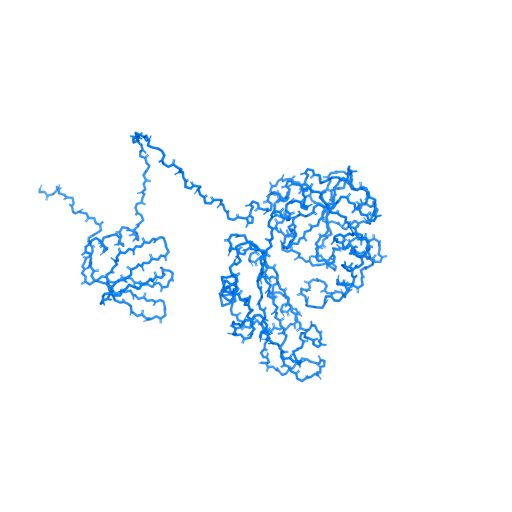A C 1
ATOM 2473 O O . ARG A 1 318 ? 13.741 42.762 -21.874 1.00 95.06 318 ARG A O 1
ATOM 2480 N N . LYS A 1 319 ? 14.599 43.498 -19.928 1.00 92.50 319 LYS A N 1
ATOM 2481 C CA . LYS A 1 319 ? 14.275 44.920 -20.137 1.00 92.50 319 LYS A CA 1
ATOM 2482 C C . LYS A 1 319 ? 15.062 45.510 -21.304 1.00 92.50 319 LYS A C 1
ATOM 2484 O O . LYS A 1 319 ? 14.470 46.166 -22.155 1.00 92.50 319 LYS A O 1
ATOM 2489 N N . THR A 1 320 ? 16.361 45.230 -21.372 1.00 92.69 320 THR A N 1
ATOM 2490 C CA . THR A 1 320 ? 17.245 45.698 -22.451 1.00 92.69 320 THR A CA 1
ATOM 2491 C C . THR A 1 320 ? 17.070 44.912 -23.748 1.00 92.69 320 THR A C 1
ATOM 2493 O O . THR A 1 320 ? 17.620 45.297 -24.776 1.00 92.69 320 THR A O 1
ATOM 2496 N N . LYS A 1 321 ? 16.306 43.809 -23.716 1.00 92.88 321 LYS A N 1
ATOM 2497 C CA . LYS A 1 321 ? 16.149 42.865 -24.830 1.00 92.88 321 LYS A CA 1
ATOM 2498 C C . LYS A 1 321 ? 17.502 42.369 -25.362 1.00 92.88 321 LYS A C 1
ATOM 2500 O O . LYS A 1 321 ? 17.648 42.144 -26.562 1.00 92.88 321 LYS A O 1
ATOM 2505 N N . THR A 1 322 ? 18.484 42.192 -24.473 1.00 93.06 322 THR A N 1
ATOM 2506 C CA . THR A 1 322 ? 19.835 41.753 -24.846 1.00 93.06 322 THR A CA 1
ATOM 2507 C C . THR A 1 322 ? 19.774 40.329 -25.409 1.00 93.06 322 THR A C 1
ATOM 2509 O O . THR A 1 322 ? 19.297 39.426 -24.710 1.00 93.06 322 THR A O 1
ATOM 2512 N N . PRO A 1 323 ? 20.248 40.089 -26.647 1.00 95.69 323 PRO A N 1
ATOM 2513 C CA . PRO A 1 323 ? 20.383 38.737 -27.171 1.00 95.69 323 PRO A CA 1
ATOM 2514 C C . PRO A 1 323 ? 21.302 37.907 -26.276 1.00 95.69 323 PRO A C 1
ATOM 2516 O O . PRO A 1 323 ? 22.316 38.392 -25.778 1.00 95.69 323 PRO A O 1
ATOM 2519 N N . LEU A 1 324 ? 20.955 36.647 -26.045 1.00 97.38 324 LEU A N 1
ATOM 2520 C CA . LEU A 1 324 ? 21.743 35.765 -25.197 1.00 97.38 324 LEU A CA 1
ATOM 2521 C C . LEU A 1 324 ? 21.749 34.328 -25.707 1.00 97.38 324 LEU A C 1
ATOM 2523 O O . LEU A 1 324 ? 20.893 33.916 -26.492 1.00 97.38 324 LEU A O 1
ATOM 2527 N N . THR A 1 325 ? 22.739 33.570 -25.245 1.00 97.31 325 THR A N 1
ATOM 2528 C CA . THR A 1 325 ? 22.838 32.124 -25.440 1.00 97.31 325 THR A CA 1
ATOM 2529 C C . THR A 1 325 ? 22.592 31.422 -24.108 1.00 97.31 325 THR A C 1
ATOM 2531 O O . THR A 1 325 ? 23.297 31.674 -23.134 1.00 97.31 325 THR A O 1
ATOM 2534 N N . ILE A 1 326 ? 21.601 30.538 -24.059 1.00 97.31 326 ILE A N 1
ATOM 2535 C CA . ILE A 1 326 ? 21.348 29.620 -22.951 1.00 97.31 326 ILE A CA 1
ATOM 2536 C C . ILE A 1 326 ? 22.011 28.285 -23.283 1.00 97.31 326 ILE A C 1
ATOM 2538 O O . ILE A 1 326 ? 21.683 27.651 -24.285 1.00 97.31 326 ILE A O 1
ATOM 2542 N N . PHE A 1 327 ? 22.919 27.846 -22.424 1.00 96.12 327 PHE A N 1
ATOM 2543 C CA . PHE A 1 327 ? 23.495 26.510 -22.458 1.00 96.12 327 PHE A CA 1
ATOM 2544 C C . PHE A 1 327 ? 22.671 25.610 -21.548 1.00 96.12 327 PHE A C 1
ATOM 2546 O O . PHE A 1 327 ? 22.388 25.970 -20.403 1.00 96.12 327 PHE A O 1
ATOM 2553 N N . LEU A 1 328 ? 22.259 24.457 -22.064 1.00 94.38 328 LEU A N 1
ATOM 2554 C CA . LEU A 1 328 ? 21.570 23.442 -21.284 1.00 94.38 328 LEU A CA 1
ATOM 2555 C C . LEU A 1 328 ? 22.570 22.430 -20.713 1.00 94.38 328 LEU A C 1
ATOM 2557 O O . LEU A 1 328 ? 23.655 22.230 -21.262 1.00 94.38 328 LEU A O 1
ATOM 2561 N N . VAL A 1 329 ? 22.191 21.746 -19.633 1.00 86.00 329 VAL A N 1
ATOM 2562 C CA . VAL A 1 329 ? 23.025 20.704 -18.995 1.00 86.00 329 VAL A CA 1
ATOM 2563 C C . VAL A 1 329 ? 23.380 19.541 -19.927 1.00 86.00 329 VAL A C 1
ATOM 2565 O O . VAL A 1 329 ? 24.393 18.885 -19.722 1.00 86.00 329 VAL A O 1
ATOM 2568 N N . ASN A 1 330 ? 22.597 19.305 -20.982 1.00 84.50 330 ASN A N 1
ATOM 2569 C CA . ASN A 1 330 ? 22.870 18.282 -21.996 1.00 84.50 330 ASN A CA 1
ATOM 2570 C C . ASN A 1 330 ? 23.758 18.777 -23.160 1.00 84.50 330 ASN A C 1
ATOM 2572 O O . ASN A 1 330 ? 23.902 18.073 -24.156 1.00 84.50 330 ASN A O 1
ATOM 2576 N N . GLY A 1 331 ? 24.307 19.994 -23.072 1.00 82.81 331 GLY A N 1
ATOM 2577 C CA . GLY A 1 331 ? 25.190 20.582 -24.085 1.00 82.81 331 GLY A CA 1
ATOM 2578 C C . GLY A 1 331 ? 24.481 21.300 -25.240 1.00 82.81 331 GLY A C 1
ATOM 2579 O O . GLY A 1 331 ? 25.149 21.926 -26.065 1.00 82.81 331 GLY A O 1
ATOM 2580 N N . VAL A 1 332 ? 23.144 21.270 -25.302 1.00 93.19 332 VAL A N 1
ATOM 2581 C CA . VAL A 1 332 ? 22.371 22.017 -26.308 1.00 93.19 332 VAL A CA 1
ATOM 2582 C C . VAL A 1 332 ? 22.457 23.521 -26.037 1.00 93.19 332 VAL A C 1
ATOM 2584 O O . VAL A 1 332 ? 22.379 23.964 -24.891 1.00 93.19 332 VAL A O 1
ATOM 2587 N N . LYS A 1 333 ? 22.593 24.316 -27.105 1.00 96.19 333 LYS A N 1
ATOM 2588 C CA . LYS A 1 333 ? 22.633 25.783 -27.045 1.00 96.19 333 LYS A CA 1
ATOM 2589 C C . LYS A 1 333 ? 21.359 26.365 -27.644 1.00 96.19 333 LYS A C 1
ATOM 2591 O O . LYS A 1 333 ? 21.027 26.077 -28.792 1.00 96.19 333 LYS A O 1
ATOM 2596 N N . LEU A 1 334 ? 20.675 27.210 -26.885 1.00 95.38 334 LEU A N 1
ATOM 2597 C CA . LEU A 1 334 ? 19.522 27.986 -27.335 1.00 95.38 334 LEU A CA 1
ATOM 2598 C C . LEU A 1 334 ? 19.922 29.454 -27.417 1.00 95.38 334 LEU A C 1
ATOM 2600 O O . LEU A 1 334 ? 20.639 29.946 -26.555 1.00 95.38 334 LEU A O 1
ATOM 2604 N N . GLN A 1 335 ? 19.467 30.167 -28.439 1.00 96.44 335 GLN A N 1
ATOM 2605 C CA . GLN A 1 335 ? 19.767 31.589 -28.605 1.00 96.44 335 GLN A CA 1
ATOM 2606 C C . GLN A 1 335 ? 18.475 32.367 -28.760 1.00 96.44 335 GLN A C 1
ATOM 2608 O O . GLN A 1 335 ? 17.529 31.867 -29.363 1.00 96.44 335 GLN A O 1
ATOM 2613 N N . GLY A 1 336 ? 18.440 33.583 -28.234 1.00 95.75 336 GLY A N 1
ATOM 2614 C CA . GLY A 1 336 ? 17.289 34.463 -28.364 1.00 95.75 336 GLY A CA 1
ATOM 2615 C C . GLY A 1 336 ? 17.288 35.552 -27.307 1.00 95.75 336 GLY A C 1
ATOM 2616 O O . GLY A 1 336 ? 18.299 35.810 -26.660 1.00 95.75 336 GLY A O 1
ATOM 2617 N N . ILE A 1 337 ? 16.135 36.181 -27.127 1.00 96.62 337 ILE A N 1
ATOM 2618 C CA . ILE A 1 337 ? 15.932 37.240 -26.138 1.00 96.62 337 ILE A CA 1
ATOM 2619 C C . ILE A 1 337 ? 14.965 36.737 -25.073 1.00 96.62 337 ILE A C 1
ATOM 2621 O O . ILE A 1 337 ? 13.938 36.132 -25.393 1.00 96.62 337 ILE A O 1
ATOM 2625 N N . VAL A 1 338 ? 15.270 36.994 -23.803 1.00 96.81 338 VAL A N 1
ATOM 2626 C CA . VAL A 1 338 ? 14.344 36.691 -22.709 1.00 96.81 338 VAL A CA 1
ATOM 2627 C C . VAL A 1 338 ? 13.181 37.668 -22.775 1.00 96.81 338 VAL A C 1
ATOM 2629 O O . VAL A 1 338 ? 13.362 38.878 -22.700 1.00 96.81 338 VAL A O 1
ATOM 2632 N N . THR A 1 339 ? 11.974 37.138 -22.912 1.00 95.06 339 THR A N 1
ATOM 2633 C CA . THR A 1 339 ? 10.739 37.934 -22.963 1.00 95.06 339 THR A CA 1
ATOM 2634 C C . THR A 1 339 ? 9.985 37.897 -21.644 1.00 95.06 339 THR A C 1
ATOM 2636 O O . THR A 1 339 ? 9.321 38.867 -21.285 1.00 95.06 339 THR A O 1
ATOM 2639 N N . TRP A 1 340 ? 10.123 36.807 -20.891 1.00 93.25 340 TRP A N 1
ATOM 2640 C CA . TRP A 1 340 ? 9.487 36.620 -19.595 1.00 93.25 340 TRP A CA 1
ATOM 2641 C C . TRP A 1 340 ? 10.224 35.551 -18.782 1.00 93.25 340 TRP A C 1
ATOM 2643 O O . TRP A 1 340 ? 10.955 34.744 -19.353 1.00 93.25 340 TRP A O 1
ATOM 2653 N N . PHE A 1 341 ? 10.049 35.534 -17.464 1.00 95.94 341 PHE A N 1
ATOM 2654 C CA . PHE A 1 341 ? 10.513 34.449 -16.599 1.00 95.94 341 PHE A CA 1
ATOM 2655 C C . PHE A 1 341 ? 9.725 34.437 -15.280 1.00 95.94 341 PHE A C 1
ATOM 2657 O O . PHE A 1 341 ? 9.176 35.464 -14.879 1.00 95.94 341 PHE A O 1
ATOM 2664 N N . ASP A 1 342 ? 9.725 33.289 -14.606 1.00 91.31 342 ASP A N 1
ATOM 2665 C CA . ASP A 1 342 ? 9.263 33.111 -13.225 1.00 91.31 342 ASP A CA 1
ATOM 2666 C C . ASP A 1 342 ? 10.290 32.318 -12.408 1.00 91.31 342 ASP A C 1
ATOM 2668 O O . ASP A 1 342 ? 11.454 32.186 -12.790 1.00 91.31 342 ASP A O 1
ATOM 2672 N N . ASN A 1 343 ? 9.866 31.769 -11.272 1.00 87.56 343 ASN A N 1
ATOM 2673 C CA . ASN A 1 343 ? 10.705 30.969 -10.389 1.00 87.56 343 ASN A CA 1
ATOM 2674 C C . ASN A 1 343 ? 11.263 29.696 -11.054 1.00 87.56 343 ASN A C 1
ATOM 2676 O O . ASN A 1 343 ? 12.298 29.200 -10.617 1.00 87.56 343 ASN A O 1
ATOM 2680 N N . PHE A 1 344 ? 10.632 29.170 -12.108 1.00 88.62 344 PHE A N 1
ATOM 2681 C CA . PHE A 1 344 ? 10.951 27.862 -12.689 1.00 88.62 344 PHE A CA 1
ATOM 2682 C C . PHE A 1 344 ? 11.354 27.905 -14.160 1.00 88.62 344 PHE A C 1
ATOM 2684 O O . PHE A 1 344 ? 12.054 26.997 -14.610 1.00 88.62 344 PHE A O 1
ATOM 2691 N N . CYS A 1 345 ? 10.925 28.911 -14.916 1.00 94.25 345 CYS A N 1
ATOM 2692 C CA . CYS A 1 345 ? 11.078 28.957 -16.364 1.00 94.25 345 CYS A CA 1
ATOM 2693 C C . CYS A 1 345 ? 11.577 30.316 -16.857 1.00 94.25 345 CYS A C 1
ATOM 2695 O O . CYS A 1 345 ? 11.372 31.354 -16.231 1.00 94.25 345 CYS A O 1
ATOM 2697 N N . VAL A 1 346 ? 12.195 30.295 -18.034 1.00 96.44 346 VAL A N 1
ATOM 2698 C CA . VAL A 1 346 ? 12.581 31.458 -18.830 1.00 96.44 346 VAL A CA 1
ATOM 2699 C C . VAL A 1 346 ? 11.947 31.304 -20.208 1.00 96.44 346 VAL A C 1
ATOM 2701 O O . VAL A 1 346 ? 12.096 30.270 -20.855 1.00 96.44 346 VAL A O 1
ATOM 2704 N N . LEU A 1 347 ? 11.225 32.321 -20.666 1.00 96.31 347 LEU A N 1
ATOM 2705 C CA . LEU A 1 347 ? 10.633 32.365 -21.996 1.00 96.31 347 LEU A CA 1
ATOM 2706 C C . LEU A 1 347 ? 11.591 33.080 -22.951 1.00 96.31 347 LEU A C 1
ATOM 2708 O O . LEU A 1 347 ? 11.765 34.301 -22.889 1.00 96.31 347 LEU A O 1
ATOM 2712 N N . LEU A 1 348 ? 12.207 32.309 -23.837 1.00 97.06 348 LEU A N 1
ATOM 2713 C CA . LEU A 1 348 ? 13.145 32.775 -24.848 1.00 97.06 348 LEU A CA 1
ATOM 2714 C C . LEU A 1 348 ? 12.406 32.989 -26.172 1.00 97.06 348 LEU A C 1
ATOM 2716 O O . LEU A 1 348 ? 11.615 32.143 -26.573 1.00 97.06 348 LEU A O 1
ATOM 2720 N N . ARG A 1 349 ? 12.655 34.091 -26.876 1.00 95.38 349 ARG A N 1
ATOM 2721 C CA . ARG A 1 349 ? 12.099 34.333 -28.214 1.00 95.38 349 ARG A CA 1
ATOM 2722 C C . ARG A 1 349 ? 13.211 34.444 -29.249 1.00 95.38 349 ARG A C 1
ATOM 2724 O O . ARG A 1 349 ? 14.162 35.199 -29.045 1.00 95.38 349 ARG A O 1
ATOM 2731 N N . ARG A 1 350 ? 13.054 33.741 -30.371 1.00 92.69 350 ARG A N 1
ATOM 2732 C CA . ARG A 1 350 ? 13.937 33.789 -31.544 1.00 92.69 350 ARG A CA 1
ATOM 2733 C C . ARG A 1 350 ? 13.102 33.632 -32.813 1.00 92.69 350 ARG A C 1
ATOM 2735 O O . ARG A 1 350 ? 12.198 32.807 -32.842 1.00 92.69 350 ARG A O 1
ATOM 2742 N N . ASP A 1 351 ? 13.369 34.453 -33.827 1.00 88.81 351 ASP A N 1
ATOM 2743 C CA . ASP A 1 351 ? 12.738 34.364 -35.156 1.00 88.81 351 ASP A CA 1
ATOM 2744 C C . ASP A 1 351 ? 11.194 34.313 -35.115 1.00 88.81 351 ASP A C 1
ATOM 2746 O O . ASP A 1 351 ? 10.537 33.589 -35.855 1.00 88.81 351 ASP A O 1
ATOM 2750 N N . GLY A 1 352 ? 10.593 35.075 -34.191 1.00 83.56 352 GLY A N 1
ATOM 2751 C CA . GLY A 1 352 ? 9.137 35.131 -34.006 1.00 83.56 352 GLY A CA 1
ATOM 2752 C C . GLY A 1 352 ? 8.532 33.974 -33.204 1.00 83.56 352 GLY A C 1
ATOM 2753 O O . GLY A 1 352 ? 7.367 34.070 -32.826 1.00 83.56 352 GLY A O 1
ATOM 2754 N N . GLN A 1 353 ? 9.309 32.943 -32.866 1.00 83.38 353 GLN A N 1
ATOM 2755 C CA . GLN A 1 353 ? 8.863 31.817 -32.049 1.00 83.38 353 GLN A CA 1
ATOM 2756 C C . GLN A 1 353 ? 9.302 31.948 -30.591 1.00 83.38 353 GLN A C 1
ATOM 2758 O O . GLN A 1 353 ? 10.413 32.392 -30.291 1.00 83.38 353 GLN A O 1
ATOM 2763 N N . SER A 1 354 ? 8.418 31.537 -29.683 1.00 92.25 354 SER A N 1
ATOM 2764 C CA . SER A 1 354 ? 8.680 31.485 -28.245 1.00 92.25 354 SER A CA 1
ATOM 2765 C C . SER A 1 354 ? 9.025 30.059 -27.822 1.00 92.25 354 SER A C 1
ATOM 2767 O O . SER A 1 354 ? 8.321 29.112 -28.161 1.00 92.25 354 SER A O 1
ATOM 2769 N N . GLN A 1 355 ? 10.088 29.919 -27.044 1.00 94.06 355 GLN A N 1
ATOM 2770 C CA . GLN A 1 355 ? 10.580 28.677 -26.469 1.00 94.06 355 GLN A CA 1
ATOM 2771 C C . GLN A 1 355 ? 10.576 28.817 -24.947 1.00 94.06 355 GLN A C 1
ATOM 2773 O O . GLN A 1 355 ? 11.229 29.701 -24.391 1.00 94.06 355 GLN A O 1
ATOM 2778 N N . LEU A 1 356 ? 9.822 27.957 -24.263 1.00 94.38 356 LEU A N 1
ATOM 2779 C CA . LEU A 1 356 ? 9.838 27.888 -22.805 1.00 94.38 356 LEU A CA 1
ATOM 2780 C C . LEU A 1 356 ? 11.001 26.998 -22.361 1.00 94.38 356 LEU A C 1
ATOM 2782 O O . LEU A 1 356 ? 11.063 25.826 -22.728 1.00 94.38 356 LEU A O 1
ATOM 2786 N N . VAL A 1 357 ? 11.909 27.552 -21.564 1.00 94.06 357 VAL A N 1
ATOM 2787 C CA . VAL A 1 357 ? 13.098 26.864 -21.061 1.00 94.06 357 VAL A CA 1
ATOM 2788 C C . VAL A 1 357 ? 12.985 26.718 -19.549 1.00 94.06 357 VAL A C 1
ATOM 2790 O O . VAL A 1 357 ? 12.874 27.711 -18.833 1.00 94.06 357 VAL A O 1
ATOM 2793 N N . TYR A 1 358 ? 13.025 25.490 -19.038 1.00 93.06 358 TYR A N 1
ATOM 2794 C CA . TYR A 1 358 ? 13.014 25.249 -17.596 1.00 93.06 358 TYR A CA 1
ATOM 2795 C C . TYR A 1 358 ? 14.383 25.563 -16.981 1.00 93.06 358 TYR A C 1
ATOM 2797 O O . TYR A 1 358 ? 15.398 25.040 -17.434 1.00 93.06 358 TYR A O 1
ATOM 2805 N N . LYS A 1 359 ? 14.417 26.361 -15.908 1.00 94.50 359 LYS A N 1
ATOM 2806 C CA . LYS A 1 359 ? 15.647 26.821 -15.241 1.00 94.50 359 LYS A CA 1
ATOM 2807 C C . LYS A 1 359 ? 16.542 25.672 -14.765 1.00 94.50 359 LYS A C 1
ATOM 2809 O O . LYS A 1 359 ? 17.753 25.781 -14.879 1.00 94.50 359 LYS A O 1
ATOM 2814 N N . HIS A 1 360 ? 15.970 24.551 -14.313 1.00 90.56 360 HIS A N 1
ATOM 2815 C CA . HIS A 1 360 ? 16.749 23.377 -13.882 1.00 90.56 360 HIS A CA 1
ATOM 2816 C C . HIS A 1 360 ? 17.520 22.694 -15.025 1.00 90.56 360 HIS A C 1
ATOM 2818 O O . HIS A 1 360 ? 18.430 21.914 -14.767 1.00 90.56 360 HIS A O 1
ATOM 2824 N N . ALA A 1 361 ? 17.148 22.962 -16.280 1.00 92.44 361 ALA A N 1
ATOM 2825 C CA . ALA A 1 361 ? 17.844 22.451 -17.453 1.00 92.44 361 ALA A CA 1
ATOM 2826 C C . ALA A 1 361 ? 18.946 23.404 -17.945 1.00 92.44 361 ALA A C 1
ATOM 2828 O O . ALA A 1 361 ? 19.685 23.037 -18.854 1.00 92.44 361 ALA A O 1
ATOM 2829 N N . ILE A 1 362 ? 19.057 24.611 -17.381 1.00 96.00 362 ILE A N 1
ATOM 2830 C CA . ILE A 1 362 ? 20.024 25.633 -17.789 1.00 96.00 362 ILE A CA 1
ATOM 2831 C C . ILE A 1 362 ? 21.312 25.455 -16.987 1.00 96.00 362 ILE A C 1
ATOM 2833 O O . ILE A 1 362 ? 21.293 25.519 -15.761 1.00 96.00 362 ILE A O 1
ATOM 2837 N N . SER A 1 363 ? 22.437 25.283 -17.676 1.00 95.56 363 SER A N 1
ATOM 2838 C CA . SER A 1 363 ? 23.764 25.316 -17.060 1.00 95.56 363 SER A CA 1
ATOM 2839 C C . SER A 1 363 ? 24.330 26.735 -17.005 1.00 95.56 363 SER A C 1
ATOM 2841 O O . SER A 1 363 ? 24.948 27.117 -16.015 1.00 95.56 363 SER A O 1
ATOM 2843 N N . THR A 1 364 ? 24.140 27.542 -18.053 1.00 96.31 364 THR A N 1
ATOM 2844 C CA . THR A 1 364 ? 24.708 28.900 -18.134 1.00 96.31 364 THR A CA 1
ATOM 2845 C C . THR A 1 364 ? 23.879 29.799 -19.051 1.00 96.31 364 THR A C 1
ATOM 2847 O O . THR A 1 364 ? 23.376 29.350 -20.079 1.00 96.31 364 THR A O 1
ATOM 2850 N N . ILE A 1 365 ? 23.762 31.085 -18.706 1.00 97.06 365 ILE A N 1
ATOM 2851 C CA . ILE A 1 365 ? 23.168 32.122 -19.562 1.00 97.06 365 ILE A CA 1
ATOM 2852 C C . ILE A 1 365 ? 24.263 33.127 -19.912 1.00 97.06 365 ILE A C 1
ATOM 2854 O O . ILE A 1 365 ? 24.836 33.746 -19.023 1.00 97.06 365 ILE A O 1
ATOM 2858 N N . MET A 1 366 ? 24.542 33.288 -21.203 1.00 96.31 366 MET A N 1
ATOM 2859 C CA . MET A 1 366 ? 25.617 34.131 -21.724 1.00 96.31 366 MET A CA 1
ATOM 2860 C C . MET A 1 366 ? 25.040 35.240 -22.619 1.00 96.31 366 MET A C 1
ATOM 2862 O O . MET A 1 366 ? 24.702 34.976 -23.778 1.00 96.31 366 MET A O 1
ATOM 2866 N N . PRO A 1 367 ? 24.882 36.466 -22.096 1.00 96.06 367 PRO A N 1
ATOM 2867 C CA . PRO A 1 367 ? 24.476 37.637 -22.869 1.00 96.06 367 PRO A CA 1
ATOM 2868 C C . PRO A 1 367 ? 25.498 37.987 -23.954 1.00 96.06 367 PRO A C 1
ATOM 2870 O O . PRO A 1 367 ? 26.696 37.793 -23.769 1.00 96.06 367 PRO A O 1
ATOM 2873 N N . SER A 1 368 ? 25.038 38.529 -25.082 1.00 91.88 368 SER A N 1
ATOM 2874 C CA . SER A 1 368 ? 25.906 38.964 -26.184 1.00 91.88 368 SER A CA 1
ATOM 2875 C C . SER A 1 368 ? 26.565 40.327 -25.947 1.00 91.88 368 SER A C 1
ATOM 2877 O O . SER A 1 368 ? 27.386 40.753 -26.752 1.00 91.88 368 SER A O 1
ATOM 2879 N N . ALA A 1 369 ? 26.173 41.027 -24.883 1.00 87.69 369 ALA A N 1
ATOM 2880 C CA . ALA A 1 369 ? 26.710 42.316 -24.468 1.00 87.69 369 ALA A CA 1
ATOM 2881 C C . ALA A 1 369 ? 26.796 42.368 -22.932 1.00 87.69 369 ALA A C 1
ATOM 2883 O O . ALA A 1 369 ? 26.027 41.660 -22.271 1.00 87.69 369 ALA A O 1
ATOM 2884 N N . PRO A 1 370 ? 27.694 43.190 -22.357 1.00 88.12 370 PRO A N 1
ATOM 2885 C CA . PRO A 1 370 ? 27.773 43.386 -20.912 1.00 88.12 370 PRO A CA 1
ATOM 2886 C C . PRO A 1 370 ? 26.409 43.743 -20.311 1.00 88.12 370 PRO A C 1
ATOM 2888 O O . PRO A 1 370 ? 25.658 44.538 -20.876 1.00 88.12 370 PRO A O 1
ATOM 2891 N N . VAL A 1 371 ? 26.085 43.143 -19.166 1.00 87.81 371 VAL A N 1
ATOM 2892 C CA . VAL A 1 371 ? 24.834 43.400 -18.444 1.00 87.81 371 VAL A CA 1
ATOM 2893 C C . VAL A 1 371 ? 25.151 44.253 -17.229 1.00 87.81 371 VAL A C 1
ATOM 2895 O O . VAL A 1 371 ? 25.830 43.798 -16.312 1.00 87.81 371 VAL A O 1
ATOM 2898 N N . GLN A 1 372 ? 24.633 45.476 -17.213 1.00 81.25 372 GLN A N 1
ATOM 2899 C CA . GLN A 1 372 ? 24.665 46.323 -16.027 1.00 81.25 372 GLN A CA 1
ATOM 2900 C C . GLN A 1 372 ? 23.595 45.832 -15.046 1.00 81.25 372 GLN A C 1
ATOM 2902 O O . GLN A 1 372 ? 22.407 45.753 -15.376 1.00 81.25 372 GLN A O 1
ATOM 2907 N N . LEU A 1 373 ? 24.037 45.415 -13.859 1.00 79.31 373 LEU A N 1
ATOM 2908 C CA . LEU A 1 373 ? 23.168 44.914 -12.786 1.00 79.31 373 LEU A CA 1
ATOM 2909 C C . LEU A 1 373 ? 22.843 45.987 -11.740 1.00 79.31 373 LEU A C 1
ATOM 2911 O O . LEU A 1 373 ? 21.875 45.828 -10.998 1.00 79.31 373 LEU A O 1
ATOM 2915 N N . TYR A 1 374 ? 23.616 47.074 -11.737 1.00 75.62 374 TYR A N 1
ATOM 2916 C CA . TYR A 1 374 ? 23.512 48.223 -10.844 1.00 75.62 374 TYR A CA 1
ATOM 2917 C C . TYR A 1 374 ? 23.721 49.496 -11.676 1.00 75.62 374 TYR A C 1
ATOM 2919 O O . TYR A 1 374 ? 24.511 49.479 -12.625 1.00 75.62 374 TYR A O 1
ATOM 2927 N N . GLU A 1 375 ? 22.984 50.564 -11.371 1.00 60.38 375 GLU A N 1
ATOM 2928 C CA . GLU A 1 375 ? 23.287 51.891 -11.918 1.00 60.38 375 GLU A CA 1
ATOM 2929 C C . GLU A 1 375 ? 24.588 52.387 -11.262 1.00 60.38 375 GLU A C 1
ATOM 2931 O O . GLU A 1 375 ? 24.782 52.119 -10.076 1.00 60.38 375 GLU A O 1
ATOM 2936 N N . PRO A 1 376 ? 25.514 53.023 -12.001 1.00 47.69 376 PRO A N 1
ATOM 2937 C CA . PRO A 1 376 ? 26.630 53.714 -11.368 1.00 47.69 376 PRO A CA 1
ATOM 2938 C C . PRO A 1 376 ? 26.068 54.856 -10.516 1.00 47.69 376 PRO A C 1
ATOM 2940 O O . PRO A 1 376 ? 25.250 55.634 -11.014 1.00 47.69 376 PRO A O 1
ATOM 2943 N N . ASP A 1 377 ? 26.477 54.928 -9.249 1.00 42.62 377 ASP A N 1
ATOM 2944 C CA . ASP A 1 377 ? 26.134 56.043 -8.372 1.00 42.62 377 ASP A CA 1
ATOM 2945 C C . ASP A 1 377 ? 26.612 57.339 -9.039 1.00 42.62 377 ASP A C 1
ATOM 2947 O O . ASP A 1 377 ? 27.792 57.508 -9.352 1.00 42.62 377 ASP A O 1
ATOM 2951 N N . ALA A 1 378 ? 25.672 58.233 -9.332 1.00 48.28 378 ALA A N 1
ATOM 2952 C CA . ALA A 1 378 ? 25.992 59.588 -9.735 1.00 48.28 378 ALA A CA 1
ATOM 2953 C C . ALA A 1 378 ? 26.402 60.339 -8.469 1.00 48.28 378 ALA A C 1
ATOM 2955 O O . ALA A 1 378 ? 25.523 60.899 -7.835 1.00 48.28 378 ALA A O 1
ATOM 2956 N N . ASP A 1 379 ? 27.672 60.222 -8.068 1.00 48.72 379 ASP A N 1
ATOM 2957 C CA . ASP A 1 379 ? 28.413 61.159 -7.205 1.00 48.72 379 ASP A CA 1
ATOM 2958 C C . ASP A 1 379 ? 29.830 60.605 -6.935 1.00 48.72 379 ASP A C 1
ATOM 2960 O O . ASP A 1 379 ? 30.104 60.071 -5.866 1.00 48.72 379 ASP A O 1
ATOM 2964 N N . GLU A 1 380 ? 30.742 60.737 -7.903 1.00 44.84 380 GLU A N 1
ATOM 2965 C CA . GLU A 1 380 ? 32.190 60.837 -7.643 1.00 44.84 380 GLU A CA 1
ATOM 2966 C C . GLU A 1 380 ? 32.803 61.795 -8.684 1.00 44.84 380 GLU A C 1
ATOM 2968 O O . GLU A 1 380 ? 33.255 61.368 -9.747 1.00 44.84 380 GLU A O 1
ATOM 2973 N N . ASP A 1 381 ? 32.761 63.095 -8.368 1.00 39.41 381 ASP A N 1
ATOM 2974 C CA . ASP A 1 381 ? 33.722 64.117 -8.822 1.00 39.41 381 ASP A CA 1
ATOM 2975 C C . ASP A 1 381 ? 34.541 64.584 -7.606 1.00 39.41 381 ASP A C 1
ATOM 2977 O O . ASP A 1 381 ? 33.922 64.832 -6.539 1.00 39.41 381 ASP A O 1
#

pLDDT: mean 91.04, std 15.88, range [26.66, 98.88]

Sequence (381 aa):
MSRVAYVNGQYQPHGQAVIHVEDRGFQFADGVYEVWSIFDGRMADFDGHMTRLHRSLNELRIDIPMTRESLTQVLKETIRRNRVSNGIVYLQITRGTARRDHPFPAEGTPPSVIVTAKSISADKSDATAKKGVAVVTVPDIRWGRCDIKTVGLLANVLAKQQARERGAYEAWMVDEMGLVTEGSSTNAWIVDENDKLRTRDTQANILKGITRTALMALIAEEGVELDERPFSVDEAKRAKEAFFTAAGAFVMPAVSIDGVKIGNGKPGPITTRLRTLYLDRSSPAPLPRPENKQEQAEPAMSQDKSKNLQDTFLNSVRKTKTPLTIFLVNGVKLQGIVTWFDNFCVLLRRDGQSQLVYKHAISTIMPSAPVQLYEPDADED